Protein AF-0000000080635802 (afdb_homodimer)

InterPro domains:
  IPR029063 S-adenosyl-L-methionine-dependent methyltransferase superfamily [G3DSA:3.40.50.150] (71-258)
  IPR029063 S-adenosyl-L-methionine-dependent methyltransferase superfamily [SSF53335] (75-253)
  IPR041698 Methyltransferase domain 25 [PF13649] (112-204)

Secondary structure (DSSP, 8-state):
-----HHHHHHHHHHHHHHHHHHHHHHHHHHHHHH-TTS-HHHHHHHHHHHHHHHHHHHHHHHHHHHHTSSS--S---GGGGGGTTTSTT---HHHHHHHHHHHTPPTT-EEEEES-TTSHHIIIIITTT-SEEEEEES-HHHHHHHHHHS--TTEEEEE--TTT---SS-EEEEEEES-GGGS-HHHHHHHHHHHHHHEEEEEEEEEEEEBPBTTB-S-TT-S--BSSHHHHHHHHHTT-SEEEEEEEEETTEEEEEEEEESS--S-----TTEEEEE-/-----HHHHHHHHHHHHHHHHHHHHHHHHHHHHHH-TTS-HHHHHHHHHHHHHHHHHHHHHHHHHHHHTSSS--S---GGGGGGS-HHHH---HHHHHHHHHHHTPPTT-EEEEES-TTSHHIIIIITTT-SEEEEEES-HHHHHHHHHHS--TTEEEEE--TTT---SS-EEEEEEES-GGGS-HHHHHHHHHHHHHHEEEEEEEEEEEEBPBTTB-S-TT-S--BSSHHHHHHHHHTT-SEEEEEEEEETTEEEEEEEEESS--S-----TTEEEEE-

Structure (mmCIF, N/CA/C/O backbone):
data_AF-0000000080635802-model_v1
#
loop_
_entity.id
_entity.type
_entity.pdbx_description
1 polymer 'Methyltransferase domain-containing protein'
#
loop_
_atom_site.group_PDB
_atom_site.id
_atom_site.type_symbol
_atom_site.label_atom_id
_atom_site.label_alt_id
_atom_site.label_comp_id
_atom_site.label_asym_id
_atom_site.label_entity_id
_atom_site.label_seq_id
_atom_site.pdbx_PDB_ins_code
_atom_site.Cartn_x
_atom_site.Cartn_y
_atom_site.Cartn_z
_atom_site.occupancy
_atom_site.B_iso_or_equiv
_atom_site.auth_seq_id
_atom_site.auth_comp_id
_atom_site.auth_asym_id
_atom_site.auth_atom_id
_atom_site.pdbx_PDB_model_num
ATOM 1 N N . MET A 1 1 ? 17.562 -29.234 -3.889 1 51.31 1 MET A N 1
ATOM 2 C CA . MET A 1 1 ? 17.203 -27.828 -3.793 1 51.31 1 MET A CA 1
ATOM 3 C C . MET A 1 1 ? 17.141 -27.188 -5.176 1 51.31 1 MET A C 1
ATOM 5 O O . MET A 1 1 ? 18.016 -27.422 -6.012 1 51.31 1 MET A O 1
ATOM 9 N N . LYS A 1 2 ? 15.883 -26.594 -5.527 1 64.12 2 LYS A N 1
ATOM 10 C CA . LYS A 1 2 ? 15.711 -25.953 -6.824 1 64.12 2 LYS A CA 1
ATOM 11 C C . LYS A 1 2 ? 16.781 -24.906 -7.062 1 64.12 2 LYS A C 1
ATOM 13 O O . LYS A 1 2 ? 17.078 -24.094 -6.176 1 64.12 2 LYS A O 1
ATOM 18 N N . ARG A 1 3 ? 17.578 -25.266 -8.211 1 76.88 3 ARG A N 1
ATOM 19 C CA . ARG A 1 3 ? 18.656 -24.328 -8.477 1 76.88 3 ARG A CA 1
ATOM 20 C C . ARG A 1 3 ? 18.5 -23.703 -9.859 1 76.88 3 ARG A C 1
ATOM 22 O O . ARG A 1 3 ? 18 -24.359 -10.781 1 76.88 3 ARG A O 1
ATOM 29 N N . ILE A 1 4 ? 18.844 -22.516 -9.93 1 84.12 4 ILE A N 1
ATOM 30 C CA . ILE A 1 4 ? 18.875 -21.797 -11.188 1 84.12 4 ILE A CA 1
ATOM 31 C C . ILE A 1 4 ? 19.969 -22.375 -12.094 1 84.12 4 ILE A C 1
ATOM 33 O O . ILE A 1 4 ? 20.969 -22.891 -11.609 1 84.12 4 ILE A O 1
ATOM 37 N N . SER A 1 5 ? 19.703 -22.359 -13.438 1 86 5 SER A N 1
ATOM 38 C CA . SER A 1 5 ? 20.719 -22.844 -14.375 1 86 5 SER A CA 1
ATOM 39 C C . SER A 1 5 ? 21.969 -21.984 -14.336 1 86 5 SER A C 1
ATOM 41 O O . SER A 1 5 ? 21.906 -20.812 -13.961 1 86 5 SER A O 1
ATOM 43 N N . GLU A 1 6 ? 23.094 -22.531 -14.742 1 87.69 6 GLU A N 1
ATOM 44 C CA . GLU A 1 6 ? 24.375 -21.828 -14.734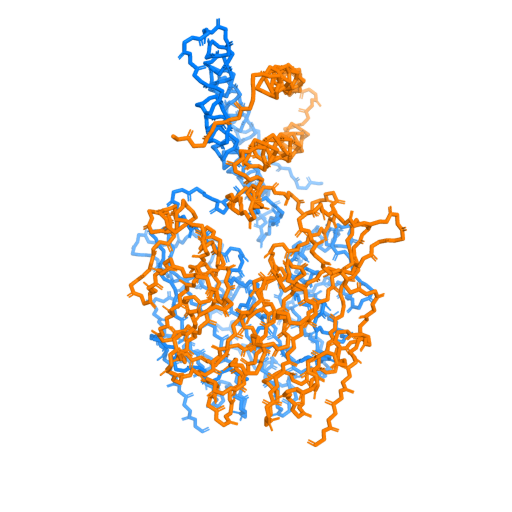 1 87.69 6 GLU A CA 1
ATOM 45 C C . GLU A 1 6 ? 24.344 -20.625 -15.672 1 87.69 6 GLU A C 1
ATOM 47 O O . GLU A 1 6 ? 24.891 -19.562 -15.352 1 87.69 6 GLU A O 1
ATOM 52 N N . ASP A 1 7 ? 23.719 -20.812 -16.781 1 89.94 7 ASP A N 1
ATOM 53 C CA . ASP A 1 7 ? 23.641 -19.734 -17.75 1 89.94 7 ASP A CA 1
ATOM 54 C C . ASP A 1 7 ? 22.828 -18.562 -17.203 1 89.94 7 ASP A C 1
ATOM 56 O O . ASP A 1 7 ? 23.234 -17.406 -17.328 1 89.94 7 ASP A O 1
ATOM 60 N N . LYS A 1 8 ? 21.75 -18.859 -16.609 1 89.69 8 LYS A N 1
ATOM 61 C CA . LYS A 1 8 ? 20.922 -17.812 -16.031 1 89.69 8 LYS A CA 1
ATOM 62 C C . LYS A 1 8 ? 21.625 -17.125 -14.859 1 89.69 8 LYS A C 1
ATOM 64 O O . LYS A 1 8 ? 21.5 -15.922 -14.664 1 89.69 8 LYS A O 1
ATOM 69 N N . ALA A 1 9 ? 22.328 -17.922 -14.156 1 91.31 9 ALA A N 1
ATOM 70 C CA . ALA A 1 9 ? 23.094 -17.375 -13.039 1 91.31 9 ALA A CA 1
ATOM 71 C C . ALA A 1 9 ? 24.156 -16.406 -13.531 1 91.31 9 ALA A C 1
ATOM 73 O O . ALA A 1 9 ? 24.344 -15.328 -12.945 1 91.31 9 ALA A O 1
ATOM 74 N N . ALA A 1 10 ? 24.828 -16.781 -14.57 1 92.62 10 ALA A N 1
ATOM 75 C CA . ALA A 1 10 ? 25.875 -15.922 -15.141 1 92.62 10 ALA A CA 1
ATOM 76 C C . ALA A 1 10 ? 25.266 -14.617 -15.672 1 92.62 10 ALA A C 1
ATOM 78 O O . ALA A 1 10 ? 25.859 -13.547 -15.508 1 92.62 10 ALA A O 1
ATOM 79 N N . ASP A 1 11 ? 24.125 -14.727 -16.25 1 93.25 11 ASP A N 1
ATOM 80 C CA . ASP A 1 11 ? 23.422 -13.547 -16.766 1 93.25 11 ASP A CA 1
ATOM 81 C C . ASP A 1 11 ? 23.062 -12.602 -15.625 1 93.25 11 ASP A C 1
ATOM 83 O O . ASP A 1 11 ? 23.25 -11.383 -15.734 1 93.25 11 ASP A O 1
ATOM 87 N N . LEU A 1 12 ? 22.531 -13.188 -14.602 1 93.88 12 LEU A N 1
ATOM 88 C CA . LEU A 1 12 ? 22.156 -12.383 -13.445 1 93.88 12 LEU A CA 1
ATOM 89 C C . LEU A 1 12 ? 23.375 -11.703 -12.828 1 93.88 12 LEU A C 1
ATOM 91 O O . LEU A 1 12 ? 23.312 -10.531 -12.438 1 93.88 12 LEU A O 1
ATOM 95 N N . ALA A 1 13 ? 24.438 -12.398 -12.766 1 95.38 13 ALA A N 1
ATOM 96 C CA . ALA A 1 13 ? 25.672 -11.836 -12.219 1 95.38 13 ALA A CA 1
ATOM 97 C C . ALA A 1 13 ? 26.125 -10.633 -13.039 1 95.38 13 ALA A C 1
ATOM 99 O O . ALA A 1 13 ? 26.516 -9.602 -12.477 1 95.38 13 ALA A O 1
ATOM 100 N N . ARG A 1 14 ? 26.094 -10.773 -14.297 1 95.31 14 ARG A N 1
ATOM 101 C CA . ARG A 1 14 ? 26.469 -9.68 -15.188 1 95.31 14 ARG A CA 1
ATOM 102 C C . ARG A 1 14 ? 25.562 -8.469 -14.969 1 95.31 14 ARG A C 1
ATOM 104 O O . ARG A 1 14 ? 26.031 -7.336 -14.891 1 95.31 14 ARG A O 1
ATOM 111 N N . ASP A 1 15 ? 24.312 -8.68 -14.859 1 95.19 15 ASP A N 1
ATOM 112 C CA . ASP A 1 15 ? 23.344 -7.605 -14.68 1 95.19 15 ASP A CA 1
ATOM 113 C C . ASP A 1 15 ? 23.547 -6.898 -13.336 1 95.19 15 ASP A C 1
ATOM 115 O O . ASP A 1 15 ? 23.438 -5.676 -13.25 1 95.19 15 ASP A O 1
ATOM 119 N N . ILE A 1 16 ? 23.797 -7.723 -12.336 1 96.81 16 ILE A N 1
ATOM 120 C CA . ILE A 1 16 ? 24.031 -7.145 -11.023 1 96.81 16 ILE A CA 1
ATOM 121 C C . ILE A 1 16 ? 25.266 -6.246 -11.07 1 96.81 16 ILE A C 1
ATOM 123 O O . ILE A 1 16 ? 25.25 -5.137 -10.531 1 96.81 16 ILE A O 1
ATOM 127 N N . ARG A 1 17 ? 26.328 -6.656 -11.742 1 96.62 17 ARG A N 1
ATOM 128 C CA . ARG A 1 17 ? 27.531 -5.848 -11.875 1 96.62 17 ARG A CA 1
ATOM 129 C C . ARG A 1 17 ? 27.234 -4.535 -12.594 1 96.62 17 ARG A C 1
ATOM 131 O O . ARG A 1 17 ? 27.703 -3.473 -12.18 1 96.62 17 ARG A O 1
ATOM 138 N N . THR A 1 18 ? 26.5 -4.641 -13.617 1 96.56 18 THR A N 1
ATOM 139 C CA . THR A 1 18 ? 26.109 -3.447 -14.367 1 96.56 18 THR A CA 1
ATOM 140 C C . THR A 1 18 ? 25.297 -2.498 -13.484 1 96.56 18 THR A C 1
ATOM 142 O O . THR A 1 18 ? 25.547 -1.291 -13.477 1 96.56 18 THR A O 1
ATOM 145 N N . LEU A 1 19 ? 24.328 -3.045 -12.789 1 95.81 19 LEU A N 1
ATOM 146 C CA . LEU A 1 19 ? 23.484 -2.271 -11.883 1 95.81 19 LEU A CA 1
ATOM 147 C C . LEU A 1 19 ? 24.344 -1.543 -10.844 1 95.81 19 LEU A C 1
ATOM 149 O O . LEU A 1 19 ? 24.156 -0.343 -10.625 1 95.81 19 LEU A O 1
ATOM 153 N N . LEU A 1 20 ? 25.266 -2.258 -10.273 1 96.94 20 LEU A N 1
ATOM 154 C CA . LEU A 1 20 ? 26.109 -1.674 -9.234 1 96.94 20 LEU A CA 1
ATOM 155 C C . LEU A 1 20 ? 27 -0.581 -9.812 1 96.94 20 LEU A C 1
ATOM 157 O O . LEU A 1 20 ? 27.234 0.442 -9.164 1 96.94 20 LEU A O 1
ATOM 161 N N . LYS A 1 21 ? 27.484 -0.77 -11.008 1 96.19 21 LYS A N 1
ATOM 162 C CA . LYS A 1 21 ? 28.328 0.229 -11.664 1 96.19 21 LYS A CA 1
ATOM 163 C C . LYS A 1 21 ? 27.562 1.522 -11.906 1 96.19 21 LYS A C 1
ATOM 165 O O . LYS A 1 21 ? 28.031 2.609 -11.586 1 96.19 21 LYS A O 1
ATOM 170 N N . VAL A 1 22 ? 26.359 1.416 -12.453 1 95.5 22 VAL A N 1
ATOM 171 C CA . VAL A 1 22 ? 25.516 2.57 -12.742 1 95.5 22 VAL A CA 1
ATOM 172 C C . VAL A 1 22 ? 25.172 3.287 -11.438 1 95.5 22 VAL A C 1
ATOM 174 O O . VAL A 1 22 ? 25.172 4.52 -11.375 1 95.5 22 VAL A O 1
ATOM 177 N N . HIS A 1 23 ? 24.859 2.479 -10.453 1 95.69 23 HIS A N 1
ATOM 178 C CA . HIS A 1 23 ? 24.516 3.039 -9.156 1 95.69 23 HIS A CA 1
ATOM 179 C C . HIS A 1 23 ? 25.688 3.773 -8.531 1 95.69 23 HIS A C 1
ATOM 181 O O . HIS A 1 23 ? 25.516 4.848 -7.945 1 95.69 23 HIS A O 1
ATOM 187 N N . ALA A 1 24 ? 26.859 3.25 -8.688 1 95.81 24 ALA A N 1
ATOM 188 C CA . ALA A 1 24 ? 28.078 3.896 -8.195 1 95.81 24 ALA A CA 1
ATOM 189 C C . ALA A 1 24 ? 28.297 5.242 -8.875 1 95.81 24 ALA A C 1
ATOM 191 O O . ALA A 1 24 ? 28.703 6.215 -8.234 1 95.81 24 ALA A O 1
ATOM 192 N N . GLU A 1 25 ? 28.078 5.273 -10.125 1 95.81 25 GLU A N 1
ATOM 193 C CA . GLU A 1 25 ? 28.219 6.523 -10.867 1 95.81 25 GLU A CA 1
ATOM 194 C C . GLU A 1 25 ? 27.234 7.578 -10.352 1 95.81 25 GLU A C 1
ATOM 196 O O . GLU A 1 25 ? 27.594 8.75 -10.203 1 95.81 25 GLU A O 1
ATOM 201 N N . ALA A 1 26 ? 26.016 7.16 -10.141 1 95.31 26 ALA A N 1
ATOM 202 C CA . ALA A 1 26 ? 25 8.07 -9.609 1 95.31 26 ALA A CA 1
ATOM 203 C C . ALA A 1 26 ? 25.406 8.602 -8.234 1 95.31 26 ALA A C 1
ATOM 205 O O . ALA A 1 26 ? 25.219 9.781 -7.938 1 95.31 26 ALA A O 1
ATOM 206 N N . MET A 1 27 ? 25.922 7.711 -7.426 1 96.62 27 MET A N 1
ATOM 207 C CA . MET A 1 27 ? 26.406 8.125 -6.113 1 96.62 27 MET A CA 1
ATOM 208 C C . MET A 1 27 ? 27.5 9.18 -6.242 1 96.62 27 MET A C 1
ATOM 210 O O . MET A 1 27 ? 27.531 10.148 -5.488 1 96.62 27 MET A O 1
ATOM 214 N N . GLY A 1 28 ? 28.375 8.969 -7.18 1 95.81 28 GLY A N 1
ATOM 215 C CA . GLY A 1 28 ? 29.438 9.938 -7.43 1 95.81 28 GLY A CA 1
ATOM 216 C C . GLY A 1 28 ? 28.906 11.312 -7.785 1 95.81 28 GLY A C 1
ATOM 217 O O . GLY A 1 28 ? 29.453 12.328 -7.336 1 95.81 28 GLY A O 1
ATOM 218 N N . ARG A 1 29 ? 27.906 11.352 -8.547 1 95.75 29 ARG A N 1
ATOM 219 C CA . ARG A 1 29 ? 27.312 12.633 -8.922 1 95.75 29 ARG A CA 1
ATOM 220 C C . ARG A 1 29 ? 26.75 13.352 -7.703 1 95.75 29 ARG A C 1
ATOM 222 O O . ARG A 1 29 ? 26.859 14.578 -7.594 1 95.75 29 ARG A O 1
ATOM 229 N N . ILE A 1 30 ? 26.125 12.648 -6.828 1 96.69 30 ILE A N 1
ATOM 230 C CA . ILE A 1 30 ? 25.562 13.25 -5.625 1 96.69 30 ILE A CA 1
ATOM 231 C C . ILE A 1 30 ? 26.688 13.797 -4.75 1 96.69 30 ILE A C 1
ATOM 233 O O . ILE A 1 30 ? 26.578 14.898 -4.195 1 96.69 30 ILE A O 1
ATOM 237 N N . GLU A 1 31 ? 27.766 13.062 -4.672 1 96.19 31 GLU A N 1
ATOM 238 C CA . GLU A 1 31 ? 28.922 13.539 -3.916 1 96.19 31 GLU A CA 1
ATOM 239 C C . GLU A 1 31 ? 29.469 14.836 -4.516 1 96.19 31 GLU A C 1
ATOM 241 O O . GLU A 1 31 ? 29.828 15.758 -3.781 1 96.19 31 GLU A O 1
ATOM 246 N N . GLU A 1 32 ? 29.516 14.859 -5.785 1 96.19 32 GLU A N 1
ATOM 247 C CA . GLU A 1 32 ? 29.969 16.078 -6.461 1 96.19 32 GLU A CA 1
ATOM 248 C C . GLU A 1 32 ? 29.047 17.25 -6.148 1 96.19 32 GLU A C 1
ATOM 250 O O . GLU A 1 32 ? 29.516 18.375 -5.969 1 96.19 32 GLU A O 1
ATOM 255 N N . MET A 1 33 ? 27.781 17 -6.148 1 95.81 33 MET A N 1
ATOM 256 C CA . MET A 1 33 ? 26.812 18.047 -5.801 1 95.81 33 MET A CA 1
ATOM 257 C C . MET A 1 33 ? 27.078 18.578 -4.398 1 95.81 33 MET A C 1
ATOM 259 O O . MET A 1 33 ? 27.016 19.781 -4.172 1 95.81 33 MET A O 1
ATOM 263 N N . LEU A 1 34 ? 27.375 17.672 -3.537 1 95.62 34 LEU A N 1
ATOM 264 C CA . LEU A 1 34 ? 27.578 18.047 -2.143 1 95.62 34 LEU A CA 1
ATOM 265 C C . LEU A 1 34 ? 28.875 18.828 -1.984 1 95.62 34 LEU A C 1
ATOM 267 O O . LEU A 1 34 ? 29.016 19.625 -1.046 1 95.62 34 LEU A O 1
ATOM 271 N N . ASP A 1 35 ? 29.828 18.672 -2.857 1 94.5 35 ASP A N 1
ATOM 272 C CA . ASP A 1 35 ? 31.125 19.328 -2.799 1 94.5 35 ASP A CA 1
ATOM 273 C C . ASP A 1 35 ? 31.047 20.75 -3.359 1 94.5 35 ASP A C 1
ATOM 275 O O . ASP A 1 35 ? 31.969 21.547 -3.164 1 94.5 35 ASP A O 1
ATOM 279 N N . LYS A 1 36 ? 29.969 21.047 -4.078 1 93.75 36 LYS A N 1
ATOM 280 C CA . LYS A 1 36 ? 29.797 22.359 -4.684 1 93.75 36 LYS A CA 1
ATOM 281 C C . LYS A 1 36 ? 28.922 23.266 -3.814 1 93.75 36 LYS A C 1
ATOM 283 O O . LYS A 1 36 ? 27.703 23.094 -3.766 1 93.75 36 LYS A O 1
ATOM 288 N N . PRO A 1 37 ? 29.453 24.234 -3.266 1 87.75 37 PRO A N 1
ATOM 289 C CA . PRO A 1 37 ? 28.672 25.094 -2.377 1 87.75 37 PRO A CA 1
ATOM 290 C C . PRO A 1 37 ? 27.516 25.797 -3.092 1 87.75 37 PRO A C 1
ATOM 292 O O . PRO A 1 37 ? 26.531 26.172 -2.453 1 87.75 37 PRO A O 1
ATOM 295 N N . SER A 1 38 ? 27.625 25.906 -4.375 1 90.12 38 SER A N 1
ATOM 296 C CA . SER A 1 38 ? 26.609 26.594 -5.141 1 90.12 38 SER A CA 1
ATOM 297 C C . SER A 1 38 ? 25.375 25.719 -5.34 1 90.12 38 SER A C 1
ATOM 299 O O . SER A 1 38 ? 24.312 26.219 -5.742 1 90.12 38 SER A O 1
ATOM 301 N N . VAL A 1 39 ? 25.516 24.5 -5.047 1 90.56 39 VAL A N 1
ATOM 302 C CA . VAL A 1 39 ? 24.375 23.594 -5.23 1 90.56 39 VAL A CA 1
ATOM 303 C C . VAL A 1 39 ? 23.609 23.453 -3.918 1 90.56 39 VAL A C 1
ATOM 305 O O . VAL A 1 39 ? 24.156 22.984 -2.916 1 90.56 39 VAL A O 1
ATOM 308 N N . PRO A 1 40 ? 22.469 23.891 -3.939 1 90.88 40 PRO A N 1
ATOM 309 C CA . PRO A 1 40 ? 21.656 23.734 -2.73 1 90.88 40 PRO A CA 1
ATOM 310 C C . PRO A 1 40 ? 21.484 22.281 -2.316 1 90.88 40 PRO A C 1
ATOM 312 O O . PRO A 1 40 ? 21.391 21.391 -3.172 1 90.88 40 PRO A O 1
ATOM 315 N N . ILE A 1 41 ? 21.359 22.047 -1.054 1 92.88 41 ILE A N 1
ATOM 316 C CA . ILE A 1 41 ? 21.219 20.703 -0.506 1 92.88 41 ILE A CA 1
ATOM 317 C C . ILE A 1 41 ? 19.938 20.062 -1.023 1 92.88 41 ILE A C 1
ATOM 319 O O . ILE A 1 41 ? 19.844 18.844 -1.182 1 92.88 41 ILE A O 1
ATOM 323 N N . ALA A 1 42 ? 18.984 20.891 -1.353 1 88.31 42 ALA A N 1
ATOM 324 C CA . ALA A 1 42 ? 17.703 20.422 -1.889 1 88.31 42 ALA A CA 1
ATOM 325 C C . ALA A 1 42 ? 17.906 19.594 -3.15 1 88.31 42 ALA A C 1
ATOM 327 O O . ALA A 1 42 ? 17.219 18.594 -3.365 1 88.31 42 ALA A O 1
ATOM 328 N N . GLU A 1 43 ? 18.828 19.906 -3.904 1 91.38 43 GLU A N 1
ATOM 329 C CA . GLU A 1 43 ? 19.078 19.203 -5.16 1 91.38 43 GLU A CA 1
ATOM 330 C C . GLU A 1 43 ? 19.719 17.844 -4.918 1 91.38 43 GLU A C 1
ATOM 332 O O . GLU A 1 43 ? 19.359 16.859 -5.566 1 91.38 43 GLU A O 1
ATOM 337 N N . ALA A 1 44 ? 20.625 17.844 -3.963 1 94.12 44 ALA A N 1
ATOM 338 C CA . ALA A 1 44 ? 21.266 16.578 -3.611 1 94.12 44 ALA A CA 1
ATOM 339 C C . ALA A 1 44 ? 20.234 15.609 -3.027 1 94.12 44 ALA A C 1
ATOM 341 O O . ALA A 1 44 ? 20.25 14.422 -3.363 1 94.12 44 ALA A O 1
ATOM 342 N N . VAL A 1 45 ? 19.375 16.156 -2.242 1 91.44 45 VAL A N 1
ATOM 343 C CA . VAL A 1 45 ? 18.328 15.328 -1.616 1 91.44 45 VAL A CA 1
ATOM 344 C C . VAL A 1 45 ? 17.375 14.797 -2.684 1 91.44 45 VAL A C 1
ATOM 346 O O . VAL A 1 45 ? 17 13.625 -2.654 1 91.44 45 VAL A O 1
ATOM 349 N N . ALA A 1 46 ? 17.047 15.617 -3.568 1 86.38 46 ALA A N 1
ATOM 350 C CA . ALA A 1 46 ? 16.156 15.203 -4.652 1 86.38 46 ALA A CA 1
ATOM 351 C C . ALA A 1 46 ? 16.812 14.117 -5.504 1 86.38 46 ALA A C 1
ATOM 353 O O . ALA A 1 46 ? 16.156 13.141 -5.883 1 86.38 46 ALA A O 1
ATOM 354 N N . GLU A 1 47 ? 18.031 14.273 -5.766 1 91 47 GLU A N 1
ATOM 355 C CA . GLU A 1 47 ? 18.766 13.289 -6.555 1 91 47 GLU A CA 1
ATOM 356 C C . GLU A 1 47 ? 18.891 11.961 -5.805 1 91 47 GLU A C 1
ATOM 358 O O . GLU A 1 47 ? 18.781 10.891 -6.398 1 91 47 GLU A O 1
ATOM 363 N N . LEU A 1 48 ? 19.172 12.094 -4.57 1 92.19 48 LEU A N 1
ATOM 364 C CA . LEU A 1 48 ? 19.266 10.898 -3.738 1 92.19 48 LEU A CA 1
ATOM 365 C C . LEU A 1 48 ? 17.953 10.117 -3.75 1 92.19 48 LEU A C 1
ATOM 367 O O . LEU A 1 48 ? 17.953 8.898 -3.898 1 92.19 48 LEU A O 1
ATOM 371 N N . ALA A 1 49 ? 16.906 10.812 -3.604 1 84.25 49 ALA A N 1
ATOM 372 C CA . ALA A 1 49 ? 15.586 10.18 -3.629 1 84.25 49 ALA A CA 1
ATOM 373 C C . ALA A 1 49 ? 15.328 9.5 -4.973 1 84.25 49 ALA A C 1
ATOM 375 O O . ALA A 1 49 ? 14.836 8.375 -5.023 1 84.25 49 ALA A O 1
ATOM 376 N N . ALA A 1 50 ? 15.672 10.164 -6.004 1 82.75 50 ALA A N 1
ATOM 377 C CA . ALA A 1 50 ? 15.484 9.609 -7.34 1 82.75 50 ALA A CA 1
ATOM 378 C C . ALA A 1 50 ? 16.344 8.367 -7.543 1 82.75 50 ALA A C 1
ATOM 380 O O . ALA A 1 50 ? 15.875 7.371 -8.109 1 82.75 50 ALA A O 1
ATOM 381 N N . MET A 1 51 ? 17.531 8.461 -7.082 1 88.62 51 MET A N 1
ATOM 382 C CA . MET A 1 51 ? 18.438 7.328 -7.184 1 88.62 51 MET A CA 1
ATOM 383 C C . MET A 1 51 ? 17.906 6.125 -6.41 1 88.62 51 MET A C 1
ATOM 385 O O . MET A 1 51 ? 17.984 4.996 -6.895 1 88.62 51 MET A O 1
ATOM 389 N N . SER A 1 52 ? 17.484 6.375 -5.25 1 86.75 52 SER A N 1
ATOM 390 C CA . SER A 1 52 ? 16.953 5.301 -4.426 1 86.75 52 SER A CA 1
ATOM 391 C C . SER A 1 52 ? 15.805 4.578 -5.133 1 86.75 52 SER A C 1
ATOM 393 O O . SER A 1 52 ? 15.734 3.35 -5.109 1 86.75 52 SER A O 1
ATOM 395 N N . ARG A 1 53 ? 15.008 5.344 -5.773 1 79.06 53 ARG A N 1
ATOM 396 C CA . ARG A 1 53 ? 13.883 4.766 -6.508 1 79.06 53 ARG A CA 1
ATOM 397 C C . ARG A 1 53 ? 14.375 3.889 -7.652 1 79.06 53 ARG A C 1
ATOM 399 O O . ARG A 1 53 ? 13.898 2.766 -7.832 1 79.06 53 ARG A O 1
ATOM 406 N N . GLY A 1 54 ? 15.258 4.43 -8.383 1 80.75 54 GLY A N 1
ATOM 407 C CA . GLY A 1 54 ? 15.797 3.668 -9.5 1 80.75 54 GLY A CA 1
ATOM 408 C C . GLY A 1 54 ? 16.516 2.402 -9.062 1 80.75 54 GLY A C 1
ATOM 409 O O . GLY A 1 54 ? 16.328 1.343 -9.664 1 80.75 54 GLY A O 1
ATOM 410 N N . PHE A 1 55 ? 17.297 2.551 -8.031 1 88.94 55 PHE A N 1
ATOM 411 C CA . PHE A 1 55 ? 18.031 1.405 -7.52 1 88.94 55 PHE A CA 1
ATOM 412 C C . PHE A 1 55 ? 17.078 0.318 -7.035 1 88.94 55 PHE A C 1
ATOM 414 O O . PHE A 1 55 ? 17.266 -0.86 -7.344 1 88.94 55 PHE A O 1
ATOM 421 N N . ALA A 1 56 ? 16.078 0.691 -6.312 1 82.19 56 ALA A N 1
ATOM 422 C CA . ALA A 1 56 ? 15.094 -0.255 -5.801 1 82.19 56 ALA A CA 1
ATOM 423 C C . ALA A 1 56 ? 14.383 -0.981 -6.938 1 82.19 56 ALA A C 1
ATOM 425 O O . ALA A 1 56 ? 14.188 -2.197 -6.883 1 82.19 56 ALA A O 1
ATOM 426 N N . ALA A 1 57 ? 14 -0.26 -7.926 1 80.12 57 ALA A N 1
ATOM 427 C CA . ALA A 1 57 ? 13.312 -0.851 -9.07 1 80.12 57 ALA A CA 1
ATOM 428 C C . ALA A 1 57 ? 14.203 -1.874 -9.773 1 80.12 57 ALA A C 1
ATOM 430 O O . ALA A 1 57 ? 13.742 -2.953 -10.148 1 80.12 57 ALA A O 1
ATOM 431 N N . ASN A 1 58 ? 15.406 -1.501 -9.922 1 86.44 58 ASN A N 1
ATOM 432 C CA . ASN A 1 58 ? 16.328 -2.406 -10.594 1 86.44 58 ASN A CA 1
ATOM 433 C C . ASN A 1 58 ? 16.609 -3.648 -9.75 1 86.44 58 ASN A C 1
ATOM 435 O O . ASN A 1 58 ? 16.734 -4.75 -10.289 1 86.44 58 ASN A O 1
ATOM 439 N N . CYS A 1 59 ? 16.719 -3.457 -8.492 1 87.69 59 CYS A N 1
ATOM 440 C CA . CYS A 1 59 ? 16.906 -4.598 -7.594 1 87.69 59 CYS A CA 1
ATOM 441 C C . CYS A 1 59 ? 15.688 -5.512 -7.621 1 87.69 59 CYS A C 1
ATOM 443 O O . CYS A 1 59 ? 15.828 -6.734 -7.539 1 87.69 59 CYS A O 1
ATOM 445 N N . HIS A 1 60 ? 14.531 -4.875 -7.66 1 83.94 60 HIS A N 1
ATOM 446 C CA . HIS A 1 60 ? 13.297 -5.648 -7.809 1 83.94 60 HIS A CA 1
ATOM 447 C C . HIS A 1 60 ? 13.367 -6.555 -9.039 1 83.94 60 HIS A C 1
ATOM 449 O O . HIS A 1 60 ? 13.055 -7.742 -8.953 1 83.94 60 HIS A O 1
ATOM 455 N N . ASP A 1 61 ? 13.758 -5.977 -10.102 1 85.19 61 ASP A N 1
ATOM 456 C CA . ASP A 1 61 ? 13.828 -6.727 -11.359 1 85.19 61 ASP A CA 1
ATOM 457 C C . ASP A 1 61 ? 14.766 -7.926 -11.227 1 85.19 61 ASP A C 1
ATOM 459 O O . ASP A 1 61 ? 14.422 -9.031 -11.641 1 85.19 61 ASP A O 1
ATOM 463 N N . VAL A 1 62 ? 15.93 -7.727 -10.664 1 88.75 62 VAL A N 1
ATOM 464 C CA . VAL A 1 62 ? 16.906 -8.789 -10.492 1 88.75 62 VAL A CA 1
ATOM 465 C C . VAL A 1 62 ? 16.328 -9.891 -9.609 1 88.75 62 VAL A C 1
ATOM 467 O O . VAL A 1 62 ? 16.406 -11.078 -9.953 1 88.75 62 VAL A O 1
ATOM 470 N N . LYS A 1 63 ? 15.797 -9.523 -8.516 1 87.5 63 LYS A N 1
ATOM 471 C CA . LYS A 1 63 ? 15.25 -10.492 -7.57 1 87.5 63 LYS A CA 1
ATOM 472 C C . LYS A 1 63 ? 14.094 -11.273 -8.188 1 87.5 63 LYS A C 1
ATOM 474 O O . LYS A 1 63 ? 13.984 -12.484 -8.008 1 87.5 63 LYS A O 1
ATOM 479 N N . PHE A 1 64 ? 13.273 -10.617 -8.859 1 85.19 64 PHE A N 1
ATOM 480 C CA . PHE A 1 64 ? 12.141 -11.258 -9.523 1 85.19 64 PHE A CA 1
ATOM 481 C C . PHE A 1 64 ? 12.625 -12.273 -10.547 1 85.19 64 PHE A C 1
ATOM 483 O O . PHE A 1 64 ? 12.141 -13.414 -10.57 1 85.19 64 PHE A O 1
ATOM 490 N N . ARG A 1 65 ? 13.531 -11.906 -11.328 1 84.94 65 ARG A N 1
ATOM 491 C CA . ARG A 1 65 ? 14.062 -12.805 -12.352 1 84.94 65 ARG A CA 1
ATOM 492 C C . ARG A 1 65 ? 14.719 -14.031 -11.719 1 84.94 65 ARG A C 1
ATOM 494 O O . ARG A 1 65 ? 14.547 -15.148 -12.203 1 84.94 65 ARG A O 1
ATOM 501 N N . TYR A 1 66 ? 15.453 -13.789 -10.711 1 88.25 66 TYR A N 1
ATOM 502 C CA . TYR A 1 66 ? 16.062 -14.914 -10.016 1 88.25 66 TYR A CA 1
ATOM 503 C C . TYR A 1 66 ? 15 -15.891 -9.508 1 88.25 66 TYR A C 1
ATOM 505 O O . TYR A 1 66 ? 15.062 -17.078 -9.797 1 88.25 66 TYR A O 1
ATOM 513 N N . ASP A 1 67 ? 14 -15.336 -8.766 1 83.38 67 ASP A N 1
ATOM 514 C CA . ASP A 1 67 ? 12.977 -16.188 -8.172 1 83.38 67 ASP A CA 1
ATOM 515 C C . ASP A 1 67 ? 12.172 -16.922 -9.25 1 83.38 67 ASP A C 1
ATOM 517 O O . ASP A 1 67 ? 11.781 -18.062 -9.055 1 83.38 67 ASP A O 1
ATOM 521 N N . TRP A 1 68 ? 11.992 -16.266 -10.344 1 79.25 68 TRP A N 1
ATOM 522 C CA . TRP A 1 68 ? 11.172 -16.844 -11.406 1 79.25 68 TRP A CA 1
ATOM 523 C C . TRP A 1 68 ? 11.984 -17.828 -12.25 1 79.25 68 TRP A C 1
ATOM 525 O O . TRP A 1 68 ? 11.43 -18.516 -13.117 1 79.25 68 TRP A O 1
ATOM 535 N N . SER A 1 69 ? 13.242 -17.922 -12.07 1 77 69 SER A N 1
ATOM 536 C CA . SER A 1 69 ? 14.102 -18.766 -12.891 1 77 69 SER A CA 1
ATOM 537 C C . SER A 1 69 ? 14.359 -20.109 -12.211 1 77 69 SER A C 1
ATOM 539 O O . SER A 1 69 ? 15 -20.984 -12.797 1 77 69 SER A O 1
ATOM 541 N N . ILE A 1 70 ? 13.914 -20.281 -11.039 1 73.25 70 ILE A N 1
ATOM 542 C CA . ILE A 1 70 ? 14.172 -21.516 -10.312 1 73.25 70 ILE A CA 1
ATOM 543 C C . ILE A 1 70 ? 13.172 -22.578 -10.75 1 73.25 70 ILE A C 1
ATOM 545 O O . ILE A 1 70 ? 11.953 -22.391 -10.641 1 73.25 70 ILE A O 1
ATOM 549 N N . PRO A 1 71 ? 13.617 -23.594 -11.539 1 66 71 PRO A N 1
ATOM 550 C CA . PRO A 1 71 ? 12.711 -24.688 -11.906 1 66 71 PRO A CA 1
ATOM 551 C C . PRO A 1 71 ? 12.055 -25.344 -10.688 1 66 71 PRO A C 1
ATOM 553 O O . PRO A 1 71 ? 12.648 -25.375 -9.609 1 66 71 PRO A O 1
ATOM 556 N N . PRO A 1 72 ? 11.078 -26.203 -11.047 1 58.56 72 PRO A N 1
ATOM 557 C CA . PRO A 1 72 ? 10.242 -26.078 -12.242 1 58.56 72 PRO A CA 1
ATOM 558 C C . PRO A 1 72 ? 9.531 -24.734 -12.32 1 58.56 72 PRO A C 1
ATOM 560 O O . PRO A 1 72 ? 9.102 -24.203 -11.305 1 58.56 72 PRO A O 1
ATOM 563 N N . ALA A 1 73 ? 9.984 -23.703 -12.75 1 55.91 73 ALA A N 1
ATOM 564 C CA . ALA A 1 73 ? 9.594 -22.297 -12.758 1 55.91 73 ALA A CA 1
ATOM 565 C C . ALA A 1 73 ? 8.492 -22.031 -11.734 1 55.91 73 ALA A C 1
ATOM 567 O O . ALA A 1 73 ? 7.422 -22.641 -11.789 1 55.91 73 ALA A O 1
ATOM 568 N N . PRO A 1 74 ? 8.992 -21.609 -10.648 1 58.06 74 PRO A N 1
ATOM 569 C CA . PRO A 1 74 ? 8.07 -21.359 -9.539 1 58.06 74 PRO A CA 1
ATOM 570 C C . PRO A 1 74 ? 6.953 -20.391 -9.914 1 58.06 74 PRO A C 1
ATOM 572 O O . PRO A 1 74 ? 7.105 -19.594 -10.852 1 58.06 74 PRO A O 1
ATOM 575 N N . GLU A 1 75 ? 5.754 -20.781 -9.562 1 67.31 75 GLU A N 1
ATOM 576 C CA . GLU A 1 75 ? 4.562 -19.953 -9.742 1 67.31 75 GLU A CA 1
ATOM 577 C C . GLU A 1 75 ? 4.387 -18.984 -8.586 1 67.31 75 GLU A C 1
ATOM 579 O O . GLU A 1 75 ? 3.262 -18.641 -8.219 1 67.31 75 GLU A O 1
ATOM 584 N N . TRP A 1 76 ? 5.742 -18.734 -7.824 1 77.19 76 TRP A N 1
ATOM 585 C CA . TRP A 1 76 ? 5.664 -17.734 -6.758 1 77.19 76 TRP A CA 1
ATOM 586 C C . TRP A 1 76 ? 6.977 -16.984 -6.629 1 77.19 76 TRP A C 1
ATOM 588 O O . TRP A 1 76 ? 8.008 -17.406 -7.16 1 77.19 76 TRP A O 1
ATOM 598 N N . PHE A 1 77 ? 6.992 -15.836 -6.07 1 79.38 77 PHE A N 1
ATOM 599 C CA . PHE A 1 77 ? 8.164 -15.039 -5.734 1 79.38 77 PHE A CA 1
ATOM 600 C C . PHE A 1 77 ? 7.938 -14.266 -4.441 1 79.38 77 PHE A C 1
ATOM 602 O O . PHE A 1 77 ? 6.836 -14.273 -3.889 1 79.38 77 PHE A O 1
ATOM 609 N N . ASP A 1 78 ? 9.07 -13.727 -3.93 1 79.19 78 ASP A N 1
ATOM 610 C CA . ASP A 1 78 ? 9.016 -12.891 -2.734 1 79.19 78 ASP A CA 1
ATOM 611 C C . ASP A 1 78 ? 8.359 -11.539 -3.037 1 79.19 78 ASP A C 1
ATOM 613 O O . ASP A 1 78 ? 9 -10.648 -3.59 1 79.19 78 ASP A O 1
ATOM 617 N N . HIS A 1 79 ? 7.176 -11.414 -2.523 1 79.62 79 HIS A N 1
ATOM 618 C CA . HIS A 1 79 ? 6.395 -10.234 -2.867 1 79.62 79 HIS A CA 1
ATOM 619 C C . HIS A 1 79 ? 6.867 -9.016 -2.078 1 79.62 79 HIS A C 1
ATOM 621 O O . HIS A 1 79 ? 6.496 -7.883 -2.396 1 79.62 79 HIS A O 1
ATOM 627 N N . PHE A 1 80 ? 7.723 -9.18 -1.185 1 74.19 80 PHE A N 1
ATOM 628 C CA . PHE A 1 80 ? 8.266 -8.023 -0.472 1 74.19 80 PHE A CA 1
ATOM 629 C C . PHE A 1 80 ? 9.016 -7.102 -1.426 1 74.19 80 PHE A C 1
ATOM 631 O O . PHE A 1 80 ? 9.07 -5.891 -1.207 1 74.19 80 PHE A O 1
ATOM 638 N N . ILE A 1 81 ? 9.469 -7.668 -2.467 1 73.69 81 ILE A N 1
ATOM 639 C CA . ILE A 1 81 ? 10.258 -6.879 -3.414 1 73.69 81 ILE A CA 1
ATOM 640 C C . ILE A 1 81 ? 9.344 -5.891 -4.141 1 73.69 81 ILE A C 1
ATOM 642 O O . ILE A 1 81 ? 9.805 -4.859 -4.633 1 73.69 81 ILE A O 1
ATOM 646 N N . ASP A 1 82 ? 8.086 -6.227 -4.188 1 73.25 82 ASP A N 1
ATOM 647 C CA . ASP A 1 82 ? 7.141 -5.371 -4.898 1 73.25 82 ASP A CA 1
ATOM 648 C C . ASP A 1 82 ? 6.977 -4.027 -4.191 1 73.25 82 ASP A C 1
ATOM 650 O O . ASP A 1 82 ? 6.547 -3.047 -4.801 1 73.25 82 ASP A O 1
ATOM 654 N N . SER A 1 83 ? 7.23 -4.027 -2.988 1 62.72 83 SER A N 1
ATOM 655 C CA . SER A 1 83 ? 7.156 -2.766 -2.258 1 62.72 83 SER A CA 1
ATOM 656 C C . SER A 1 83 ? 8.156 -1.752 -2.797 1 62.72 83 SER A C 1
ATOM 658 O O . SER A 1 83 ? 7.996 -0.546 -2.598 1 62.72 83 SER A O 1
ATOM 660 N N . TYR A 1 84 ? 9.094 -2.328 -3.572 1 61.16 84 TYR A N 1
ATOM 661 C CA . TYR A 1 84 ? 10.141 -1.469 -4.121 1 61.16 84 TYR A CA 1
ATOM 662 C C . TYR A 1 84 ? 9.727 -0.908 -5.477 1 61.16 84 TYR A C 1
ATOM 664 O O . TYR A 1 84 ? 10.336 0.039 -5.977 1 61.16 84 TYR A O 1
ATOM 672 N N . LEU A 1 85 ? 8.805 -1.681 -6.227 1 59.03 85 LEU A N 1
ATOM 673 C CA . LEU A 1 85 ? 8.414 -1.338 -7.59 1 59.03 85 LEU A CA 1
ATOM 674 C C . LEU A 1 85 ? 7.594 -0.051 -7.613 1 59.03 85 LEU A C 1
ATOM 676 O O . LEU A 1 85 ? 7.551 0.643 -8.633 1 59.03 85 LEU A O 1
ATOM 680 N N . LEU A 1 86 ? 6.844 0.199 -6.477 1 52.22 86 LEU A N 1
ATOM 681 C CA . LEU A 1 86 ? 5.703 1.11 -6.527 1 52.22 86 LEU A CA 1
ATOM 682 C C . LEU A 1 86 ? 6.066 2.391 -7.273 1 52.22 86 LEU A C 1
ATOM 684 O O . LEU A 1 86 ? 5.203 3.023 -7.887 1 52.22 86 LEU A O 1
ATOM 688 N N . LEU A 1 87 ? 7.203 3.014 -6.973 1 48.72 87 LEU A N 1
ATOM 689 C CA . LEU A 1 87 ? 7.227 4.426 -7.332 1 48.72 87 LEU A CA 1
ATOM 690 C C . LEU A 1 87 ? 7.703 4.613 -8.766 1 48.72 87 LEU A C 1
ATOM 692 O O . LEU A 1 87 ? 7.953 5.742 -9.203 1 48.72 87 LEU A O 1
ATOM 696 N N . ARG A 1 88 ? 8.078 3.564 -9.406 1 47.06 88 ARG A N 1
ATOM 697 C CA . ARG A 1 88 ? 8.648 4.082 -10.648 1 47.06 88 ARG A CA 1
ATOM 698 C C . ARG A 1 88 ? 7.598 4.836 -11.461 1 47.06 88 ARG A C 1
ATOM 700 O O . ARG A 1 88 ? 6.426 4.883 -11.078 1 47.06 88 ARG A O 1
ATOM 707 N N . ARG A 1 89 ? 7.988 5.121 -12.672 1 45.31 89 ARG A N 1
ATOM 708 C CA . ARG A 1 89 ? 7.324 5.902 -13.711 1 45.31 89 ARG A CA 1
ATOM 709 C C . ARG A 1 89 ? 5.863 5.492 -13.852 1 45.31 89 ARG A C 1
ATOM 711 O O . ARG A 1 89 ? 5 6.332 -14.109 1 45.31 89 ARG A O 1
ATOM 718 N N . ASP A 1 90 ? 5.727 4.227 -13.43 1 46.09 90 ASP A N 1
ATOM 719 C CA . ASP A 1 90 ? 4.438 3.729 -13.906 1 46.09 90 ASP A CA 1
ATOM 720 C C . ASP A 1 90 ? 3.365 3.867 -12.82 1 46.09 90 ASP A C 1
ATOM 722 O O . ASP A 1 90 ? 2.225 3.439 -13.016 1 46.09 90 ASP A O 1
ATOM 726 N N . ARG A 1 91 ? 3.764 4.68 -11.688 1 49.25 91 ARG A N 1
ATOM 727 C CA . ARG A 1 91 ? 2.703 4.941 -10.719 1 49.25 91 ARG A CA 1
ATOM 728 C C . ARG A 1 91 ? 1.906 3.674 -10.422 1 49.25 91 ARG A C 1
ATOM 730 O O . ARG A 1 91 ? 0.674 3.703 -10.398 1 49.25 91 ARG A O 1
ATOM 737 N N . ASN A 1 92 ? 2.775 2.49 -10.578 1 52.34 92 ASN A N 1
ATOM 738 C CA . ASN A 1 92 ? 2.107 1.198 -10.469 1 52.34 92 ASN A CA 1
ATOM 739 C C . ASN A 1 92 ? 1.858 0.824 -9.008 1 52.34 92 ASN A C 1
ATOM 741 O O . ASN A 1 92 ? 2.797 0.501 -8.273 1 52.34 92 ASN A O 1
ATOM 745 N N . THR A 1 93 ? 0.709 1.182 -8.555 1 59.75 93 THR A N 1
ATOM 746 C CA . THR A 1 93 ? 0.252 0.841 -7.215 1 59.75 93 THR A CA 1
ATOM 747 C C . THR A 1 93 ? -0.37 -0.552 -7.191 1 59.75 93 THR A C 1
ATOM 749 O O . THR A 1 93 ? -1.16 -0.87 -6.301 1 59.75 93 THR A O 1
ATOM 752 N N . PHE A 1 94 ? 0.13 -1.413 -8.094 1 63.97 94 PHE A N 1
ATOM 753 C CA . PHE A 1 94 ? -0.526 -2.691 -8.344 1 63.97 94 PHE A CA 1
ATOM 754 C C . PHE A 1 94 ? -0.531 -3.549 -7.082 1 63.97 94 PHE A C 1
ATOM 756 O O . PHE A 1 94 ? -1.556 -4.137 -6.727 1 63.97 94 PHE A O 1
ATOM 763 N N . TRP A 1 95 ? 0.654 -3.584 -6.406 1 67.94 95 TRP A N 1
ATOM 764 C CA . TRP A 1 95 ? 0.708 -4.477 -5.254 1 67.94 95 TRP A CA 1
ATOM 765 C C . TRP A 1 95 ? -0.253 -4.012 -4.16 1 67.94 95 TRP A C 1
ATOM 767 O O . TRP A 1 95 ? -0.87 -4.836 -3.48 1 67.94 95 TRP A O 1
ATOM 777 N N . MET A 1 96 ? -0.46 -2.805 -4.102 1 68.19 96 MET A N 1
ATOM 778 C CA . MET A 1 96 ? -1.405 -2.271 -3.125 1 68.19 96 MET A CA 1
ATOM 779 C C . MET A 1 96 ? -2.842 -2.475 -3.592 1 68.19 96 MET A C 1
ATOM 781 O O . MET A 1 96 ? -3.713 -2.836 -2.795 1 68.19 96 MET A O 1
ATOM 785 N N . GLU A 1 97 ? -3.027 -2.271 -4.871 1 71.25 97 GLU A N 1
ATOM 786 C CA . GLU A 1 97 ? -4.363 -2.436 -5.441 1 71.25 97 GLU A CA 1
ATOM 787 C C . GLU A 1 97 ? -4.895 -3.846 -5.203 1 71.25 97 GLU A C 1
ATOM 789 O O . GLU A 1 97 ? -6.043 -4.02 -4.789 1 71.25 97 GLU A O 1
ATOM 794 N N . ARG A 1 98 ? -4.043 -4.781 -5.391 1 80.12 98 ARG A N 1
ATOM 795 C CA . ARG A 1 98 ? -4.426 -6.176 -5.207 1 80.12 98 ARG A CA 1
ATOM 796 C C . ARG A 1 98 ? -4.855 -6.438 -3.766 1 80.12 98 ARG A C 1
ATOM 798 O O . ARG A 1 98 ? -5.895 -7.055 -3.523 1 80.12 98 ARG A O 1
ATOM 805 N N . GLY A 1 99 ? -4.047 -5.969 -2.918 1 79.12 99 GLY A N 1
ATOM 806 C CA . GLY A 1 99 ? -4.348 -6.152 -1.509 1 79.12 99 GLY A CA 1
ATOM 807 C C . GLY A 1 99 ? -5.629 -5.461 -1.077 1 79.12 99 GLY A C 1
ATOM 808 O O . GLY A 1 99 ? -6.469 -6.062 -0.405 1 79.12 99 GLY A O 1
ATOM 809 N N . VAL A 1 100 ? -5.785 -4.285 -1.53 1 71.31 100 VAL A N 1
ATOM 810 C CA . VAL A 1 100 ? -6.91 -3.463 -1.095 1 71.31 100 VAL A CA 1
ATOM 811 C C . VAL A 1 100 ? -8.211 -4.031 -1.651 1 71.31 100 VAL A C 1
ATOM 813 O O . VAL A 1 100 ? -9.188 -4.199 -0.917 1 71.31 100 VAL A O 1
ATOM 816 N N . TYR A 1 101 ? -8.234 -4.328 -2.916 1 77.94 101 TYR A N 1
ATOM 817 C CA . TYR A 1 101 ? -9.453 -4.848 -3.518 1 77.94 101 TYR A CA 1
ATOM 818 C C . TYR A 1 101 ? -9.789 -6.23 -2.967 1 77.94 101 TYR A C 1
ATOM 820 O O . TYR A 1 101 ? -10.961 -6.609 -2.895 1 77.94 101 TYR A O 1
ATOM 828 N N . GLY A 1 102 ? -8.758 -6.922 -2.535 1 84.12 102 GLY A N 1
ATOM 829 C CA . GLY A 1 102 ? -9 -8.18 -1.842 1 84.12 102 GLY A CA 1
ATOM 830 C C . GLY A 1 102 ? -9.648 -7.992 -0.481 1 84.12 102 GLY A C 1
ATOM 831 O O . GLY A 1 102 ? -10.578 -8.719 -0.127 1 84.12 102 GLY A O 1
ATOM 832 N N . VAL A 1 103 ? -9.164 -7.039 0.229 1 77.5 103 VAL A N 1
ATOM 833 C CA . VAL A 1 103 ? -9.648 -6.758 1.574 1 77.5 103 VAL A CA 1
ATOM 834 C C . VAL A 1 103 ? -11.094 -6.273 1.508 1 77.5 103 VAL A C 1
ATOM 836 O O . VAL A 1 103 ? -11.922 -6.637 2.352 1 77.5 103 VAL A O 1
ATOM 839 N N . LEU A 1 104 ? -11.391 -5.531 0.533 1 72.19 104 LEU A N 1
ATOM 840 C CA . LEU A 1 104 ? -12.727 -4.953 0.393 1 72.19 104 LEU A CA 1
ATOM 841 C C . LEU A 1 104 ? -13.781 -6.047 0.23 1 72.19 104 LEU A C 1
ATOM 843 O O . LEU A 1 104 ? -14.953 -5.836 0.553 1 72.19 104 LEU A O 1
ATOM 847 N N . ALA A 1 105 ? -13.336 -7.156 -0.163 1 79.88 105 ALA A N 1
ATOM 848 C CA . ALA A 1 105 ? -14.273 -8.258 -0.396 1 79.88 105 ALA A CA 1
ATOM 849 C C . ALA A 1 105 ? -14.461 -9.094 0.869 1 79.88 105 ALA A C 1
ATOM 851 O O . ALA A 1 105 ? -15.383 -9.906 0.947 1 79.88 105 ALA A O 1
ATOM 852 N N . LEU A 1 106 ? -13.633 -8.906 1.85 1 80.88 106 LEU A N 1
ATOM 853 C CA . LEU A 1 106 ? -13.625 -9.781 3.018 1 80.88 106 LEU A CA 1
ATOM 854 C C . LEU A 1 106 ? -14.742 -9.406 3.984 1 80.88 106 LEU A C 1
ATOM 856 O O . LEU A 1 106 ? -15.031 -8.219 4.184 1 80.88 106 LEU A O 1
ATOM 860 N N . SER A 1 107 ? -15.297 -10.508 4.445 1 76.38 107 SER A N 1
ATOM 861 C CA . SER A 1 107 ? -16.109 -10.32 5.637 1 76.38 107 SER A CA 1
ATOM 862 C C . SER A 1 107 ? -15.242 -10.156 6.883 1 76.38 107 SER A C 1
ATOM 864 O O . SER A 1 107 ? -14.477 -11.062 7.227 1 76.38 107 SER A O 1
ATOM 866 N N . ARG A 1 108 ? -15.367 -9.148 7.453 1 70.62 108 ARG A N 1
ATOM 867 C CA . ARG A 1 108 ? -14.531 -8.883 8.625 1 70.62 108 ARG A CA 1
ATOM 868 C C . ARG A 1 108 ? -14.742 -9.945 9.695 1 70.62 108 ARG A C 1
ATOM 870 O O . ARG A 1 108 ? -15.875 -10.305 10.016 1 70.62 108 ARG A O 1
ATOM 877 N N . GLY A 1 109 ? -13.625 -10.398 10.195 1 78.25 109 GLY A N 1
ATOM 878 C CA . GLY A 1 109 ? -13.68 -11.422 11.227 1 78.25 109 GLY A CA 1
ATOM 879 C C . GLY A 1 109 ? -14.117 -12.773 10.703 1 78.25 109 GLY A C 1
ATOM 880 O O . GLY A 1 109 ? -14.344 -13.703 11.477 1 78.25 109 GLY A O 1
ATOM 881 N N . GLY A 1 110 ? -14.25 -12.836 9.469 1 86.75 110 GLY A N 1
ATOM 882 C CA . GLY A 1 110 ? -14.719 -14.078 8.867 1 86.75 110 GLY A CA 1
ATOM 883 C C . GLY A 1 110 ? -13.617 -15.102 8.688 1 86.75 110 GLY A C 1
ATOM 884 O O . GLY A 1 110 ? -12.453 -14.828 8.984 1 86.75 110 GLY A O 1
ATOM 885 N N . ARG A 1 111 ? -14.094 -16.266 8.297 1 94.38 111 ARG A N 1
ATOM 886 C CA . ARG A 1 111 ? -13.18 -17.344 7.945 1 94.38 111 ARG A CA 1
ATOM 887 C C . ARG A 1 111 ? -12.828 -17.297 6.461 1 94.38 111 ARG A C 1
ATOM 889 O O . ARG A 1 111 ? -13.711 -17.328 5.605 1 94.38 111 ARG A O 1
ATOM 896 N N . VAL A 1 112 ? -11.547 -17.219 6.18 1 95.81 112 VAL A N 1
ATOM 897 C CA . VAL A 1 112 ? -11.094 -17 4.809 1 95.81 112 VAL A CA 1
ATOM 898 C C . VAL A 1 112 ? -10.312 -18.219 4.32 1 95.81 112 VAL A C 1
ATOM 900 O O . VAL A 1 112 ? -9.492 -18.766 5.055 1 95.81 112 VAL A O 1
ATOM 903 N N . LEU A 1 113 ? -10.625 -18.656 3.15 1 97.88 113 LEU A N 1
ATOM 904 C CA . LEU A 1 113 ? -9.789 -19.578 2.4 1 97.88 113 LEU A CA 1
ATOM 905 C C . LEU A 1 113 ? -9.047 -18.875 1.281 1 97.88 113 LEU A C 1
ATOM 907 O O . LEU A 1 113 ? -9.664 -18.25 0.416 1 97.88 113 LEU A O 1
ATOM 911 N N . GLU A 1 114 ? -7.758 -18.906 1.354 1 98.06 114 GLU A N 1
ATOM 912 C CA . GLU A 1 114 ? -6.961 -18.312 0.286 1 98.06 114 GLU A CA 1
ATOM 913 C C . GLU A 1 114 ? -6.332 -19.375 -0.597 1 98.06 114 GLU A C 1
ATOM 915 O O . GLU A 1 114 ? -5.602 -20.25 -0.106 1 98.06 114 GLU A O 1
ATOM 920 N N . LEU A 1 115 ? -6.668 -19.312 -1.87 1 97.5 115 LEU A N 1
ATOM 921 C CA . LEU A 1 115 ? -6.117 -20.234 -2.857 1 97.5 115 LEU A CA 1
ATOM 922 C C . LEU A 1 115 ? -4.84 -19.672 -3.471 1 97.5 115 LEU A C 1
ATOM 924 O O . LEU A 1 115 ? -4.797 -18.5 -3.869 1 97.5 115 LEU A O 1
ATOM 928 N N . CYS A 1 116 ? -3.785 -20.516 -3.557 1 96.56 116 CYS A N 1
ATOM 929 C CA . CYS A 1 116 ? -2.521 -20.141 -4.18 1 96.56 116 CYS A CA 1
ATOM 930 C C . CYS A 1 116 ? -1.928 -18.906 -3.514 1 96.56 116 CYS A C 1
ATOM 932 O O . CYS A 1 116 ? -1.641 -17.906 -4.184 1 96.56 116 CYS A O 1
ATOM 934 N N . CYS A 1 117 ? -1.602 -19.094 -2.25 1 96.56 117 CYS A N 1
ATOM 935 C CA . CYS A 1 117 ? -1.232 -17.938 -1.438 1 96.56 117 CYS A CA 1
ATOM 936 C C . CYS A 1 117 ? 0.204 -17.5 -1.717 1 96.56 117 CYS A C 1
ATOM 938 O O . CYS A 1 117 ? 0.624 -16.422 -1.312 1 96.56 117 CYS A O 1
ATOM 940 N N . GLY A 1 118 ? 1.006 -18.359 -2.426 1 94.06 118 GLY A N 1
ATOM 941 C CA . GLY A 1 118 ? 2.4 -18.016 -2.676 1 94.06 118 GLY A CA 1
ATOM 942 C C . GLY A 1 118 ? 3.211 -17.859 -1.404 1 94.06 118 GLY A C 1
ATOM 943 O O . GLY A 1 118 ? 3.174 -18.719 -0.522 1 94.06 118 GLY A O 1
ATOM 944 N N . ASP A 1 119 ? 3.943 -16.766 -1.314 1 91.25 119 ASP A N 1
ATOM 945 C CA . ASP A 1 119 ? 4.844 -16.531 -0.189 1 91.25 119 ASP A CA 1
ATOM 946 C C . ASP A 1 119 ? 4.074 -16.062 1.043 1 91.25 119 ASP A C 1
ATOM 948 O O . ASP A 1 119 ? 4.668 -15.805 2.092 1 91.25 119 ASP A O 1
ATOM 952 N N . GLY A 1 120 ? 2.789 -15.891 0.916 1 93.06 120 GLY A N 1
ATOM 953 C CA . GLY A 1 120 ? 1.955 -15.508 2.043 1 93.06 120 GLY A CA 1
ATOM 954 C C . GLY A 1 120 ? 1.992 -14.023 2.334 1 93.06 120 GLY A C 1
ATOM 955 O O . GLY A 1 120 ? 1.449 -13.57 3.344 1 93.06 120 GLY A O 1
ATOM 956 N N . TYR A 1 121 ? 2.594 -13.203 1.479 1 87.81 121 TYR A N 1
ATOM 957 C CA . TYR A 1 121 ? 2.729 -11.773 1.711 1 87.81 121 TYR A CA 1
ATOM 958 C C . TYR A 1 121 ? 1.363 -11.109 1.831 1 87.81 121 TYR A C 1
ATOM 960 O O . TYR A 1 121 ? 1.107 -10.367 2.783 1 87.81 121 TYR A O 1
ATOM 968 N N . TYR A 1 122 ? 0.473 -11.336 0.909 1 88.31 122 TYR A N 1
ATOM 969 C CA . TYR A 1 122 ? -0.849 -10.719 0.931 1 88.31 122 TYR A CA 1
ATOM 970 C C . TYR A 1 122 ? -1.688 -11.273 2.078 1 88.31 122 TYR A C 1
ATOM 972 O O . TYR A 1 122 ? -2.453 -10.531 2.705 1 88.31 122 TYR A O 1
ATOM 980 N N . THR A 1 123 ? -1.48 -12.57 2.355 1 92.19 123 THR A N 1
ATOM 981 C CA . THR A 1 123 ? -2.168 -13.203 3.473 1 92.19 123 THR A CA 1
ATOM 982 C C . THR A 1 123 ? -1.909 -12.445 4.773 1 92.19 123 THR A C 1
ATOM 984 O O . THR A 1 123 ? -2.85 -12.031 5.453 1 92.19 123 THR A O 1
ATOM 987 N N . ARG A 1 124 ? -0.692 -12.273 5.012 1 85.12 124 ARG A N 1
ATOM 988 C CA . ARG A 1 124 ? -0.266 -11.695 6.285 1 85.12 124 ARG A CA 1
ATOM 989 C C . ARG A 1 124 ? -0.59 -10.203 6.348 1 85.12 124 ARG A C 1
ATOM 991 O O . ARG A 1 124 ? -1.091 -9.719 7.359 1 85.12 124 ARG A O 1
ATOM 998 N N . ASN A 1 125 ? -0.298 -9.539 5.258 1 75.75 125 ASN A N 1
ATOM 999 C CA . ASN A 1 125 ? -0.236 -8.086 5.359 1 75.75 125 ASN A CA 1
ATOM 1000 C C . ASN A 1 125 ? -1.569 -7.438 4.988 1 75.75 125 ASN A C 1
ATOM 1002 O O . ASN A 1 125 ? -1.833 -6.293 5.359 1 75.75 125 ASN A O 1
ATOM 1006 N N . PHE A 1 126 ? -2.352 -8.094 4.262 1 78.5 126 PHE A N 1
ATOM 1007 C CA . PHE A 1 126 ? -3.604 -7.477 3.836 1 78.5 126 PHE A CA 1
ATOM 1008 C C . PHE A 1 126 ? -4.797 -8.227 4.414 1 78.5 126 PHE A C 1
ATOM 1010 O O . PHE A 1 126 ? -5.719 -7.617 4.961 1 78.5 126 PHE A O 1
ATOM 1017 N N . TYR A 1 127 ? -4.812 -9.523 4.434 1 85.31 127 TYR A N 1
ATOM 1018 C CA . TYR A 1 127 ? -6.023 -10.266 4.762 1 85.31 127 TYR A CA 1
ATOM 1019 C C . TYR A 1 127 ? -6.094 -10.562 6.258 1 85.31 127 TYR A C 1
ATOM 1021 O O . TYR A 1 127 ? -7.148 -10.398 6.875 1 85.31 127 TYR A O 1
ATOM 1029 N N . ALA A 1 128 ? -5.008 -10.953 6.871 1 83.94 128 ALA A N 1
ATOM 1030 C CA . ALA A 1 128 ? -4.969 -11.43 8.25 1 83.94 128 ALA A CA 1
ATOM 1031 C C . ALA A 1 128 ? -5.516 -10.375 9.211 1 83.94 128 ALA A C 1
ATOM 1033 O O . ALA A 1 128 ? -6.266 -10.703 10.141 1 83.94 128 ALA A O 1
ATOM 1034 N N . PRO A 1 129 ? -5.176 -9.164 8.953 1 69.69 129 PRO A N 1
ATOM 1035 C CA . PRO A 1 129 ? -5.664 -8.156 9.898 1 69.69 129 PRO A CA 1
ATOM 1036 C C . PRO A 1 129 ? -7.188 -8.047 9.914 1 69.69 129 PRO A C 1
ATOM 1038 O O . PRO A 1 129 ? -7.766 -7.508 10.859 1 69.69 129 PRO A O 1
ATOM 1041 N N . PHE A 1 130 ? -7.879 -8.547 8.906 1 72.38 130 PHE A N 1
ATOM 1042 C CA . PHE A 1 130 ? -9.312 -8.32 8.789 1 72.38 130 PHE A CA 1
ATOM 1043 C C . PHE A 1 130 ? -10.078 -9.625 8.914 1 72.38 130 PHE A C 1
ATOM 1045 O O . PHE A 1 130 ? -11.305 -9.625 9.062 1 72.38 130 PHE A O 1
ATOM 1052 N N . ALA A 1 131 ? -9.359 -10.68 8.93 1 83.5 131 ALA A N 1
ATOM 1053 C CA . ALA A 1 131 ? -9.969 -12 8.992 1 83.5 131 ALA A CA 1
ATOM 1054 C C . ALA A 1 131 ? -9.953 -12.547 10.414 1 83.5 131 ALA A C 1
ATOM 1056 O O . ALA A 1 131 ? -9.086 -12.18 11.219 1 83.5 131 ALA A O 1
ATOM 1057 N N . GLY A 1 132 ? -10.945 -13.328 10.742 1 86.12 132 GLY A N 1
ATOM 1058 C CA . GLY A 1 132 ? -10.883 -14.109 11.969 1 86.12 132 GLY A CA 1
ATOM 1059 C C . GLY A 1 132 ? -9.852 -15.227 11.914 1 86.12 132 GLY A C 1
ATOM 1060 O O . GLY A 1 132 ? -9.07 -15.398 12.844 1 86.12 132 GLY A O 1
ATOM 1061 N N . SER A 1 133 ? -9.914 -15.906 10.828 1 94.5 133 SER A N 1
ATOM 1062 C CA . SER A 1 133 ? -8.938 -16.953 10.555 1 94.5 133 SER A CA 1
ATOM 1063 C C . SER A 1 133 ? -8.75 -17.156 9.055 1 94.5 133 SER A C 1
ATOM 1065 O O . SER A 1 133 ? -9.648 -16.859 8.266 1 94.5 133 SER A O 1
ATOM 1067 N N . ILE A 1 134 ? -7.555 -17.625 8.734 1 97.06 134 ILE A N 1
ATOM 1068 C CA . ILE A 1 134 ? -7.238 -17.859 7.324 1 97.06 134 ILE A CA 1
ATOM 1069 C C . ILE A 1 134 ? -6.598 -19.234 7.156 1 97.06 134 ILE A C 1
ATOM 1071 O O . ILE A 1 134 ? -5.695 -19.594 7.91 1 97.06 134 ILE A O 1
ATOM 1075 N N . VAL A 1 135 ? -7.137 -20.016 6.289 1 98.31 135 VAL A N 1
ATOM 1076 C CA . VAL A 1 135 ? -6.43 -21.156 5.715 1 98.31 135 VAL A CA 1
ATOM 1077 C C . VAL A 1 135 ? -5.883 -20.797 4.34 1 98.31 135 VAL A C 1
ATOM 1079 O O . VAL A 1 135 ? -6.645 -20.484 3.42 1 98.31 135 VAL A O 1
ATOM 1082 N N . ALA A 1 136 ? -4.613 -20.781 4.23 1 98.5 136 ALA A N 1
ATOM 1083 C CA . ALA A 1 136 ? -3.961 -20.375 2.988 1 98.5 136 ALA A CA 1
ATOM 1084 C C . ALA A 1 136 ? -3.242 -21.547 2.34 1 98.5 136 ALA A C 1
ATOM 1086 O O . ALA A 1 136 ? -2.406 -22.203 2.973 1 98.5 136 ALA A O 1
ATOM 1087 N N . LEU A 1 137 ? -3.572 -21.797 1.062 1 97.56 137 LEU A N 1
ATOM 1088 C CA . LEU A 1 137 ? -3.064 -22.984 0.371 1 97.56 137 LEU A CA 1
ATOM 1089 C C . LEU A 1 137 ? -2.104 -22.594 -0.746 1 97.56 137 LEU A C 1
ATOM 1091 O O . LEU A 1 137 ? -2.322 -21.594 -1.436 1 97.56 137 LEU A O 1
ATOM 1095 N N . ASP A 1 138 ? -1.104 -23.359 -0.878 1 96.56 138 ASP A N 1
ATOM 1096 C CA . ASP A 1 138 ? -0.269 -23.312 -2.074 1 96.56 138 ASP A CA 1
ATOM 1097 C C . ASP A 1 138 ? 0.294 -24.688 -2.406 1 96.56 138 ASP A C 1
ATOM 1099 O O . ASP A 1 138 ? 0.566 -25.5 -1.508 1 96.56 138 ASP A O 1
ATOM 1103 N N . PHE A 1 139 ? 0.469 -24.922 -3.678 1 93.88 139 PHE A N 1
ATOM 1104 C CA . PHE A 1 139 ? 0.902 -26.25 -4.109 1 93.88 139 PHE A CA 1
ATOM 1105 C C . PHE A 1 139 ? 2.41 -26.406 -3.947 1 93.88 139 PHE A C 1
ATOM 1107 O O . PHE A 1 139 ? 2.93 -27.516 -3.955 1 93.88 139 PHE A O 1
ATOM 1114 N N . ASP A 1 140 ? 3.141 -25.344 -3.881 1 90.69 140 ASP A N 1
ATOM 1115 C CA . ASP A 1 140 ? 4.598 -25.391 -3.777 1 90.69 140 ASP A CA 1
ATOM 1116 C C . ASP A 1 140 ? 5.043 -25.438 -2.318 1 90.69 140 ASP A C 1
ATOM 1118 O O . ASP A 1 140 ? 4.84 -24.484 -1.566 1 90.69 140 ASP A O 1
ATOM 1122 N N . PRO A 1 141 ? 5.727 -26.516 -1.902 1 91.5 141 PRO A N 1
ATOM 1123 C CA . PRO A 1 141 ? 6.164 -26.625 -0.508 1 91.5 141 PRO A CA 1
ATOM 1124 C C . PRO A 1 141 ? 7.168 -25.547 -0.123 1 91.5 141 PRO A C 1
ATOM 1126 O O . PRO A 1 141 ? 7.223 -25.125 1.037 1 91.5 141 PRO A O 1
ATOM 1129 N N . ASP A 1 142 ? 7.91 -25.031 -1.082 1 87.25 142 ASP A N 1
ATOM 1130 C CA . ASP A 1 142 ? 8.875 -23.969 -0.789 1 87.25 142 ASP A CA 1
ATOM 1131 C C . ASP A 1 142 ? 8.164 -22.656 -0.5 1 87.25 142 ASP A C 1
ATOM 1133 O O . ASP A 1 142 ? 8.609 -21.875 0.345 1 87.25 142 ASP A O 1
ATOM 1137 N N . ALA A 1 143 ? 7.098 -22.453 -1.247 1 90.56 143 ALA A N 1
ATOM 1138 C CA . ALA A 1 143 ? 6.293 -21.266 -0.977 1 90.56 143 ALA A CA 1
ATOM 1139 C C . ALA A 1 143 ? 5.723 -21.297 0.438 1 90.56 143 ALA A C 1
ATOM 1141 O O . ALA A 1 143 ? 5.809 -20.312 1.173 1 90.56 143 ALA A O 1
ATOM 1142 N N . ILE A 1 144 ? 5.273 -22.422 0.827 1 95 144 ILE A N 1
ATOM 1143 C CA . ILE A 1 144 ? 4.648 -22.594 2.137 1 95 144 ILE A CA 1
ATOM 1144 C C . ILE A 1 144 ? 5.707 -22.453 3.23 1 95 144 ILE A C 1
ATOM 1146 O O . ILE A 1 144 ? 5.465 -21.812 4.254 1 95 144 ILE A O 1
ATOM 1150 N N . ALA A 1 145 ? 6.848 -23 2.996 1 92.56 145 ALA A N 1
ATOM 1151 C CA . ALA A 1 145 ? 7.938 -22.859 3.959 1 92.56 145 ALA A CA 1
ATOM 1152 C C . ALA A 1 145 ? 8.32 -21.391 4.133 1 92.56 145 ALA A C 1
ATOM 1154 O O . ALA A 1 145 ? 8.508 -20.922 5.258 1 92.56 145 ALA A O 1
ATOM 1155 N N . HIS A 1 146 ? 8.438 -20.75 2.992 1 88.94 146 HIS A N 1
ATOM 1156 C CA . HIS A 1 146 ? 8.734 -19.328 3.021 1 88.94 146 HIS A CA 1
ATOM 1157 C C . HIS A 1 146 ? 7.652 -18.547 3.762 1 88.94 146 HIS A C 1
ATOM 1159 O O . HIS A 1 146 ? 7.953 -17.703 4.602 1 88.94 146 HIS A O 1
ATOM 1165 N N . ALA A 1 147 ? 6.398 -18.812 3.477 1 93.88 147 ALA A N 1
ATOM 1166 C CA . ALA A 1 147 ? 5.262 -18.141 4.098 1 93.88 147 ALA A CA 1
ATOM 1167 C C . ALA A 1 147 ? 5.281 -18.328 5.613 1 93.88 147 ALA A C 1
ATOM 1169 O O . ALA A 1 147 ? 5.109 -17.359 6.363 1 93.88 147 ALA A O 1
ATOM 1170 N N . ARG A 1 148 ? 5.547 -19.516 6.059 1 94.62 148 ARG A N 1
ATOM 1171 C CA . ARG A 1 148 ? 5.578 -19.812 7.488 1 94.62 148 ARG A CA 1
ATOM 1172 C C . ARG A 1 148 ? 6.715 -19.062 8.18 1 94.62 148 ARG A C 1
ATOM 1174 O O . ARG A 1 148 ? 6.566 -18.609 9.312 1 94.62 148 ARG A O 1
ATOM 1181 N N . ARG A 1 149 ? 7.746 -18.938 7.465 1 88.25 149 ARG A N 1
ATOM 1182 C CA . ARG A 1 149 ? 8.93 -18.328 8.062 1 88.25 149 ARG A CA 1
ATOM 1183 C C . ARG A 1 149 ? 8.812 -16.812 8.109 1 88.25 149 ARG A C 1
ATOM 1185 O O . ARG A 1 149 ? 9.18 -16.188 9.102 1 88.25 149 ARG A O 1
ATOM 1192 N N . TYR A 1 150 ? 8.281 -16.266 7.027 1 81.06 150 TYR A N 1
ATOM 1193 C CA . TYR A 1 150 ? 8.445 -14.828 6.887 1 81.06 150 TYR A CA 1
ATOM 1194 C C . TYR A 1 150 ? 7.094 -14.117 6.973 1 81.06 150 TYR A C 1
ATOM 1196 O O . TYR A 1 150 ? 7.039 -12.898 7.164 1 81.06 150 TYR A O 1
ATOM 1204 N N . ASN A 1 151 ? 5.996 -14.875 6.836 1 87.88 151 ASN A N 1
ATOM 1205 C CA . ASN A 1 151 ? 4.695 -14.219 6.758 1 87.88 151 ASN A CA 1
ATOM 1206 C C . ASN A 1 151 ? 3.67 -14.891 7.668 1 87.88 151 ASN A C 1
ATOM 1208 O O . ASN A 1 151 ? 2.482 -14.938 7.34 1 87.88 151 ASN A O 1
ATOM 1212 N N . ALA A 1 152 ? 4.176 -15.375 8.781 1 89 152 ALA A N 1
ATOM 1213 C CA . ALA A 1 152 ? 3.293 -16.031 9.742 1 89 152 ALA A CA 1
ATOM 1214 C C . ALA A 1 152 ? 2.422 -15.016 10.469 1 89 152 ALA A C 1
ATOM 1216 O O . ALA A 1 152 ? 2.799 -13.844 10.602 1 89 152 ALA A O 1
ATOM 1217 N N . ALA A 1 153 ? 1.253 -15.469 10.836 1 84.25 153 ALA A N 1
ATOM 1218 C CA . ALA A 1 153 ? 0.328 -14.758 11.711 1 84.25 153 ALA A CA 1
ATOM 1219 C C . ALA A 1 153 ? -0.482 -15.727 12.562 1 84.25 153 ALA A C 1
ATOM 1221 O O . ALA A 1 153 ? -0.717 -16.875 12.156 1 84.25 153 ALA A O 1
ATOM 1222 N N . PRO A 1 154 ? -0.862 -15.258 13.742 1 85.62 154 PRO A N 1
ATOM 1223 C CA . PRO A 1 154 ? -1.525 -16.188 14.664 1 85.62 154 PRO A CA 1
ATOM 1224 C C . PRO A 1 154 ? -2.809 -16.781 14.086 1 85.62 154 PRO A C 1
ATOM 1226 O O . PRO A 1 154 ? -3.195 -17.891 14.453 1 85.62 154 PRO A O 1
ATOM 1229 N N . ASN A 1 155 ? -3.443 -16.047 13.258 1 91 155 ASN A N 1
ATOM 1230 C CA . ASN A 1 155 ? -4.734 -16.484 12.75 1 91 155 ASN A CA 1
ATOM 1231 C C . ASN A 1 155 ? -4.617 -17.062 11.344 1 91 155 ASN A C 1
ATOM 1233 O O . ASN A 1 155 ? -5.609 -17.125 10.609 1 91 155 ASN A O 1
ATOM 1237 N N . VAL A 1 156 ? -3.381 -17.406 10.953 1 95.44 156 VAL A N 1
ATOM 1238 C CA . VAL A 1 156 ? -3.172 -17.938 9.602 1 95.44 156 VAL A CA 1
ATOM 1239 C C . VAL A 1 156 ? -2.588 -19.344 9.688 1 95.44 156 VAL A C 1
ATOM 1241 O O . VAL A 1 156 ? -1.632 -19.578 10.422 1 95.44 156 VAL A O 1
ATOM 1244 N N . GLU A 1 157 ? -3.184 -20.188 9 1 98.06 157 GLU A N 1
ATOM 1245 C CA . GLU A 1 157 ? -2.629 -21.531 8.773 1 98.06 157 GLU A CA 1
ATOM 1246 C C . GLU A 1 157 ? -2.213 -21.703 7.312 1 98.06 157 GLU A C 1
ATOM 1248 O O . GLU A 1 157 ? -3.057 -21.703 6.414 1 98.06 157 GLU A O 1
ATOM 1253 N N . PHE A 1 158 ? -0.932 -21.891 7.09 1 98.19 158 PHE A N 1
ATOM 1254 C CA . PHE A 1 158 ? -0.424 -22.188 5.754 1 98.19 158 PHE A CA 1
ATOM 1255 C C . PHE A 1 158 ? -0.376 -23.688 5.508 1 98.19 158 PHE A C 1
ATOM 1257 O O . PHE A 1 158 ? 0.214 -24.438 6.293 1 98.19 158 PHE A O 1
ATOM 1264 N N . ARG A 1 159 ? -0.966 -24.125 4.363 1 97.62 159 ARG A N 1
ATOM 1265 C CA . ARG A 1 159 ? -1.025 -25.547 4.035 1 97.62 159 ARG A CA 1
ATOM 1266 C C . ARG A 1 159 ? -0.55 -25.797 2.609 1 97.62 159 ARG A C 1
ATOM 1268 O O . ARG A 1 159 ? -0.9 -25.047 1.69 1 97.62 159 ARG A O 1
ATOM 1275 N N . ASN A 1 160 ? 0.314 -26.797 2.529 1 96.12 160 ASN A N 1
ATOM 1276 C CA . ASN A 1 160 ? 0.671 -27.281 1.198 1 96.12 160 ASN A CA 1
ATOM 1277 C C . ASN A 1 160 ? -0.442 -28.125 0.589 1 96.12 160 ASN A C 1
ATOM 1279 O O . ASN A 1 160 ? -0.807 -29.172 1.138 1 96.12 160 ASN A O 1
ATOM 1283 N N . ALA A 1 161 ? -1.042 -27.656 -0.538 1 96.25 161 ALA A N 1
ATOM 1284 C CA . ALA A 1 161 ? -2.15 -28.375 -1.155 1 96.25 161 ALA A CA 1
ATOM 1285 C C . ALA A 1 161 ? -2.27 -28.031 -2.637 1 96.25 161 ALA A C 1
ATOM 1287 O O . ALA A 1 161 ? -2.051 -26.891 -3.035 1 96.25 161 ALA A O 1
ATOM 1288 N N . ASP A 1 162 ? -2.594 -29.047 -3.398 1 95.94 162 ASP A N 1
ATOM 1289 C CA . ASP A 1 162 ? -3.035 -28.844 -4.777 1 95.94 162 ASP A CA 1
ATOM 1290 C C . ASP A 1 162 ? -4.547 -28.641 -4.844 1 95.94 162 ASP A C 1
ATOM 1292 O O . ASP A 1 162 ? -5.316 -29.594 -4.668 1 95.94 162 ASP A O 1
ATOM 1296 N N . ILE A 1 163 ? -4.953 -27.453 -5.18 1 96.12 163 ILE A N 1
ATOM 1297 C CA . ILE A 1 163 ? -6.355 -27.078 -5.043 1 96.12 163 ILE A CA 1
ATOM 1298 C C . ILE A 1 163 ? -7.184 -27.781 -6.121 1 96.12 163 ILE A C 1
ATOM 1300 O O . ILE A 1 163 ? -8.414 -27.781 -6.066 1 96.12 163 ILE A O 1
ATOM 1304 N N . ARG A 1 164 ? -6.562 -28.375 -7.051 1 94.81 164 ARG A N 1
ATOM 1305 C CA . ARG A 1 164 ? -7.293 -29.172 -8.016 1 94.81 164 ARG A CA 1
ATOM 1306 C C . ARG A 1 164 ? -7.898 -30.406 -7.359 1 94.81 164 ARG A C 1
ATOM 1308 O O . ARG A 1 164 ? -8.859 -30.984 -7.867 1 94.81 164 ARG A O 1
ATOM 1315 N N . LYS A 1 165 ? -7.246 -30.703 -6.246 1 92.81 165 LYS A N 1
ATOM 1316 C CA . LYS A 1 165 ? -7.621 -31.969 -5.625 1 92.81 165 LYS A CA 1
ATOM 1317 C C . LYS A 1 165 ? -7.984 -31.781 -4.156 1 92.81 165 LYS A C 1
ATOM 1319 O O . LYS A 1 165 ? -8.766 -32.562 -3.596 1 92.81 165 LYS A O 1
ATOM 1324 N N . ASP A 1 166 ? -7.387 -30.75 -3.596 1 92.31 166 ASP A N 1
ATOM 1325 C CA . ASP A 1 166 ? -7.387 -30.703 -2.137 1 92.31 166 ASP A CA 1
ATOM 1326 C C . ASP A 1 166 ? -7.816 -29.328 -1.63 1 92.31 166 ASP A C 1
ATOM 1328 O O . ASP A 1 166 ? -7.016 -28.609 -1.038 1 92.31 166 ASP A O 1
ATOM 1332 N N . ILE A 1 167 ? -9.047 -29.016 -1.729 1 94.88 167 ILE A N 1
ATOM 1333 C CA . ILE A 1 167 ? -9.641 -27.875 -1.053 1 94.88 167 ILE A CA 1
ATOM 1334 C C . ILE A 1 167 ? -10.391 -28.344 0.191 1 94.88 167 ILE A C 1
ATOM 1336 O O . ILE A 1 167 ? -11.164 -29.297 0.132 1 94.88 167 ILE A O 1
ATOM 1340 N N . PRO A 1 168 ? -10.148 -27.734 1.276 1 92.88 168 PRO A N 1
ATOM 1341 C CA . PRO A 1 168 ? -10.812 -28.156 2.51 1 92.88 168 PRO A CA 1
ATOM 1342 C C . PRO A 1 168 ? -12.336 -28.172 2.383 1 92.88 168 PRO A C 1
ATOM 1344 O O . PRO A 1 168 ? -12.914 -27.297 1.733 1 92.88 168 PRO A O 1
ATOM 1347 N N . LYS A 1 169 ? -12.867 -29.203 2.996 1 89 169 LYS A N 1
ATOM 1348 C CA . LYS A 1 169 ? -14.32 -29.328 3.027 1 89 169 LYS A CA 1
ATOM 1349 C C . LYS A 1 169 ? -14.906 -28.594 4.238 1 89 169 LYS A C 1
ATOM 1351 O O . LYS A 1 169 ? -15.484 -29.234 5.125 1 89 169 LYS A O 1
ATOM 1356 N N . GLU A 1 170 ? -14.695 -27.422 4.344 1 92.06 170 GLU A N 1
ATOM 1357 C CA . GLU A 1 170 ? -15.188 -26.516 5.387 1 92.06 170 GLU A CA 1
ATOM 1358 C C . GLU A 1 170 ? -15.938 -25.344 4.785 1 92.06 170 GLU A C 1
ATOM 1360 O O . GLU A 1 170 ? -16.031 -25.219 3.561 1 92.06 170 GLU A O 1
ATOM 1365 N N . THR A 1 171 ? -16.641 -24.688 5.695 1 94.56 171 THR A N 1
ATOM 1366 C CA . THR A 1 171 ? -17.359 -23.516 5.234 1 94.56 171 THR A CA 1
ATOM 1367 C C . THR A 1 171 ? -16.562 -22.234 5.523 1 94.56 171 THR A C 1
ATOM 1369 O O . THR A 1 171 ? -15.992 -22.094 6.605 1 94.56 171 THR A O 1
ATOM 1372 N N . PHE A 1 172 ? -16.531 -21.375 4.539 1 96.06 172 PHE A N 1
ATOM 1373 C CA . PHE A 1 172 ? -15.805 -20.125 4.645 1 96.06 172 PHE A CA 1
ATOM 1374 C C . PHE A 1 172 ? -16.703 -18.938 4.309 1 96.06 172 PHE A C 1
ATOM 1376 O O . PHE A 1 172 ? -17.656 -19.078 3.545 1 96.06 172 PHE A O 1
ATOM 1383 N N . ASP A 1 173 ? -16.375 -17.828 4.898 1 92.62 173 ASP A N 1
ATOM 1384 C CA . ASP A 1 173 ? -17.062 -16.578 4.582 1 92.62 173 ASP A CA 1
ATOM 1385 C C . ASP A 1 173 ? -16.516 -15.961 3.297 1 92.62 173 ASP A C 1
ATOM 1387 O O . ASP A 1 173 ? -17.25 -15.281 2.572 1 92.62 173 ASP A O 1
ATOM 1391 N N . ASN A 1 174 ? -15.258 -16.188 3.062 1 93.81 174 ASN A N 1
ATOM 1392 C CA . ASN A 1 174 ? -14.594 -15.664 1.876 1 93.81 174 ASN A CA 1
ATOM 1393 C C . ASN A 1 174 ? -13.594 -16.672 1.301 1 93.81 174 ASN A C 1
ATOM 1395 O O . ASN A 1 174 ? -12.922 -17.375 2.049 1 93.81 174 ASN A O 1
ATOM 1399 N N . VAL A 1 175 ? -13.594 -16.656 0.024 1 96.81 175 VAL A N 1
ATOM 1400 C CA . VAL A 1 175 ? -12.5 -17.328 -0.682 1 96.81 175 VAL A CA 1
ATOM 1401 C C . VAL A 1 175 ? -11.75 -16.312 -1.545 1 96.81 175 VAL A C 1
ATOM 1403 O O . VAL A 1 175 ? -12.375 -15.484 -2.225 1 96.81 175 VAL A O 1
ATOM 1406 N N . VAL A 1 176 ? -10.453 -16.328 -1.447 1 97.06 176 VAL A N 1
ATOM 1407 C CA . VAL A 1 176 ? -9.625 -15.422 -2.225 1 97.06 176 VAL A CA 1
ATOM 1408 C C . VAL A 1 176 ? -8.781 -16.219 -3.225 1 97.06 176 VAL A C 1
ATOM 1410 O O . VAL A 1 176 ? -8.086 -17.156 -2.846 1 97.06 176 VAL A O 1
ATOM 1413 N N . TRP A 1 177 ? -8.898 -15.93 -4.438 1 97 177 TRP A N 1
ATOM 1414 C CA . TRP A 1 177 ? -8.109 -16.5 -5.527 1 97 177 TRP A CA 1
ATOM 1415 C C . TRP A 1 177 ? -7.414 -15.398 -6.324 1 97 177 TRP A C 1
ATOM 1417 O O . TRP A 1 177 ? -7.844 -15.055 -7.43 1 97 177 TRP A O 1
ATOM 1427 N N . ASP A 1 178 ? -6.262 -14.977 -5.773 1 93.69 178 ASP A N 1
ATOM 1428 C CA . ASP A 1 178 ? -5.602 -13.75 -6.207 1 93.69 178 ASP A CA 1
ATOM 1429 C C . ASP A 1 178 ? -4.371 -14.062 -7.059 1 93.69 178 ASP A C 1
ATOM 1431 O O . ASP A 1 178 ? -3.414 -14.672 -6.578 1 93.69 178 ASP A O 1
ATOM 1435 N N . ALA A 1 179 ? -4.395 -13.633 -8.289 1 91.94 179 ALA A N 1
ATOM 1436 C CA . ALA A 1 179 ? -3.273 -13.711 -9.219 1 91.94 179 ALA A CA 1
ATOM 1437 C C . ALA A 1 179 ? -2.869 -15.156 -9.484 1 91.94 179 ALA A C 1
ATOM 1439 O O . ALA A 1 179 ? -1.682 -15.484 -9.477 1 91.94 179 ALA A O 1
ATOM 1440 N N . ALA A 1 180 ? -3.842 -16.016 -9.727 1 94.06 180 ALA A N 1
ATOM 1441 C CA . ALA A 1 180 ? -3.488 -17.422 -9.891 1 94.06 180 ALA A CA 1
ATOM 1442 C C . ALA A 1 180 ? -4.465 -18.125 -10.828 1 94.06 180 ALA A C 1
ATOM 1444 O O . ALA A 1 180 ? -4.137 -19.156 -11.414 1 94.06 180 ALA A O 1
ATOM 1445 N N . ILE A 1 181 ? -5.656 -17.609 -10.961 1 94.56 181 ILE A N 1
ATOM 1446 C CA . ILE A 1 181 ? -6.703 -18.297 -11.719 1 94.56 181 ILE A CA 1
ATOM 1447 C C . ILE A 1 181 ? -6.211 -18.578 -13.141 1 94.56 181 ILE A C 1
ATOM 1449 O O . ILE A 1 181 ? -6.57 -19.594 -13.734 1 94.56 181 ILE A O 1
ATOM 1453 N N . GLU A 1 182 ? -5.328 -17.75 -13.656 1 92.38 182 GLU A N 1
ATOM 1454 C CA . GLU A 1 182 ? -4.824 -17.875 -15.023 1 92.38 182 GLU A CA 1
ATOM 1455 C C . GLU A 1 182 ? -3.863 -19.047 -15.156 1 92.38 182 GLU A C 1
ATOM 1457 O O . GLU A 1 182 ? -3.508 -19.438 -16.266 1 92.38 182 GLU A O 1
ATOM 1462 N N . HIS A 1 183 ? -3.482 -19.656 -14.094 1 91.31 183 HIS A N 1
ATOM 1463 C CA . HIS A 1 183 ? -2.561 -20.797 -14.117 1 91.31 183 HIS A CA 1
ATOM 1464 C C . HIS A 1 183 ? -3.307 -22.109 -14.32 1 91.31 183 HIS A C 1
ATOM 1466 O O . HIS A 1 183 ? -2.689 -23.172 -14.391 1 91.31 183 HIS A O 1
ATOM 1472 N N . PHE A 1 184 ? -4.578 -22.109 -14.492 1 94.06 184 PHE A N 1
ATOM 1473 C CA . PHE A 1 184 ? -5.391 -23.312 -14.594 1 94.06 184 PHE A CA 1
ATOM 1474 C C . PHE A 1 184 ? -6.113 -23.359 -15.938 1 94.06 184 PHE A C 1
ATOM 1476 O O . PHE A 1 184 ? -6.477 -22.328 -16.5 1 94.06 184 PHE A O 1
ATOM 1483 N N . THR A 1 185 ? -6.332 -24.578 -16.391 1 93.94 185 THR A N 1
ATOM 1484 C CA . THR A 1 185 ? -7.121 -24.766 -17.609 1 93.94 185 THR A CA 1
ATOM 1485 C C . THR A 1 185 ? -8.594 -24.484 -17.344 1 93.94 185 THR A C 1
ATOM 1487 O O . THR A 1 185 ? -9.039 -24.484 -16.188 1 93.94 185 THR A O 1
ATOM 1490 N N . PRO A 1 186 ? -9.328 -24.266 -18.391 1 94.31 186 PRO A N 1
ATOM 1491 C CA . PRO A 1 186 ? -10.766 -24.031 -18.203 1 94.31 186 PRO A CA 1
ATOM 1492 C C . PRO A 1 186 ? -11.453 -25.156 -17.453 1 94.31 186 PRO A C 1
ATOM 1494 O O . PRO A 1 186 ? -12.297 -24.906 -16.578 1 94.31 186 PRO A O 1
ATOM 1497 N N . ASP A 1 187 ? -11.07 -26.359 -17.75 1 95.81 187 ASP A N 1
ATOM 1498 C CA . ASP A 1 187 ? -11.656 -27.516 -17.062 1 95.81 187 ASP A CA 1
ATOM 1499 C C . ASP A 1 187 ? -11.297 -27.516 -15.586 1 95.81 187 ASP A C 1
ATOM 1501 O O . ASP A 1 187 ? -12.148 -27.766 -14.734 1 95.81 187 ASP A O 1
ATOM 1505 N N . GLU A 1 188 ? -10.055 -27.281 -15.352 1 95.69 188 GLU A N 1
ATOM 1506 C CA . GLU A 1 188 ? -9.609 -27.219 -13.961 1 95.69 188 GLU A CA 1
ATOM 1507 C C . GLU A 1 188 ? -10.312 -26.094 -13.211 1 95.69 188 GLU A C 1
ATOM 1509 O O . GLU A 1 188 ? -10.742 -26.266 -12.07 1 95.69 188 GLU A O 1
ATOM 1514 N N . MET A 1 189 ? -10.445 -24.953 -13.867 1 96.25 189 MET A N 1
ATOM 1515 C CA . MET A 1 189 ? -11.125 -23.812 -13.273 1 96.25 189 MET A CA 1
ATOM 1516 C C . MET A 1 189 ? -12.562 -24.156 -12.906 1 96.25 189 MET A C 1
ATOM 1518 O O . MET A 1 189 ? -13.031 -23.828 -11.812 1 96.25 189 MET A O 1
ATOM 1522 N N . ASP A 1 190 ? -13.164 -24.812 -13.805 1 96.69 190 ASP A N 1
ATOM 1523 C CA . ASP A 1 190 ? -14.555 -25.203 -13.594 1 96.69 190 ASP A CA 1
ATOM 1524 C C . ASP A 1 190 ? -14.695 -26.062 -12.344 1 96.69 190 ASP A C 1
ATOM 1526 O O . ASP A 1 190 ? -15.555 -25.812 -11.5 1 96.69 190 ASP A O 1
ATOM 1530 N N . GLY A 1 191 ? -13.82 -27.062 -12.281 1 96.56 191 GLY A N 1
ATOM 1531 C CA . GLY A 1 191 ? -13.844 -27.938 -11.117 1 96.56 191 GLY A CA 1
ATOM 1532 C C . GLY A 1 191 ? -13.562 -27.203 -9.812 1 96.56 191 GLY A C 1
ATOM 1533 O O . GLY A 1 191 ? -14.234 -27.438 -8.805 1 96.56 191 GLY A O 1
ATOM 1534 N N . ILE A 1 192 ? -12.609 -26.328 -9.844 1 97.44 192 ILE A N 1
ATOM 1535 C CA . ILE A 1 192 ? -12.219 -25.594 -8.656 1 97.44 192 ILE A CA 1
ATOM 1536 C C . ILE A 1 192 ? -13.352 -24.656 -8.234 1 97.44 192 ILE A C 1
ATOM 1538 O O . ILE A 1 192 ? -13.703 -24.578 -7.055 1 97.44 192 ILE A O 1
ATOM 1542 N N . LEU A 1 193 ? -13.938 -23.969 -9.211 1 97.19 193 LEU A N 1
ATOM 1543 C CA . LEU A 1 193 ? -15.023 -23.031 -8.93 1 97.19 193 LEU A CA 1
ATOM 1544 C C . LEU A 1 193 ? -16.234 -23.75 -8.344 1 97.19 193 LEU A C 1
ATOM 1546 O O . LEU A 1 193 ? -16.906 -23.234 -7.453 1 97.19 193 LEU A O 1
ATOM 1550 N N . LYS A 1 194 ? -16.469 -24.922 -8.828 1 95.44 194 LYS A N 1
ATOM 1551 C CA . LYS A 1 194 ? -17.547 -25.734 -8.273 1 95.44 194 LYS A CA 1
ATOM 1552 C C . LYS A 1 194 ? -17.312 -26.031 -6.797 1 95.44 194 LYS A C 1
ATOM 1554 O O . LYS A 1 194 ? -18.219 -25.875 -5.973 1 95.44 194 LYS A O 1
ATOM 1559 N N . THR A 1 195 ? -16.141 -26.453 -6.566 1 96.25 195 THR A N 1
ATOM 1560 C CA . THR A 1 195 ? -15.789 -26.75 -5.184 1 96.25 195 THR A CA 1
ATOM 1561 C C . THR A 1 195 ? -15.852 -25.5 -4.316 1 96.25 195 THR A C 1
ATOM 1563 O O . THR A 1 195 ? -16.391 -25.531 -3.203 1 96.25 195 THR A O 1
ATOM 1566 N N . VAL A 1 196 ? -15.297 -24.359 -4.84 1 96.25 196 VAL A N 1
ATOM 1567 C CA . VAL A 1 196 ? -15.273 -23.094 -4.117 1 96.25 196 VAL A CA 1
ATOM 1568 C C . VAL A 1 196 ? -16.703 -22.672 -3.787 1 96.25 196 VAL A C 1
ATOM 1570 O O . VAL A 1 196 ? -16.984 -22.25 -2.66 1 96.25 196 VAL A O 1
ATOM 1573 N N . SER A 1 197 ? -17.562 -22.781 -4.703 1 93.75 197 SER A N 1
ATOM 1574 C CA . SER A 1 197 ? -18.953 -22.406 -4.488 1 93.75 197 SER A CA 1
ATOM 1575 C C . SER A 1 197 ? -19.594 -23.234 -3.375 1 93.75 197 SER A C 1
ATOM 1577 O O . SER A 1 197 ? -20.375 -22.719 -2.58 1 93.75 197 SER A O 1
ATOM 1579 N N . SER A 1 198 ? -19.172 -24.438 -3.262 1 92.31 198 SER A N 1
ATOM 1580 C CA . SER A 1 198 ? -19.734 -25.344 -2.266 1 92.31 198 SER A CA 1
ATOM 1581 C C . SER A 1 198 ? -19.172 -25.047 -0.876 1 92.31 198 SER A C 1
ATOM 1583 O O . SER A 1 198 ? -19.781 -25.406 0.132 1 92.31 198 SER A O 1
ATOM 1585 N N . CYS A 1 199 ? -18.031 -24.391 -0.872 1 92.38 199 CYS A N 1
ATOM 1586 C CA . CYS A 1 199 ? -17.359 -24.125 0.401 1 92.38 199 CYS A CA 1
ATOM 1587 C C . CYS A 1 199 ? -17.828 -22.797 0.986 1 92.38 199 CYS A C 1
ATOM 1589 O O . CYS A 1 199 ? -17.547 -22.484 2.146 1 92.38 199 CYS A O 1
ATOM 1591 N N . LEU A 1 200 ? -18.406 -22 0.234 1 93.38 200 LEU A N 1
ATOM 1592 C CA . LEU A 1 200 ? -18.844 -20.688 0.701 1 93.38 200 LEU A CA 1
ATOM 1593 C C . LEU A 1 200 ? -20.172 -20.781 1.426 1 93.38 200 LEU A C 1
ATOM 1595 O O . LEU A 1 200 ? -21.078 -21.516 0.989 1 93.38 200 LEU A O 1
ATOM 1599 N N . ASP A 1 201 ? -20.188 -20.047 2.51 1 83.06 201 ASP A N 1
ATOM 1600 C CA . ASP A 1 201 ? -21.469 -19.938 3.191 1 83.06 201 ASP A CA 1
ATOM 1601 C C . ASP A 1 201 ? -22.484 -19.188 2.334 1 83.06 201 ASP A C 1
ATOM 1603 O O . ASP A 1 201 ? -22.141 -18.656 1.28 1 83.06 201 ASP A O 1
ATOM 1607 N N . GLY A 1 202 ? -23.734 -19.312 2.613 1 76.25 202 GLY A N 1
ATOM 1608 C CA . GLY A 1 202 ? -24.781 -18.688 1.828 1 76.25 202 GLY A CA 1
ATOM 1609 C C . GLY A 1 202 ? -24.562 -17.219 1.568 1 76.25 202 GLY A C 1
ATOM 1610 O O . GLY A 1 202 ? -25.078 -16.656 0.6 1 76.25 202 GLY A O 1
ATOM 1611 N N . LYS A 1 203 ? -23.719 -16.562 2.322 1 79.56 203 LYS A N 1
ATOM 1612 C CA . LYS A 1 203 ? -23.469 -15.141 2.15 1 79.56 203 LYS A CA 1
ATOM 1613 C C . LYS A 1 203 ? -22.016 -14.891 1.748 1 79.56 203 LYS A C 1
ATOM 1615 O O . LYS A 1 203 ? -21.562 -13.742 1.726 1 79.56 203 LYS A O 1
ATOM 1620 N N . GLY A 1 204 ? -21.344 -15.984 1.426 1 88.44 204 GLY A N 1
ATOM 1621 C CA . GLY A 1 204 ? -19.922 -15.859 1.188 1 88.44 204 GLY A CA 1
ATOM 1622 C C . GLY A 1 204 ? -19.594 -15.328 -0.194 1 88.44 204 GLY A C 1
ATOM 1623 O O . GLY A 1 204 ? -20.469 -15.258 -1.062 1 88.44 204 GLY A O 1
ATOM 1624 N N . CYS A 1 205 ? -18.328 -14.898 -0.373 1 91.5 205 CYS A N 1
ATOM 1625 C CA . CYS A 1 205 ? -17.891 -14.258 -1.605 1 91.5 205 CYS A CA 1
ATOM 1626 C C . CYS A 1 205 ? -16.531 -14.797 -2.041 1 91.5 205 CYS A C 1
ATOM 1628 O O . CYS A 1 205 ? -15.641 -15.008 -1.209 1 91.5 205 CYS A O 1
ATOM 1630 N N . LEU A 1 206 ? -16.5 -15.102 -3.342 1 95.5 206 LEU A N 1
ATOM 1631 C CA . LEU A 1 206 ? -15.203 -15.32 -3.984 1 95.5 206 LEU A CA 1
ATOM 1632 C C . LEU A 1 206 ? -14.656 -14.016 -4.547 1 95.5 206 LEU A C 1
ATOM 1634 O O . LEU A 1 206 ? -15.367 -13.273 -5.23 1 95.5 206 LEU A O 1
ATOM 1638 N N . SER A 1 207 ? -13.406 -13.695 -4.176 1 93.88 207 SER A N 1
ATOM 1639 C CA . SER A 1 207 ? -12.742 -12.523 -4.734 1 93.88 207 SER A CA 1
ATOM 1640 C C . SER A 1 207 ? -11.375 -12.875 -5.305 1 93.88 207 SER A C 1
ATOM 1642 O O . SER A 1 207 ? -10.789 -13.898 -4.941 1 93.88 207 SER A O 1
ATOM 1644 N N . GLY A 1 208 ? -10.938 -12.016 -6.227 1 94.5 208 GLY A N 1
ATOM 1645 C CA . GLY A 1 208 ? -9.609 -12.258 -6.762 1 94.5 208 GLY A CA 1
ATOM 1646 C C . GLY A 1 208 ? -9.211 -11.266 -7.84 1 94.5 208 GLY A C 1
ATOM 1647 O O . GLY A 1 208 ? -9.883 -10.258 -8.039 1 94.5 208 GLY A O 1
ATOM 1648 N N . TYR A 1 209 ? -8.055 -11.602 -8.352 1 93 209 TYR A N 1
ATOM 1649 C CA . TYR A 1 209 ? -7.395 -10.789 -9.367 1 93 209 TYR A CA 1
ATOM 1650 C C . TYR A 1 209 ? -6.77 -11.672 -10.445 1 93 209 TYR A C 1
ATOM 1652 O O . TYR A 1 209 ? -6.293 -12.773 -10.156 1 93 209 TYR A O 1
ATOM 1660 N N . THR A 1 210 ? -6.895 -11.227 -11.711 1 91.81 210 THR A N 1
ATOM 1661 C CA . THR A 1 210 ? -6.133 -11.797 -12.82 1 91.81 210 THR A CA 1
ATOM 1662 C C . THR A 1 210 ? -5.766 -10.727 -13.836 1 91.81 210 THR A C 1
ATOM 1664 O O . THR A 1 210 ? -6.074 -9.547 -13.648 1 91.81 210 THR A O 1
ATOM 1667 N N . ILE A 1 211 ? -4.969 -11.102 -14.805 1 86.62 211 ILE A N 1
ATOM 1668 C CA . ILE A 1 211 ? -4.5 -10.172 -15.828 1 86.62 211 ILE A CA 1
ATOM 1669 C C . ILE A 1 211 ? -5.145 -10.516 -17.172 1 86.62 211 ILE A C 1
ATOM 1671 O O . ILE A 1 211 ? -5.484 -11.672 -17.422 1 86.62 211 ILE A O 1
ATOM 1675 N N . VAL A 1 212 ? -5.379 -9.484 -17.875 1 82.81 212 VAL A N 1
ATOM 1676 C CA . VAL A 1 212 ? -5.883 -9.68 -19.219 1 82.81 212 VAL A CA 1
ATOM 1677 C C . VAL A 1 212 ? -4.73 -10.031 -20.156 1 82.81 212 VAL A C 1
ATOM 1679 O O . VAL A 1 212 ? -3.648 -9.445 -20.062 1 82.81 212 VAL A O 1
ATOM 1682 N N . ALA A 1 213 ? -5.035 -10.93 -21.031 1 77.06 213 ALA A N 1
ATOM 1683 C CA . ALA A 1 213 ? -4.043 -11.305 -22.031 1 77.06 213 ALA A CA 1
ATOM 1684 C C . ALA A 1 213 ? -3.693 -10.117 -22.922 1 77.06 213 ALA A C 1
ATOM 1686 O O . ALA A 1 213 ? -4.551 -9.273 -23.203 1 77.06 213 ALA A O 1
ATOM 1687 N N . MET A 1 214 ? -2.49 -10.062 -23.203 1 71.62 214 MET A N 1
ATOM 1688 C CA . MET A 1 214 ? -2.016 -9.039 -24.125 1 71.62 214 MET A CA 1
ATOM 1689 C C . MET A 1 214 ? -2.029 -9.562 -25.562 1 71.62 214 MET A C 1
ATOM 1691 O O . MET A 1 214 ? -1.987 -10.773 -25.781 1 71.62 214 MET A O 1
ATOM 1695 N N . ASP A 1 215 ? -2.244 -8.609 -26.391 1 66.56 215 ASP A N 1
ATOM 1696 C CA . ASP A 1 215 ? -2.217 -8.953 -27.797 1 66.56 215 ASP A CA 1
ATOM 1697 C C . ASP A 1 215 ? -0.92 -9.672 -28.172 1 66.56 215 ASP A C 1
ATOM 1699 O O . ASP A 1 215 ? -0.909 -10.539 -29.047 1 66.56 215 ASP A O 1
ATOM 1703 N N . SER A 1 216 ? 0.05 -9.367 -27.516 1 65.25 216 SER A N 1
ATOM 1704 C CA . SER A 1 216 ? 1.373 -9.875 -27.875 1 65.25 216 SER A CA 1
ATOM 1705 C C . SER A 1 216 ? 1.567 -11.297 -27.375 1 65.25 216 SER A C 1
ATOM 1707 O O . SER A 1 216 ? 2.576 -11.938 -27.672 1 65.25 216 SER A O 1
ATOM 1709 N N . GLY A 1 217 ? 0.559 -11.805 -26.75 1 68.19 217 GLY A N 1
ATOM 1710 C CA . GLY A 1 217 ? 0.706 -13.148 -26.203 1 68.19 217 GLY A CA 1
ATOM 1711 C C . GLY A 1 217 ? 0.562 -13.203 -24.703 1 68.19 217 GLY A C 1
ATOM 1712 O O . GLY A 1 217 ? 0.188 -12.211 -24.062 1 68.19 217 GLY A O 1
ATOM 1713 N N . LYS A 1 218 ? 0.878 -14.516 -24.266 1 70.06 218 LYS A N 1
ATOM 1714 C CA . LYS A 1 218 ? 0.759 -14.75 -22.828 1 70.06 218 LYS A CA 1
ATOM 1715 C C . LYS A 1 218 ? 1.804 -13.961 -22.047 1 70.06 218 LYS A C 1
ATOM 1717 O O . LYS A 1 218 ? 2.936 -13.797 -22.5 1 70.06 218 LYS A O 1
ATOM 1722 N N . HIS A 1 219 ? 1.427 -13.508 -20.969 1 70.25 219 HIS A N 1
ATOM 1723 C CA . HIS A 1 219 ? 2.369 -12.828 -20.078 1 70.25 219 HIS A CA 1
ATOM 1724 C C . HIS A 1 219 ? 3.449 -13.781 -19.594 1 70.25 219 HIS A C 1
ATOM 1726 O O . HIS A 1 219 ? 4.617 -13.406 -19.484 1 70.25 219 HIS A O 1
ATOM 1732 N N . LEU A 1 220 ? 3.049 -14.93 -19.234 1 70.81 220 LEU A N 1
ATOM 1733 C CA . LEU A 1 220 ? 3.949 -15.961 -18.734 1 70.81 220 LEU A CA 1
ATOM 1734 C C . LEU A 1 220 ? 3.613 -17.312 -19.344 1 70.81 220 LEU A C 1
ATOM 1736 O O . LEU A 1 220 ? 2.439 -17.641 -19.562 1 70.81 220 LEU A O 1
ATOM 1740 N N . ASP A 1 221 ? 4.629 -18.125 -19.547 1 71.94 221 ASP A N 1
ATOM 1741 C CA . ASP A 1 221 ? 4.457 -19.453 -20.109 1 71.94 221 ASP A CA 1
ATOM 1742 C C . ASP A 1 221 ? 3.615 -20.344 -19.203 1 71.94 221 ASP A C 1
ATOM 1744 O O . ASP A 1 221 ? 2.904 -21.234 -19.672 1 71.94 221 ASP A O 1
ATOM 1748 N N . GLN A 1 222 ? 3.6 -20.016 -17.969 1 74.88 222 GLN A N 1
ATOM 1749 C CA . GLN A 1 222 ? 2.932 -20.844 -16.969 1 74.88 222 GLN A CA 1
ATOM 1750 C C . GLN A 1 222 ? 1.434 -20.547 -16.938 1 74.88 222 GLN A C 1
ATOM 1752 O O . GLN A 1 222 ? 0.668 -21.297 -16.312 1 74.88 222 GLN A O 1
ATOM 1757 N N . HIS A 1 223 ? 1.072 -19.469 -17.578 1 78.81 223 HIS A N 1
ATOM 1758 C CA . HIS A 1 223 ? -0.359 -19.203 -17.656 1 78.81 223 HIS A CA 1
ATOM 1759 C C . HIS A 1 223 ? -1.043 -20.188 -18.609 1 78.81 223 HIS A C 1
ATOM 1761 O O . HIS A 1 223 ? -0.732 -20.219 -19.812 1 78.81 223 HIS A O 1
ATOM 1767 N N . GLU A 1 224 ? -1.895 -20.969 -18.062 1 81.69 224 GLU A N 1
ATOM 1768 C CA . GLU A 1 224 ? -2.635 -21.906 -18.891 1 81.69 224 GLU A CA 1
ATOM 1769 C C . GLU A 1 224 ? -3.764 -21.219 -19.641 1 81.69 224 GLU A C 1
ATOM 1771 O O . GLU A 1 224 ? -4.141 -21.641 -20.734 1 81.69 224 GLU A O 1
ATOM 1776 N N . HIS A 1 225 ? -4.355 -20.219 -19.016 1 86.38 225 HIS A N 1
ATOM 1777 C CA . HIS A 1 225 ? -5.457 -19.469 -19.625 1 86.38 225 HIS A CA 1
ATOM 1778 C C . HIS A 1 225 ? -5.461 -18.031 -19.156 1 86.38 225 HIS A C 1
ATOM 1780 O O . HIS A 1 225 ? -5.707 -17.75 -17.984 1 86.38 225 HIS A O 1
ATOM 1786 N N . GLU A 1 226 ? -5.195 -17.156 -20.094 1 87.31 226 GLU A N 1
ATOM 1787 C CA . GLU A 1 226 ? -5.379 -15.734 -19.812 1 87.31 226 GLU A CA 1
ATOM 1788 C C . GLU A 1 226 ? -6.676 -15.219 -20.422 1 87.31 226 GLU A C 1
ATOM 1790 O O . GLU A 1 226 ? -6.965 -15.469 -21.594 1 87.31 226 GLU A O 1
ATOM 1795 N N . PHE A 1 227 ? -7.398 -14.586 -19.609 1 89.88 227 PHE A N 1
ATOM 1796 C CA . PHE A 1 227 ? -8.672 -14.047 -20.078 1 89.88 227 PHE A CA 1
ATOM 1797 C C . PHE A 1 227 ? -8.445 -12.906 -21.078 1 89.88 227 PHE A C 1
ATOM 1799 O O . PHE A 1 227 ? -7.508 -12.117 -20.922 1 89.88 227 PHE A O 1
ATOM 1806 N N . THR A 1 228 ? -9.305 -12.836 -22.031 1 86.31 228 THR A N 1
ATOM 1807 C CA . THR A 1 228 ? -9.117 -11.836 -23.078 1 86.31 228 THR A CA 1
ATOM 1808 C C . THR A 1 228 ? -10.016 -10.625 -22.828 1 86.31 228 THR A C 1
ATOM 1810 O O . THR A 1 228 ? -9.867 -9.602 -23.5 1 86.31 228 THR A O 1
ATOM 1813 N N . SER A 1 229 ? -10.984 -10.789 -21.922 1 86.12 229 SER A N 1
ATOM 1814 C CA . SER A 1 229 ? -11.914 -9.703 -21.641 1 86.12 229 SER A CA 1
ATOM 1815 C C . SER A 1 229 ? -12.562 -9.875 -20.266 1 86.12 229 SER A C 1
ATOM 1817 O O . SER A 1 229 ? -12.531 -10.969 -19.688 1 86.12 229 SER A O 1
ATOM 1819 N N . MET A 1 230 ? -13.117 -8.742 -19.859 1 87.69 230 MET A N 1
ATOM 1820 C CA . MET A 1 230 ? -13.922 -8.82 -18.641 1 87.69 230 MET A CA 1
ATOM 1821 C C . MET A 1 230 ? -15.086 -9.781 -18.812 1 87.69 230 MET A C 1
ATOM 1823 O O . MET A 1 230 ? -15.398 -10.555 -17.891 1 87.69 230 MET A O 1
ATOM 1827 N N . GLY A 1 231 ? -15.656 -9.742 -19.969 1 89.12 231 GLY A N 1
ATOM 1828 C CA . GLY A 1 231 ? -16.797 -10.586 -20.25 1 89.12 231 GLY A CA 1
ATOM 1829 C C . GLY A 1 231 ? -16.5 -12.07 -20.125 1 89.12 231 GLY A C 1
ATOM 1830 O O . GLY A 1 231 ? -17.297 -12.836 -19.594 1 89.12 231 GLY A O 1
ATOM 1831 N N . GLU A 1 232 ? -15.383 -12.445 -20.594 1 91.94 232 GLU A N 1
ATOM 1832 C CA . GLU A 1 232 ? -14.984 -13.844 -20.516 1 91.94 232 GLU A CA 1
ATOM 1833 C C . GLU A 1 232 ? -14.859 -14.305 -19.062 1 91.94 232 GLU A C 1
ATOM 1835 O O . GLU A 1 232 ? -15.281 -15.406 -18.719 1 91.94 232 GLU A O 1
ATOM 1840 N N . LEU A 1 233 ? -14.25 -13.453 -18.281 1 94.06 233 LEU A N 1
ATOM 1841 C CA . LEU A 1 233 ? -14.102 -13.789 -16.875 1 94.06 233 LEU A CA 1
ATOM 1842 C C . LEU A 1 233 ? -15.453 -13.859 -16.172 1 94.06 233 LEU A C 1
ATOM 1844 O O . LEU A 1 233 ? -15.703 -14.766 -15.383 1 94.06 233 LEU A O 1
ATOM 1848 N N . VAL A 1 234 ? -16.344 -12.953 -16.453 1 92.5 234 VAL A N 1
ATOM 1849 C CA . VAL A 1 234 ? -17.688 -12.953 -15.898 1 92.5 234 VAL A CA 1
ATOM 1850 C C . VAL A 1 234 ? -18.391 -14.266 -16.25 1 92.5 234 VAL A C 1
ATOM 1852 O O . VAL A 1 234 ? -18.984 -14.906 -15.375 1 92.5 234 VAL A O 1
ATOM 1855 N N . ASP A 1 235 ? -18.281 -14.641 -17.484 1 92.81 235 ASP A N 1
ATOM 1856 C CA . ASP A 1 235 ? -18.953 -15.852 -17.938 1 92.81 235 ASP A CA 1
ATOM 1857 C C . ASP A 1 235 ? -18.406 -17.078 -17.203 1 92.81 235 ASP A C 1
ATOM 1859 O O . ASP A 1 235 ? -19.172 -17.969 -16.828 1 92.81 235 ASP A O 1
ATOM 1863 N N . CYS A 1 236 ? -17.156 -17.047 -17.062 1 94.62 236 CYS A N 1
ATOM 1864 C CA . CYS A 1 236 ? -16.516 -18.156 -16.344 1 94.62 236 CYS A CA 1
ATOM 1865 C C . CYS A 1 236 ? -17.031 -18.266 -14.922 1 94.62 236 CYS A C 1
ATOM 1867 O O . CYS A 1 236 ? -17.438 -19.344 -14.492 1 94.62 236 CYS A O 1
ATOM 1869 N N . LEU A 1 237 ? -17.109 -17.188 -14.203 1 95.69 237 LEU A N 1
ATOM 1870 C CA . LEU A 1 237 ? -17.516 -17.172 -12.797 1 95.69 237 LEU A CA 1
ATOM 1871 C C . LEU A 1 237 ? -19.016 -17.406 -12.664 1 95.69 237 LEU A C 1
ATOM 1873 O O . LEU A 1 237 ? -19.469 -18.062 -11.719 1 95.69 237 LEU A O 1
ATOM 1877 N N . PHE A 1 238 ? -19.734 -16.953 -13.602 1 94 238 PHE A N 1
ATOM 1878 C CA . PHE A 1 238 ? -21.188 -16.984 -13.562 1 94 238 PHE A CA 1
ATOM 1879 C C . PHE A 1 238 ? -21.703 -18.422 -13.703 1 94 238 PHE A C 1
ATOM 1881 O O . PHE A 1 238 ? -22.859 -18.703 -13.406 1 94 238 PHE A O 1
ATOM 1888 N N . THR A 1 239 ? -20.922 -19.281 -14.156 1 94.69 239 THR A N 1
ATOM 1889 C CA . THR A 1 239 ? -21.266 -20.703 -14.242 1 94.69 239 THR A CA 1
ATOM 1890 C C . THR A 1 239 ? -21.594 -21.266 -12.859 1 94.69 239 THR A C 1
ATOM 1892 O O . THR A 1 239 ? -22.453 -22.141 -12.734 1 94.69 239 THR A O 1
ATOM 1895 N N . HIS A 1 240 ? -21 -20.672 -11.828 1 95.12 240 HIS A N 1
ATOM 1896 C CA . HIS A 1 240 ? -21.141 -21.297 -10.516 1 95.12 240 HIS A CA 1
ATOM 1897 C C . HIS A 1 240 ? -21.641 -20.297 -9.477 1 95.12 240 HIS A C 1
ATOM 1899 O O . HIS A 1 240 ? -21.906 -20.656 -8.328 1 95.12 240 HIS A O 1
ATOM 1905 N N . PHE A 1 241 ? -21.75 -19.078 -9.891 1 94.06 241 PHE A N 1
ATOM 1906 C CA . PHE A 1 241 ? -22.203 -18.047 -8.977 1 94.06 241 PHE A CA 1
ATOM 1907 C C . PHE A 1 241 ? -23.359 -17.25 -9.578 1 94.06 241 PHE A C 1
ATOM 1909 O O . PHE A 1 241 ? -23.422 -17.047 -10.797 1 94.06 241 PHE A O 1
ATOM 1916 N N . ARG A 1 242 ? -24.188 -16.703 -8.766 1 91.38 242 ARG A N 1
ATOM 1917 C CA . ARG A 1 242 ? -25.375 -16 -9.227 1 91.38 242 ARG A CA 1
ATOM 1918 C C . ARG A 1 242 ? -25.078 -14.523 -9.453 1 91.38 242 ARG A C 1
ATOM 1920 O O . ARG A 1 242 ? -25.734 -13.867 -10.266 1 91.38 242 ARG A O 1
ATOM 1927 N N . ASN A 1 243 ? -24.219 -14.023 -8.711 1 88.25 243 ASN A N 1
ATOM 1928 C CA . ASN A 1 243 ? -23.828 -12.625 -8.805 1 88.25 243 ASN A CA 1
ATOM 1929 C C . ASN A 1 243 ? -22.312 -12.484 -9.031 1 88.25 243 ASN A C 1
ATOM 1931 O O . ASN A 1 243 ? -21.516 -12.992 -8.242 1 88.25 243 ASN A O 1
ATOM 1935 N N . VAL A 1 244 ? -22 -11.828 -10.156 1 90.5 244 VAL A N 1
ATOM 1936 C CA . VAL A 1 244 ? -20.594 -11.672 -10.508 1 90.5 244 VAL A CA 1
ATOM 1937 C C . VAL A 1 244 ? -20.312 -10.219 -10.891 1 90.5 244 VAL A C 1
ATOM 1939 O O . VAL A 1 244 ? -21.094 -9.602 -11.617 1 90.5 244 VAL A O 1
ATOM 1942 N N . LYS A 1 245 ? -19.297 -9.703 -10.336 1 86.06 245 LYS A N 1
ATOM 1943 C CA . LYS A 1 245 ? -18.797 -8.383 -10.688 1 86.06 245 LYS A CA 1
ATOM 1944 C C . LYS A 1 245 ? -17.312 -8.438 -11.07 1 86.06 245 LYS A C 1
ATOM 1946 O O . LYS A 1 245 ? -16.5 -9.023 -10.344 1 86.06 245 LYS A O 1
ATOM 1951 N N . VAL A 1 246 ? -17.031 -7.902 -12.25 1 87.12 246 VAL A N 1
ATOM 1952 C CA . VAL A 1 246 ? -15.656 -7.781 -12.703 1 87.12 246 VAL A CA 1
ATOM 1953 C C . VAL A 1 246 ? -15.344 -6.32 -13.031 1 87.12 246 VAL A C 1
ATOM 1955 O O . VAL A 1 246 ? -16.156 -5.629 -13.648 1 87.12 246 VAL A O 1
ATOM 1958 N N . PHE A 1 247 ? -14.219 -5.84 -12.516 1 77.94 247 PHE A N 1
ATOM 1959 C CA . PHE A 1 247 ? -13.781 -4.484 -12.844 1 77.94 247 PHE A CA 1
ATOM 1960 C C . PHE A 1 247 ? -12.305 -4.461 -13.188 1 77.94 247 PHE A C 1
ATOM 1962 O O . PHE A 1 247 ? -11.57 -5.41 -12.898 1 77.94 247 PHE A O 1
ATOM 1969 N N . GLU A 1 248 ? -11.953 -3.395 -13.945 1 74.44 248 GLU A N 1
ATOM 1970 C CA . GLU A 1 248 ? -10.609 -3.391 -14.508 1 74.44 248 GLU A CA 1
ATOM 1971 C C . GLU A 1 248 ? -9.836 -2.148 -14.078 1 74.44 248 GLU A C 1
ATOM 1973 O O . GLU A 1 248 ? -10.43 -1.128 -13.727 1 74.44 248 GLU A O 1
ATOM 1978 N N . THR A 1 249 ? -8.594 -2.258 -13.891 1 70.94 249 THR A N 1
ATOM 1979 C CA . THR A 1 249 ? -7.641 -1.152 -13.836 1 70.94 249 THR A CA 1
ATOM 1980 C C . THR A 1 249 ? -6.598 -1.288 -14.945 1 70.94 249 THR A C 1
ATOM 1982 O O . THR A 1 249 ? -6.074 -2.379 -15.18 1 70.94 249 THR A O 1
ATOM 1985 N N . VAL A 1 250 ? -6.371 -0.224 -15.633 1 69.12 250 VAL A N 1
ATOM 1986 C CA . VAL A 1 250 ? -5.457 -0.254 -16.766 1 69.12 250 VAL A CA 1
ATOM 1987 C C . VAL A 1 250 ? -4.234 0.61 -16.484 1 69.12 250 VAL A C 1
ATOM 1989 O O . VAL A 1 250 ? -4.367 1.8 -16.172 1 69.12 250 VAL A O 1
ATOM 1992 N N . HIS A 1 251 ? -3.123 0 -16.453 1 65.38 251 HIS A N 1
ATOM 1993 C CA . HIS A 1 251 ? -1.822 0.654 -16.344 1 65.38 251 HIS A CA 1
ATOM 1994 C C . HIS A 1 251 ? -1.025 0.501 -17.641 1 65.38 251 HIS A C 1
ATOM 1996 O O . HIS A 1 251 ? -1.327 -0.368 -18.453 1 65.38 251 HIS A O 1
ATOM 2002 N N . PRO A 1 252 ? -0.075 1.345 -17.875 1 62.47 252 PRO A N 1
ATOM 2003 C CA . PRO A 1 252 ? 0.665 1.277 -19.125 1 62.47 252 PRO A CA 1
ATOM 2004 C C . PRO A 1 252 ? 1.219 -0.117 -19.422 1 62.47 252 PRO A C 1
ATOM 2006 O O . PRO A 1 252 ? 1.214 -0.562 -20.562 1 62.47 252 PRO A O 1
ATOM 2009 N N . ALA A 1 253 ? 1.574 -0.844 -18.406 1 64.69 253 ALA A N 1
ATOM 2010 C CA . ALA A 1 253 ? 2.232 -2.125 -18.656 1 64.69 253 ALA A CA 1
ATOM 2011 C C . ALA A 1 253 ? 1.344 -3.287 -18.219 1 64.69 253 ALA A C 1
ATOM 2013 O O . ALA A 1 253 ? 1.747 -4.449 -18.297 1 64.69 253 ALA A O 1
ATOM 2014 N N . ARG A 1 254 ? 0.108 -2.967 -17.812 1 73.88 254 ARG A N 1
ATOM 2015 C CA . ARG A 1 254 ? -0.688 -4.055 -17.25 1 73.88 254 ARG A CA 1
ATOM 2016 C C . ARG A 1 254 ? -2.174 -3.717 -17.281 1 73.88 254 ARG A C 1
ATOM 2018 O O . ARG A 1 254 ? -2.561 -2.576 -17.016 1 73.88 254 ARG A O 1
ATOM 2025 N N . HIS A 1 255 ? -2.877 -4.652 -17.688 1 79.06 255 HIS A N 1
ATOM 2026 C CA . HIS A 1 255 ? -4.336 -4.613 -17.641 1 79.06 255 HIS A CA 1
ATOM 2027 C C . HIS A 1 255 ? -4.883 -5.617 -16.641 1 79.06 255 HIS A C 1
ATO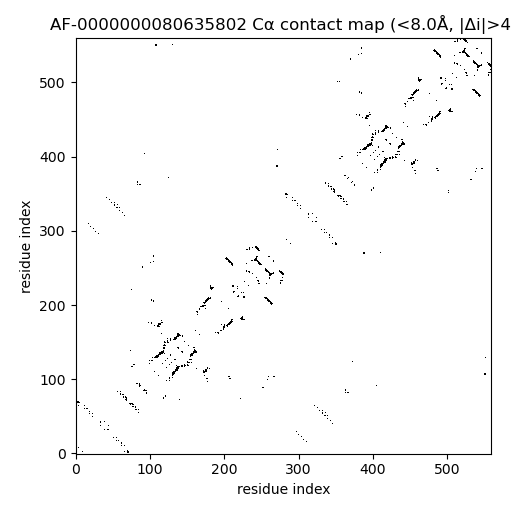M 2029 O O . HIS A 1 255 ? -4.816 -6.828 -16.859 1 79.06 255 HIS A O 1
ATOM 2035 N N . ASN A 1 256 ? -5.391 -5.062 -15.531 1 81.44 256 ASN A N 1
ATOM 2036 C CA . ASN A 1 256 ? -5.824 -5.895 -14.414 1 81.44 256 ASN A CA 1
ATOM 2037 C C . ASN A 1 256 ? -7.332 -6.125 -14.438 1 81.44 256 ASN A C 1
ATOM 2039 O O . ASN A 1 256 ? -8.094 -5.23 -14.812 1 81.44 256 ASN A O 1
ATOM 2043 N N . LEU A 1 257 ? -7.711 -7.316 -14.039 1 86.94 257 LEU A N 1
ATOM 2044 C CA . LEU A 1 257 ? -9.109 -7.629 -13.766 1 86.94 257 LEU A CA 1
ATOM 2045 C C . LEU A 1 257 ? -9.289 -8.07 -12.312 1 86.94 257 LEU A C 1
ATOM 2047 O O . LEU A 1 257 ? -8.586 -8.961 -11.836 1 86.94 257 LEU A O 1
ATOM 2051 N N . TYR A 1 258 ? -10.117 -7.371 -11.656 1 86.88 258 TYR A N 1
ATOM 2052 C CA . TYR A 1 258 ? -10.555 -7.777 -10.32 1 86.88 258 TYR A CA 1
ATOM 2053 C C . TYR A 1 258 ? -11.969 -8.336 -10.352 1 86.88 258 TYR A C 1
ATOM 2055 O O . TYR A 1 258 ? -12.781 -7.934 -11.188 1 86.88 258 TYR A O 1
ATOM 2063 N N . PHE A 1 259 ? -12.273 -9.344 -9.406 1 90.56 259 PHE A N 1
ATOM 2064 C CA . PHE A 1 259 ? -13.609 -9.938 -9.484 1 90.56 259 PHE A CA 1
ATOM 2065 C C . PHE A 1 259 ? -14.125 -10.281 -8.094 1 90.56 259 PHE A C 1
ATOM 2067 O O . PHE A 1 259 ? -13.344 -10.602 -7.191 1 90.56 259 PHE A O 1
ATOM 2074 N N . TYR A 1 260 ? -15.43 -10.164 -7.969 1 89.38 260 TYR A N 1
ATOM 2075 C CA . TYR A 1 260 ? -16.234 -10.641 -6.852 1 89.38 260 TYR A CA 1
ATOM 2076 C C . TYR A 1 260 ? -17.375 -11.523 -7.336 1 89.38 260 TYR A C 1
ATOM 2078 O O . TYR A 1 260 ? -18.047 -11.195 -8.32 1 89.38 260 TYR A O 1
ATOM 2086 N N . ALA A 1 261 ? -17.562 -12.68 -6.727 1 92.5 261 ALA A N 1
ATOM 2087 C CA . ALA A 1 261 ? -18.625 -13.609 -7.094 1 92.5 261 ALA A CA 1
ATOM 2088 C C . ALA A 1 261 ? -19.297 -14.188 -5.855 1 92.5 261 ALA A C 1
ATOM 2090 O O . ALA A 1 261 ? -18.625 -14.594 -4.906 1 92.5 261 ALA A O 1
ATOM 2091 N N . SER A 1 262 ? -20.578 -14.164 -5.879 1 91.19 262 SER A N 1
ATOM 2092 C CA . SER A 1 262 ? -21.375 -14.633 -4.742 1 91.19 262 SER A CA 1
ATOM 2093 C C . SER A 1 262 ? -22.75 -15.109 -5.188 1 91.19 262 SER A C 1
ATOM 2095 O O . SER A 1 262 ? -23.234 -14.727 -6.254 1 91.19 262 SER A O 1
ATOM 2097 N N . ASP A 1 263 ? -23.297 -16.016 -4.379 1 88.81 263 ASP A N 1
ATOM 2098 C CA . ASP A 1 263 ? -24.656 -16.438 -4.656 1 88.81 263 ASP A CA 1
ATOM 2099 C C . ASP A 1 263 ? -25.672 -15.461 -4.055 1 88.81 263 ASP A C 1
ATOM 2101 O O . ASP A 1 263 ? -26.859 -15.539 -4.348 1 88.81 263 ASP A O 1
ATOM 2105 N N . THR A 1 264 ? -25.219 -14.555 -3.299 1 81.62 264 THR A N 1
ATOM 2106 C CA . THR A 1 264 ? -26.125 -13.602 -2.676 1 81.62 264 THR A CA 1
ATOM 2107 C C . THR A 1 264 ? -25.688 -12.164 -2.975 1 81.62 264 THR A C 1
ATOM 2109 O O . THR A 1 264 ? -25.641 -11.758 -4.137 1 81.62 264 THR A O 1
ATOM 2112 N N . VAL A 1 265 ? -25.266 -11.398 -1.873 1 72.38 265 VAL A N 1
ATOM 2113 C CA . VAL A 1 265 ? -24.922 -9.984 -2.045 1 72.38 265 VAL A CA 1
ATOM 2114 C C . VAL A 1 265 ? -23.406 -9.828 -2.139 1 72.38 265 VAL A C 1
ATOM 2116 O O . VAL A 1 265 ? -22.672 -10.523 -1.449 1 72.38 265 VAL A O 1
ATOM 2119 N N . LEU A 1 266 ? -23.094 -9.055 -3.154 1 72.69 266 LEU A N 1
ATOM 2120 C CA . LEU A 1 266 ? -21.688 -8.703 -3.242 1 72.69 266 LEU A CA 1
ATOM 2121 C C . LEU A 1 266 ? -21.344 -7.605 -2.244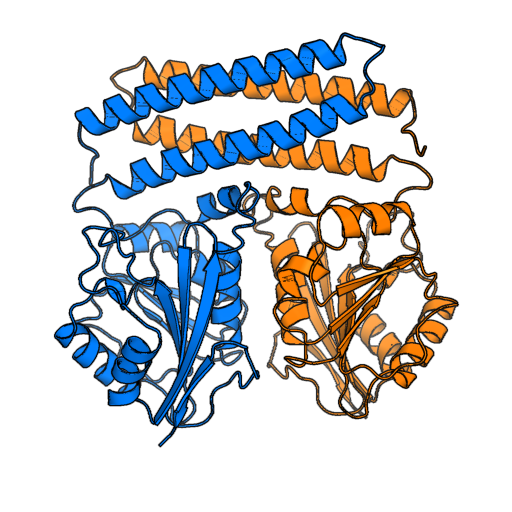 1 72.69 266 LEU A C 1
ATOM 2123 O O . LEU A 1 266 ? -22.141 -6.699 -2.01 1 72.69 266 LEU A O 1
ATOM 2127 N N . PRO A 1 267 ? -20.25 -7.859 -1.574 1 61.06 267 PRO A N 1
ATOM 2128 C CA . PRO A 1 267 ? -19.906 -6.941 -0.489 1 61.06 267 PRO A CA 1
ATOM 2129 C C . PRO A 1 267 ? -19.703 -5.504 -0.972 1 61.06 267 PRO A C 1
ATOM 2131 O O . PRO A 1 267 ? -19.875 -4.562 -0.192 1 61.06 267 PRO A O 1
ATOM 2134 N N . PHE A 1 268 ? -19.156 -5.406 -2.135 1 54.41 268 PHE A N 1
ATOM 2135 C CA . PHE A 1 268 ? -18.906 -4.039 -2.59 1 54.41 268 PHE A CA 1
ATOM 2136 C C . PHE A 1 268 ? -19.688 -3.748 -3.861 1 54.41 268 PHE A C 1
ATOM 2138 O O . PHE A 1 268 ? -19.672 -4.539 -4.809 1 54.41 268 PHE A O 1
ATOM 2145 N N . ASP A 1 269 ? -20.734 -3.059 -3.713 1 50.09 269 ASP A N 1
ATOM 2146 C CA . ASP A 1 269 ? -21.562 -2.646 -4.844 1 50.09 269 ASP A CA 1
ATOM 2147 C C . ASP A 1 269 ? -21.188 -1.237 -5.305 1 50.09 269 ASP A C 1
ATOM 2149 O O . ASP A 1 269 ? -21.953 -0.293 -5.098 1 50.09 269 ASP A O 1
ATOM 2153 N N . GLY A 1 270 ? -19.969 -0.974 -5.367 1 45.97 270 GLY A N 1
ATOM 2154 C CA . GLY A 1 270 ? -19.641 0.385 -5.781 1 45.97 270 GLY A CA 1
ATOM 2155 C C . GLY A 1 270 ? -19.828 0.616 -7.27 1 45.97 270 GLY A C 1
ATOM 2156 O O . GLY A 1 270 ? -19.766 -0.324 -8.062 1 45.97 270 GLY A O 1
ATOM 2157 N N . HIS A 1 271 ? -20.594 1.516 -7.656 1 42.88 271 HIS A N 1
ATOM 2158 C CA . HIS A 1 271 ? -20.641 1.951 -9.047 1 42.88 271 HIS A CA 1
ATOM 2159 C C . HIS A 1 271 ? -19.25 2.232 -9.594 1 42.88 271 HIS A C 1
ATOM 2161 O O . HIS A 1 271 ? -18.719 3.33 -9.414 1 42.88 271 HIS A O 1
ATOM 2167 N N . TRP A 1 272 ? -18.469 1.178 -9.758 1 46.59 272 TRP A N 1
ATOM 2168 C CA . TRP A 1 272 ? -17.156 1.36 -10.359 1 46.59 272 TRP A CA 1
ATOM 2169 C C . TRP A 1 272 ? -17.266 1.484 -11.875 1 46.59 272 TRP A C 1
ATOM 2171 O O . TRP A 1 272 ? -18.156 0.886 -12.492 1 46.59 272 TRP A O 1
ATOM 2181 N N . PRO A 1 273 ? -16.562 2.5 -12.344 1 45.81 273 PRO A N 1
ATOM 2182 C CA . PRO A 1 273 ? -16.516 2.447 -13.805 1 45.81 273 PRO A CA 1
ATOM 2183 C C . PRO A 1 273 ? -15.914 1.144 -14.328 1 45.81 273 PRO A C 1
ATOM 2185 O O . PRO A 1 273 ? -15.125 0.5 -13.625 1 45.81 273 PRO A O 1
ATOM 2188 N N . HIS A 1 274 ? -16.406 0.623 -15.375 1 50.53 274 HIS A N 1
ATOM 2189 C CA . HIS A 1 274 ? -15.898 -0.54 -16.094 1 50.53 274 HIS A CA 1
ATOM 2190 C C . HIS A 1 274 ? -16.188 -1.829 -15.336 1 50.53 274 HIS A C 1
ATOM 2192 O O . HIS A 1 274 ? -15.289 -2.66 -15.156 1 50.53 274 HIS A O 1
ATOM 2198 N N . VAL A 1 275 ? -17.281 -1.76 -14.672 1 56.06 275 VAL A N 1
ATOM 2199 C CA . VAL A 1 275 ? -17.75 -2.957 -13.984 1 56.06 275 VAL A CA 1
ATOM 2200 C C . VAL A 1 275 ? -18.719 -3.717 -14.891 1 56.06 275 VAL A C 1
ATOM 2202 O O . VAL A 1 275 ? -19.609 -3.115 -15.516 1 56.06 275 VAL A O 1
ATOM 2205 N N . VAL A 1 276 ? -18.344 -4.93 -15.203 1 58.56 276 VAL A N 1
ATOM 2206 C CA . VAL A 1 276 ? -19.297 -5.863 -15.789 1 58.56 276 VAL A CA 1
ATOM 2207 C C . VAL A 1 276 ? -19.938 -6.715 -14.695 1 58.56 276 VAL A C 1
ATOM 2209 O O . VAL A 1 276 ? -19.234 -7.254 -13.836 1 58.56 276 VAL A O 1
ATOM 2212 N N . GLU A 1 277 ? -21.234 -6.496 -14.656 1 66.25 277 GLU A N 1
ATOM 2213 C CA . GLU A 1 277 ? -21.953 -7.25 -13.633 1 66.25 277 GLU A CA 1
ATOM 2214 C C . GLU A 1 277 ? -22.969 -8.195 -14.258 1 66.25 277 GLU A C 1
ATOM 2216 O O . GLU A 1 277 ? -23.578 -7.867 -15.273 1 66.25 277 GLU A O 1
ATOM 2221 N N . LYS A 1 278 ? -23 -9.383 -13.898 1 67.5 278 LYS A N 1
ATOM 2222 C CA . LYS A 1 278 ? -24.047 -10.352 -14.227 1 67.5 278 LYS A CA 1
ATOM 2223 C C . LYS A 1 278 ? -24.734 -10.867 -12.961 1 67.5 278 LYS A C 1
ATOM 2225 O O . LYS A 1 278 ? -24.078 -11.117 -11.953 1 67.5 278 LYS A O 1
ATOM 2230 N N . ARG A 1 279 ? -26.156 -10.773 -13 1 64.44 279 ARG A N 1
ATOM 2231 C CA . ARG A 1 279 ? -26.953 -11.242 -11.867 1 64.44 279 ARG A CA 1
ATOM 2232 C C . ARG A 1 279 ? -28.047 -12.195 -12.328 1 64.44 279 ARG A C 1
ATOM 2234 O O . ARG A 1 279 ? -28.609 -12.039 -13.422 1 64.44 279 ARG A O 1
ATOM 2241 N N . ARG A 1 280 ? -28.234 -13.344 -11.688 1 62.22 280 ARG A N 1
ATOM 2242 C CA . ARG A 1 280 ? -29.391 -14.203 -11.883 1 62.22 280 ARG A CA 1
ATOM 2243 C C . ARG A 1 280 ? -30.016 -14.594 -10.539 1 62.22 280 ARG A C 1
ATOM 2245 O O . ARG A 1 280 ? -29.312 -14.672 -9.531 1 62.22 280 ARG A O 1
ATOM 2252 N N . MET B 1 1 ? 11.445 31.719 -0.851 1 51.47 1 MET B N 1
ATOM 2253 C CA . MET B 1 1 ? 11.359 30.266 -0.89 1 51.47 1 MET B CA 1
ATOM 2254 C C . MET B 1 1 ? 11.867 29.656 0.412 1 51.47 1 MET B C 1
ATOM 2256 O O . MET B 1 1 ? 12.906 30.078 0.937 1 51.47 1 MET B O 1
ATOM 2260 N N . LYS B 1 2 ? 10.938 28.844 1.119 1 64.56 2 LYS B N 1
ATOM 2261 C CA . LYS B 1 2 ? 11.312 28.203 2.373 1 64.56 2 LYS B CA 1
ATOM 2262 C C . LYS B 1 2 ? 12.602 27.391 2.211 1 64.56 2 LYS B C 1
ATOM 2264 O O . LYS B 1 2 ? 12.758 26.656 1.238 1 64.56 2 LYS B O 1
ATOM 2269 N N . ARG B 1 3 ? 13.609 27.953 3.053 1 76.88 3 ARG B N 1
ATOM 2270 C CA . ARG B 1 3 ? 14.883 27.25 2.922 1 76.88 3 ARG B CA 1
ATOM 2271 C C . ARG B 1 3 ? 15.32 26.656 4.258 1 76.88 3 ARG B C 1
ATOM 2273 O O . ARG B 1 3 ? 15.016 27.219 5.316 1 76.88 3 ARG B O 1
ATOM 2280 N N . ILE B 1 4 ? 15.922 25.578 4.172 1 84.19 4 ILE B N 1
ATOM 2281 C CA . ILE B 1 4 ? 16.516 24.906 5.324 1 84.19 4 ILE B CA 1
ATOM 2282 C C . ILE B 1 4 ? 17.688 25.719 5.859 1 84.19 4 ILE B C 1
ATOM 2284 O O . ILE B 1 4 ? 18.344 26.422 5.098 1 84.19 4 ILE B O 1
ATOM 2288 N N . SER B 1 5 ? 17.875 25.703 7.199 1 86.06 5 SER B N 1
ATOM 2289 C CA . SER B 1 5 ? 19 26.422 7.781 1 86.06 5 SER B CA 1
ATOM 2290 C C . SER B 1 5 ? 20.328 25.844 7.309 1 86.06 5 SER B C 1
ATOM 2292 O O . SER B 1 5 ? 20.406 24.672 6.934 1 86.06 5 SER B O 1
ATOM 2294 N N . GLU B 1 6 ? 21.375 26.625 7.359 1 87.69 6 GLU B N 1
ATOM 2295 C CA . GLU B 1 6 ? 22.688 26.219 6.914 1 87.69 6 GLU B CA 1
ATOM 2296 C C . GLU B 1 6 ? 23.234 25.062 7.766 1 87.69 6 GLU B C 1
ATOM 2298 O O . GLU B 1 6 ? 23.859 24.141 7.246 1 87.69 6 GLU B O 1
ATOM 2303 N N . ASP B 1 7 ? 22.984 25.156 9.016 1 89.94 7 ASP B N 1
ATOM 2304 C CA . ASP B 1 7 ? 23.438 24.109 9.922 1 89.94 7 ASP B CA 1
ATOM 2305 C C . ASP B 1 7 ? 22.766 22.766 9.609 1 89.94 7 ASP B C 1
ATOM 2307 O O . ASP B 1 7 ? 23.438 21.734 9.555 1 89.94 7 ASP B O 1
ATOM 2311 N N . LYS B 1 8 ? 21.516 22.812 9.406 1 89.81 8 LYS B N 1
ATOM 2312 C CA . LYS B 1 8 ? 20.781 21.594 9.078 1 89.81 8 LYS B CA 1
ATOM 2313 C C . LYS B 1 8 ? 21.203 21.047 7.723 1 89.81 8 LYS B C 1
ATOM 2315 O O . LYS B 1 8 ? 21.266 19.828 7.527 1 89.81 8 LYS B O 1
ATOM 2320 N N . ALA B 1 9 ? 21.438 21.953 6.863 1 91.31 9 ALA B N 1
ATOM 2321 C CA . ALA B 1 9 ? 21.906 21.547 5.539 1 91.31 9 ALA B CA 1
ATOM 2322 C C . ALA B 1 9 ? 23.25 20.828 5.625 1 91.31 9 ALA B C 1
ATOM 2324 O O . ALA B 1 9 ? 23.469 19.812 4.977 1 91.31 9 ALA B O 1
ATOM 2325 N N . ALA B 1 10 ? 24.125 21.375 6.41 1 92.44 10 ALA B N 1
ATOM 2326 C CA . ALA B 1 10 ? 25.453 20.781 6.59 1 92.44 10 ALA B CA 1
ATOM 2327 C C . ALA B 1 10 ? 25.344 19.406 7.234 1 92.44 10 ALA B C 1
ATOM 2329 O O . ALA B 1 10 ? 26.062 18.469 6.852 1 92.44 10 ALA B O 1
ATOM 2330 N N . ASP B 1 11 ? 24.453 19.266 8.148 1 93.31 11 ASP B N 1
ATOM 2331 C CA . ASP B 1 11 ? 24.219 17.984 8.805 1 93.31 11 ASP B CA 1
ATOM 2332 C C . ASP B 1 11 ? 23.719 16.938 7.812 1 93.31 11 ASP B C 1
ATOM 2334 O O . ASP B 1 11 ? 24.188 15.805 7.805 1 93.31 11 ASP B O 1
ATOM 2338 N N . LEU B 1 12 ? 22.781 17.391 7.031 1 93.94 12 LEU B N 1
ATOM 2339 C CA . LEU B 1 12 ? 22.234 16.469 6.035 1 93.94 12 LEU B CA 1
ATOM 2340 C C . LEU B 1 12 ? 23.312 16.047 5.031 1 93.94 12 LEU B C 1
ATOM 2342 O O . LEU B 1 12 ? 23.375 14.883 4.641 1 93.94 12 LEU B O 1
ATOM 2346 N N . ALA B 1 13 ? 24.109 16.969 4.668 1 95.25 13 ALA B N 1
ATOM 2347 C CA . ALA B 1 13 ? 25.188 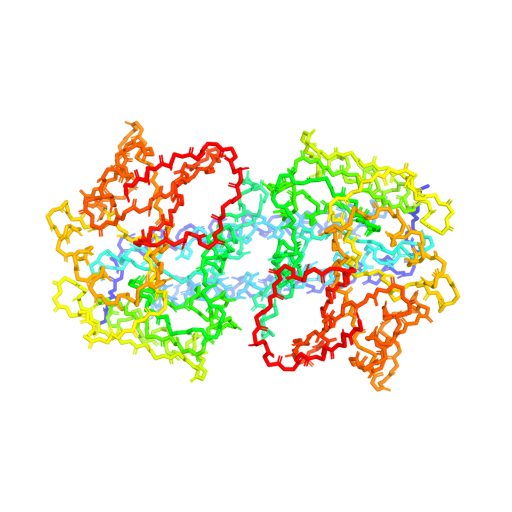16.656 3.736 1 95.25 13 ALA B CA 1
ATOM 2348 C C . ALA B 1 13 ? 26.141 15.602 4.32 1 95.25 13 ALA B C 1
ATOM 2350 O O . ALA B 1 13 ? 26.531 14.664 3.627 1 95.25 13 ALA B O 1
ATOM 2351 N N . ARG B 1 14 ? 26.484 15.773 5.516 1 95.31 14 ARG B N 1
ATOM 2352 C CA . ARG B 1 14 ? 27.344 14.805 6.199 1 95.31 14 ARG B CA 1
ATOM 2353 C C . ARG B 1 14 ? 26.688 13.43 6.238 1 95.31 14 ARG B C 1
ATOM 2355 O O . ARG B 1 14 ? 27.344 12.414 5.973 1 95.31 14 ARG B O 1
ATOM 2362 N N . ASP B 1 15 ? 25.453 13.359 6.547 1 95.12 15 ASP B N 1
ATOM 2363 C CA . ASP B 1 15 ? 24.734 12.102 6.645 1 95.12 15 ASP B CA 1
ATOM 2364 C C . ASP B 1 15 ? 24.641 11.406 5.285 1 95.12 15 ASP B C 1
ATOM 2366 O O . ASP B 1 15 ? 24.766 10.188 5.195 1 95.12 15 ASP B O 1
ATOM 2370 N N . ILE B 1 16 ? 24.375 12.234 4.285 1 96.75 16 ILE B N 1
ATOM 2371 C CA . ILE B 1 16 ? 24.297 11.68 2.941 1 96.75 16 ILE B CA 1
ATOM 2372 C C . ILE B 1 16 ? 25.641 11.062 2.559 1 96.75 16 ILE B C 1
ATOM 2374 O O . ILE B 1 16 ? 25.688 9.961 2.016 1 96.75 16 ILE B O 1
ATOM 2378 N N . ARG B 1 17 ? 26.734 11.711 2.891 1 96.56 17 ARG B N 1
ATOM 2379 C CA . ARG B 1 17 ? 28.062 11.18 2.598 1 96.56 17 ARG B CA 1
ATOM 2380 C C . ARG B 1 17 ? 28.297 9.859 3.326 1 96.56 17 ARG B C 1
ATOM 2382 O O . ARG B 1 17 ? 28.828 8.906 2.746 1 96.56 17 ARG B O 1
ATOM 2389 N N . THR B 1 18 ? 27.922 9.836 4.523 1 96.56 18 THR B N 1
ATOM 2390 C CA . THR B 1 18 ? 28.062 8.617 5.309 1 96.56 18 THR B CA 1
ATOM 2391 C C . THR B 1 18 ? 27.234 7.488 4.703 1 96.56 18 THR B C 1
ATOM 2393 O O . THR B 1 18 ? 27.703 6.363 4.566 1 96.56 18 THR B O 1
ATOM 2396 N N . LEU B 1 19 ? 25.984 7.785 4.383 1 95.62 19 LEU B N 1
ATOM 2397 C CA . LEU B 1 19 ? 25.078 6.824 3.76 1 95.62 19 LEU B CA 1
ATOM 2398 C C . LEU B 1 19 ? 25.688 6.258 2.482 1 95.62 19 LEU B C 1
ATOM 2400 O O . LEU B 1 19 ? 25.703 5.039 2.281 1 95.62 19 LEU B O 1
ATOM 2404 N N . LEU B 1 20 ? 26.219 7.145 1.673 1 96.94 20 LEU B N 1
ATOM 2405 C CA . LEU B 1 20 ? 26.781 6.715 0.4 1 96.94 20 LEU B CA 1
ATOM 2406 C C . LEU B 1 20 ? 28.031 5.855 0.62 1 96.94 20 LEU B C 1
ATOM 2408 O O . LEU B 1 20 ? 28.25 4.883 -0.107 1 96.94 20 LEU B O 1
ATOM 2412 N N . LYS B 1 21 ? 28.812 6.188 1.606 1 96.19 21 LYS B N 1
ATOM 2413 C CA . LYS B 1 21 ? 30.016 5.41 1.923 1 96.19 21 LYS B CA 1
ATOM 2414 C C . LYS B 1 21 ? 29.641 3.992 2.355 1 96.19 21 LYS B C 1
ATOM 2416 O O . LYS B 1 21 ? 30.219 3.018 1.857 1 96.19 21 LYS B O 1
ATOM 2421 N N . VAL B 1 22 ? 28.703 3.861 3.262 1 95.5 22 VAL B N 1
ATOM 2422 C CA . VAL B 1 22 ? 28.25 2.564 3.756 1 95.5 22 VAL B CA 1
ATOM 2423 C C . VAL B 1 22 ? 27.672 1.747 2.607 1 95.5 22 VAL B C 1
ATOM 2425 O O . VAL B 1 22 ? 27.922 0.543 2.504 1 95.5 22 VAL B O 1
ATOM 2428 N N . HIS B 1 23 ? 26.891 2.432 1.805 1 95.62 23 HIS B N 1
ATOM 2429 C CA . HIS B 1 23 ? 26.266 1.766 0.667 1 95.62 23 HIS B CA 1
ATOM 2430 C C . HIS B 1 23 ? 27.328 1.274 -0.325 1 95.62 23 HIS B C 1
ATOM 2432 O O . HIS B 1 23 ? 27.203 0.172 -0.866 1 95.62 23 HIS B O 1
ATOM 2438 N N . ALA B 1 24 ? 28.344 2.049 -0.525 1 95.88 24 ALA B N 1
ATOM 2439 C CA . ALA B 1 24 ? 29.438 1.655 -1.405 1 95.88 24 ALA B CA 1
ATOM 2440 C C . ALA B 1 24 ? 30.141 0.41 -0.877 1 95.88 24 ALA B C 1
ATOM 2442 O O . ALA B 1 24 ? 30.516 -0.479 -1.649 1 95.88 24 ALA B O 1
ATOM 2443 N N . GLU B 1 25 ? 30.344 0.374 0.363 1 95.88 25 GLU B N 1
ATOM 2444 C CA . GLU B 1 25 ? 30.969 -0.794 0.978 1 95.88 25 GLU B CA 1
ATOM 2445 C C . GLU B 1 25 ? 30.125 -2.045 0.772 1 95.88 25 GLU B C 1
ATOM 2447 O O . GLU B 1 25 ? 30.656 -3.119 0.474 1 95.88 25 GLU B O 1
ATOM 2452 N N . ALA B 1 26 ? 28.859 -1.905 0.976 1 95.38 26 ALA B N 1
ATOM 2453 C CA . ALA B 1 26 ? 27.938 -3.027 0.766 1 95.38 26 ALA B CA 1
ATOM 2454 C C . ALA B 1 26 ? 27.984 -3.506 -0.682 1 95.38 26 ALA B C 1
ATOM 2456 O O . ALA B 1 26 ? 27.969 -4.711 -0.944 1 95.38 26 ALA B O 1
ATOM 2457 N N . MET B 1 27 ? 28.016 -2.549 -1.581 1 96.62 27 MET B N 1
ATOM 2458 C CA . MET B 1 27 ? 28.125 -2.896 -2.994 1 96.62 27 MET B CA 1
ATOM 2459 C C . MET B 1 27 ? 29.391 -3.695 -3.256 1 96.62 27 MET B C 1
ATOM 2461 O O . MET B 1 27 ? 29.375 -4.668 -4.012 1 96.62 27 MET B O 1
ATOM 2465 N N . GLY B 1 28 ? 30.453 -3.277 -2.635 1 95.88 28 GLY B N 1
ATOM 2466 C CA . GLY B 1 28 ? 31.719 -3.992 -2.768 1 95.88 28 GLY B CA 1
ATOM 2467 C C . GLY B 1 28 ? 31.641 -5.438 -2.312 1 95.88 28 GLY B C 1
ATOM 2468 O O . GLY B 1 28 ? 32.219 -6.324 -2.945 1 95.88 28 GLY B O 1
ATOM 2469 N N . ARG B 1 29 ? 30.969 -5.664 -1.281 1 95.81 29 ARG B N 1
ATOM 2470 C CA . ARG B 1 29 ? 30.797 -7.023 -0.778 1 95.81 29 ARG B CA 1
ATOM 2471 C C . ARG B 1 29 ? 30.047 -7.891 -1.783 1 95.81 29 ARG B C 1
ATOM 2473 O O . ARG B 1 29 ? 30.375 -9.062 -1.966 1 95.81 29 ARG B O 1
ATOM 2480 N N . ILE B 1 30 ? 29.047 -7.367 -2.381 1 96.75 30 ILE B N 1
ATOM 2481 C CA . ILE B 1 30 ? 28.281 -8.109 -3.367 1 96.75 30 ILE B CA 1
ATOM 2482 C C . ILE B 1 30 ? 29.156 -8.445 -4.57 1 96.75 30 ILE B C 1
ATOM 2484 O O . ILE B 1 30 ? 29.109 -9.555 -5.098 1 96.75 30 ILE B O 1
ATOM 2488 N N . GLU B 1 31 ? 29.953 -7.48 -4.969 1 96.31 31 GLU B N 1
ATOM 2489 C CA . GLU B 1 31 ? 30.891 -7.734 -6.066 1 96.31 31 GLU B CA 1
ATOM 2490 C C . GLU B 1 31 ? 31.859 -8.859 -5.719 1 96.31 31 GLU B C 1
ATOM 2492 O O . GLU B 1 31 ? 32.156 -9.711 -6.562 1 96.31 31 GLU B O 1
ATOM 2497 N N . GLU B 1 32 ? 32.312 -8.836 -4.527 1 96.31 32 GLU B N 1
ATOM 2498 C CA . GLU B 1 32 ? 33.219 -9.906 -4.07 1 96.31 32 GLU B CA 1
ATOM 2499 C C . GLU B 1 32 ? 32.5 -11.258 -4.117 1 96.31 32 GLU B C 1
ATOM 2501 O O . GLU B 1 32 ? 33.125 -12.266 -4.477 1 96.31 32 GLU B O 1
ATOM 2506 N N . MET B 1 33 ? 31.281 -11.289 -3.699 1 95.94 33 MET B N 1
ATOM 2507 C CA . MET B 1 33 ? 30.5 -12.523 -3.758 1 95.94 33 MET B CA 1
ATOM 2508 C C . MET B 1 33 ? 30.406 -13.039 -5.188 1 95.94 33 MET B C 1
ATOM 2510 O O . MET B 1 33 ? 30.547 -14.242 -5.43 1 95.94 33 MET B O 1
ATOM 2514 N N . LEU B 1 34 ? 30.203 -12.109 -6.07 1 95.69 34 LEU B N 1
ATOM 2515 C CA . LEU B 1 34 ? 30.047 -12.484 -7.473 1 95.69 34 LEU B CA 1
ATOM 2516 C C . LEU B 1 34 ? 31.359 -12.992 -8.062 1 95.69 34 LEU B C 1
ATOM 2518 O O . LEU B 1 34 ? 31.344 -13.758 -9.023 1 95.69 34 LEU B O 1
ATOM 2522 N N . ASP B 1 35 ? 32.469 -12.594 -7.531 1 94.56 35 ASP B N 1
ATOM 2523 C CA . ASP B 1 35 ? 33.781 -12.969 -8.023 1 94.56 35 ASP B CA 1
ATOM 2524 C C . ASP B 1 35 ? 34.188 -14.352 -7.523 1 94.56 35 ASP B C 1
ATOM 2526 O O . ASP B 1 35 ? 35.156 -14.945 -8.031 1 94.56 35 ASP B O 1
ATOM 2530 N N . LYS B 1 36 ? 33.469 -14.836 -6.504 1 94.06 36 LYS B N 1
ATOM 2531 C CA . LYS B 1 36 ? 33.812 -16.141 -5.926 1 94.06 36 LYS B CA 1
ATOM 2532 C C . LYS B 1 36 ? 32.906 -17.234 -6.496 1 94.06 36 LYS B C 1
ATOM 2534 O O . LYS B 1 36 ? 31.719 -17.328 -6.145 1 94.06 36 LYS B O 1
ATOM 2539 N N . PRO B 1 37 ? 33.406 -18.078 -7.23 1 88.19 37 PRO B N 1
ATOM 2540 C CA . PRO B 1 37 ? 32.594 -19.125 -7.855 1 88.19 37 PRO B CA 1
ATOM 2541 C C . PRO B 1 37 ? 31.906 -20.016 -6.832 1 88.19 37 PRO B C 1
ATOM 2543 O O . PRO B 1 37 ? 30.875 -20.625 -7.129 1 88.19 37 PRO B O 1
ATOM 2546 N N . SER B 1 38 ? 32.469 -20.062 -5.648 1 90.69 38 SER B N 1
ATOM 2547 C CA . SER B 1 38 ? 31.906 -20.938 -4.613 1 90.69 38 SER B CA 1
ATOM 2548 C C . SER B 1 38 ? 30.656 -20.328 -3.998 1 90.69 38 SER B C 1
ATOM 2550 O O . SER B 1 38 ? 29.906 -21.016 -3.293 1 90.69 38 SER B O 1
ATOM 2552 N N . VAL B 1 39 ? 30.422 -19.125 -4.27 1 91.12 39 VAL B N 1
ATOM 2553 C CA . VAL B 1 39 ? 29.25 -18.469 -3.703 1 91.12 39 VAL B CA 1
ATOM 2554 C C . VAL B 1 39 ? 28.094 -18.547 -4.691 1 91.12 39 VAL B C 1
ATOM 2556 O O . VAL B 1 39 ? 28.172 -18.016 -5.801 1 91.12 39 VAL B O 1
ATOM 2559 N N . PRO B 1 40 ? 27.125 -19.219 -4.312 1 91.25 40 PRO B N 1
ATOM 2560 C CA . PRO B 1 40 ? 25.953 -19.281 -5.191 1 91.25 40 PRO B CA 1
ATOM 2561 C C . PRO B 1 40 ? 25.359 -17.906 -5.484 1 91.25 40 PRO B C 1
ATOM 2563 O O . PRO B 1 40 ? 25.359 -17.031 -4.613 1 91.25 40 PRO B O 1
ATOM 2566 N N . ILE B 1 41 ? 24.797 -17.75 -6.648 1 93.12 41 ILE B N 1
ATOM 2567 C CA . ILE B 1 41 ? 24.203 -16.484 -7.078 1 93.12 41 ILE B CA 1
ATOM 2568 C C . ILE B 1 41 ? 23.047 -16.125 -6.152 1 93.12 41 ILE B C 1
ATOM 2570 O O . ILE B 1 41 ? 22.766 -14.938 -5.938 1 93.12 41 ILE B O 1
ATOM 2574 N N . ALA B 1 42 ? 22.438 -17.109 -5.547 1 88.5 42 ALA B N 1
ATOM 2575 C CA . ALA B 1 42 ? 21.328 -16.906 -4.617 1 88.5 42 ALA B CA 1
ATOM 2576 C C . ALA B 1 42 ? 21.75 -16 -3.459 1 88.5 42 ALA B C 1
ATOM 2578 O O . ALA B 1 42 ? 20.969 -15.164 -3.004 1 88.5 42 ALA B O 1
ATOM 2579 N N . GLU B 1 43 ? 22.922 -16.078 -3.064 1 91.5 43 GLU B N 1
ATOM 2580 C CA . GLU B 1 43 ? 23.406 -15.305 -1.933 1 91.5 43 GLU B CA 1
ATOM 2581 C C . GLU B 1 43 ? 23.625 -13.844 -2.322 1 91.5 43 GLU B C 1
ATOM 2583 O O . GLU B 1 43 ? 23.297 -12.938 -1.56 1 91.5 43 GLU B O 1
ATOM 2588 N N . ALA B 1 44 ? 24.172 -13.695 -3.512 1 94.31 44 ALA B N 1
ATOM 2589 C CA . ALA B 1 44 ? 24.375 -12.336 -4.004 1 94.31 44 ALA B CA 1
ATOM 2590 C C . ALA B 1 44 ? 23.031 -11.617 -4.199 1 94.31 44 ALA B C 1
ATOM 2592 O O . ALA B 1 44 ? 22.891 -10.445 -3.844 1 94.31 44 ALA B O 1
ATOM 2593 N N . VAL B 1 45 ? 22.078 -12.375 -4.688 1 91.88 45 VAL B N 1
ATOM 2594 C CA . VAL B 1 45 ? 20.75 -11.812 -4.922 1 91.88 45 VAL B CA 1
ATOM 2595 C C . VAL B 1 45 ? 20.094 -11.453 -3.59 1 91.88 45 VAL B C 1
ATOM 2597 O O . VAL B 1 45 ? 19.484 -10.391 -3.459 1 91.88 45 VAL B O 1
ATOM 2600 N N . ALA B 1 46 ? 20.25 -12.281 -2.672 1 86.81 46 ALA B N 1
ATOM 2601 C CA . ALA B 1 46 ? 19.688 -12.023 -1.351 1 86.81 46 ALA B CA 1
ATOM 2602 C C . ALA B 1 46 ? 20.328 -10.797 -0.712 1 86.81 46 ALA B C 1
ATOM 2604 O O . ALA B 1 46 ? 19.641 -9.961 -0.116 1 86.81 46 ALA B O 1
ATOM 2605 N N . GLU B 1 47 ? 21.562 -10.68 -0.866 1 91.31 47 GLU B N 1
ATOM 2606 C CA . GLU B 1 47 ? 22.281 -9.539 -0.316 1 91.31 47 GLU B CA 1
ATOM 2607 C C . GLU B 1 47 ? 21.891 -8.242 -1.028 1 91.31 47 GLU B C 1
ATOM 2609 O O . GLU B 1 47 ? 21.75 -7.199 -0.392 1 91.31 47 GLU B O 1
ATOM 2614 N N . LEU B 1 48 ? 21.781 -8.359 -2.285 1 92.56 48 LEU B N 1
ATOM 2615 C CA . LEU B 1 48 ? 21.344 -7.207 -3.066 1 92.56 48 LEU B CA 1
ATOM 2616 C C . LEU B 1 48 ? 19.969 -6.727 -2.611 1 92.56 48 LEU B C 1
ATOM 2618 O O . LEU B 1 48 ? 19.766 -5.523 -2.432 1 92.56 48 LEU B O 1
ATOM 2622 N N . ALA B 1 49 ? 19.094 -7.625 -2.432 1 84.88 49 ALA B N 1
ATOM 2623 C CA . ALA B 1 49 ? 17.766 -7.281 -1.967 1 84.88 49 ALA B CA 1
ATOM 2624 C C . ALA B 1 49 ? 17.812 -6.625 -0.59 1 84.88 49 ALA B C 1
ATOM 2626 O O . ALA B 1 49 ? 17.141 -5.621 -0.352 1 84.88 49 ALA B O 1
ATOM 2627 N N . ALA B 1 50 ? 18.594 -7.168 0.247 1 83.44 50 ALA B N 1
ATOM 2628 C CA . ALA B 1 50 ? 18.734 -6.617 1.593 1 83.44 50 ALA B CA 1
ATOM 2629 C C . ALA B 1 50 ? 19.328 -5.211 1.555 1 83.44 50 ALA B C 1
ATOM 2631 O O . ALA B 1 50 ? 18.859 -4.312 2.266 1 83.44 50 ALA B O 1
ATOM 2632 N N . MET B 1 51 ? 20.297 -5.07 0.747 1 88.94 51 MET B N 1
ATOM 2633 C CA . MET B 1 51 ? 20.938 -3.771 0.587 1 88.94 51 MET B CA 1
ATOM 2634 C C . MET B 1 51 ? 19.953 -2.734 0.062 1 88.94 51 MET B C 1
ATOM 2636 O O . MET B 1 51 ? 19.922 -1.596 0.533 1 88.94 51 MET B O 1
ATOM 2640 N N . SER B 1 52 ? 19.234 -3.113 -0.919 1 87.19 52 SER B N 1
ATOM 2641 C CA . SER B 1 52 ? 18.25 -2.207 -1.498 1 87.19 52 SER B CA 1
ATOM 2642 C C . SER B 1 52 ? 17.266 -1.717 -0.442 1 87.19 52 SER B C 1
ATOM 2644 O O . SER B 1 52 ? 16.922 -0.532 -0.404 1 87.19 52 SER B O 1
ATOM 2646 N 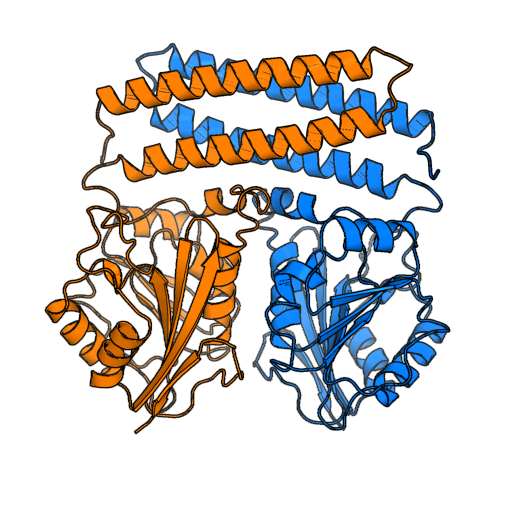N . ARG B 1 53 ? 16.906 -2.611 0.397 1 79.5 53 ARG B N 1
ATOM 2647 C CA . ARG B 1 53 ? 15.969 -2.254 1.466 1 79.5 53 ARG B CA 1
ATOM 2648 C C . ARG B 1 53 ? 16.609 -1.253 2.428 1 79.5 53 ARG B C 1
ATOM 2650 O O . ARG B 1 53 ? 15.984 -0.249 2.781 1 79.5 53 ARG B O 1
ATOM 2657 N N . GLY B 1 54 ? 17.75 -1.561 2.832 1 80.94 54 GLY B N 1
ATOM 2658 C CA . GLY B 1 54 ? 18.453 -0.662 3.74 1 80.94 54 GLY B CA 1
ATOM 2659 C C . GLY B 1 54 ? 18.703 0.708 3.141 1 80.94 54 GLY B C 1
ATOM 2660 O O . GLY B 1 54 ? 18.516 1.728 3.807 1 80.94 54 GLY B O 1
ATOM 2661 N N . PHE B 1 55 ? 19.141 0.694 1.914 1 89.06 55 PHE B N 1
ATOM 2662 C CA . PHE B 1 55 ? 19.422 1.951 1.23 1 89.06 55 PHE B CA 1
ATOM 2663 C C . PHE B 1 55 ? 18.156 2.795 1.109 1 89.06 55 PHE B C 1
ATOM 2665 O O . PHE B 1 55 ? 18.172 3.998 1.382 1 89.06 55 PHE B O 1
ATOM 2672 N N . ALA B 1 56 ? 17.078 2.18 0.728 1 82.44 56 ALA B N 1
ATOM 2673 C CA . ALA B 1 56 ? 15.797 2.875 0.587 1 82.44 56 ALA B CA 1
ATOM 2674 C C . ALA B 1 56 ? 15.344 3.475 1.918 1 82.44 56 ALA B C 1
ATOM 2676 O O . ALA B 1 56 ? 14.883 4.613 1.967 1 82.44 56 ALA B O 1
ATOM 2677 N N . ALA B 1 57 ? 15.469 2.732 2.959 1 80.38 57 ALA B N 1
ATOM 2678 C CA . ALA B 1 57 ? 15.078 3.203 4.285 1 80.38 57 ALA B CA 1
ATOM 2679 C C . ALA B 1 57 ? 15.914 4.414 4.703 1 80.38 57 ALA B C 1
ATOM 2681 O O . ALA B 1 57 ? 15.375 5.379 5.254 1 80.38 57 ALA B O 1
ATOM 2682 N N . ASN B 1 58 ? 17.141 4.312 4.445 1 86.25 58 ASN B N 1
ATOM 2683 C CA . ASN B 1 58 ? 18.031 5.41 4.816 1 86.25 58 ASN B CA 1
ATOM 2684 C C . ASN B 1 58 ? 17.75 6.656 3.979 1 86.25 58 ASN B C 1
ATOM 2686 O O . ASN B 1 58 ? 17.812 7.777 4.484 1 86.25 58 ASN B O 1
ATOM 2690 N N . CYS B 1 59 ? 17.484 6.457 2.738 1 87.69 59 CYS B N 1
ATOM 2691 C CA . CYS B 1 59 ? 17.141 7.578 1.878 1 87.69 59 CYS B CA 1
ATOM 2692 C C . CYS B 1 59 ? 15.828 8.219 2.328 1 87.69 59 CYS B C 1
ATOM 2694 O O . CYS B 1 59 ? 15.672 9.438 2.252 1 87.69 59 CYS B O 1
ATOM 2696 N N . HIS B 1 60 ? 14.898 7.352 2.719 1 84 60 HIS B N 1
ATOM 2697 C CA . HIS B 1 60 ? 13.656 7.852 3.289 1 84 60 HIS B CA 1
ATOM 2698 C C . HIS B 1 60 ? 13.922 8.789 4.465 1 84 60 HIS B C 1
ATOM 2700 O O . HIS B 1 60 ? 13.359 9.883 4.531 1 84 60 HIS B O 1
ATOM 2706 N N . ASP B 1 61 ? 14.75 8.344 5.316 1 84.75 61 ASP B N 1
ATOM 2707 C CA . ASP B 1 61 ? 15.07 9.133 6.504 1 84.75 61 ASP B CA 1
ATOM 2708 C C . ASP B 1 61 ? 15.641 10.492 6.125 1 84.75 61 ASP B C 1
ATOM 2710 O O . ASP B 1 61 ? 15.227 11.523 6.668 1 84.75 61 ASP B O 1
ATOM 2714 N N . VAL B 1 62 ? 16.562 10.531 5.211 1 88.31 62 VAL B N 1
ATOM 2715 C CA . VAL B 1 62 ? 17.203 11.766 4.773 1 88.31 62 VAL B CA 1
ATOM 2716 C C . VAL B 1 62 ? 16.156 12.695 4.168 1 88.31 62 VAL B C 1
ATOM 2718 O O . VAL B 1 62 ? 16.078 13.875 4.516 1 88.31 62 VAL B O 1
ATOM 2721 N N . LYS B 1 63 ? 15.383 12.18 3.295 1 87.12 63 LYS B N 1
ATOM 2722 C CA . LYS B 1 63 ? 14.375 12.984 2.615 1 87.12 63 LYS B CA 1
ATOM 2723 C C . LYS B 1 63 ? 13.344 13.523 3.604 1 87.12 63 LYS B C 1
ATOM 2725 O O . LYS B 1 63 ? 12.922 14.68 3.508 1 87.12 63 LYS B O 1
ATOM 2730 N N . PHE B 1 64 ? 12.938 12.742 4.488 1 85.06 64 PHE B N 1
ATOM 2731 C CA . PHE B 1 64 ? 11.969 13.156 5.504 1 85.06 64 PHE B CA 1
ATOM 2732 C C . PHE B 1 64 ? 12.531 14.281 6.359 1 85.06 64 PHE B C 1
ATOM 2734 O O . PHE B 1 64 ? 11.859 15.289 6.582 1 85.06 64 PHE B O 1
ATOM 2741 N N . ARG B 1 65 ? 13.695 14.148 6.781 1 85.19 65 ARG B N 1
ATOM 2742 C CA . ARG B 1 65 ? 14.328 15.172 7.613 1 85.19 65 ARG B CA 1
ATOM 2743 C C . ARG B 1 65 ? 14.477 16.484 6.852 1 85.19 65 ARG B C 1
ATOM 2745 O O . ARG B 1 65 ? 14.25 17.562 7.41 1 85.19 65 ARG B O 1
ATOM 2752 N N . TYR B 1 66 ? 14.875 16.359 5.652 1 88.25 66 TYR B N 1
ATOM 2753 C CA . TYR B 1 66 ? 14.977 17.562 4.84 1 88.25 66 TYR B CA 1
ATOM 2754 C C . TYR B 1 66 ? 13.633 18.281 4.746 1 88.25 66 TYR B C 1
ATOM 2756 O O . TYR B 1 66 ? 13.539 19.469 5.039 1 88.25 66 TYR B O 1
ATOM 2764 N N . ASP B 1 67 ? 12.594 17.516 4.352 1 83.62 67 ASP B N 1
ATOM 2765 C CA . ASP B 1 67 ? 11.273 18.109 4.156 1 83.62 67 ASP B CA 1
ATOM 2766 C C . ASP B 1 67 ? 10.734 18.688 5.461 1 83.62 67 ASP B C 1
ATOM 2768 O O . ASP B 1 67 ? 10.07 19.734 5.453 1 83.62 67 ASP B O 1
ATOM 2772 N N . TRP B 1 68 ? 11.047 18.047 6.527 1 79.56 68 TRP B N 1
ATOM 2773 C CA . TRP B 1 68 ? 10.523 18.453 7.82 1 79.56 68 TRP B CA 1
ATOM 2774 C C . TRP B 1 68 ? 11.336 19.609 8.391 1 79.56 68 TRP B C 1
ATOM 2776 O O . TRP B 1 68 ? 10.961 20.203 9.414 1 79.56 68 TRP B O 1
ATOM 2786 N N . SER B 1 69 ? 12.422 19.969 7.809 1 77.44 69 SER B N 1
ATOM 2787 C CA . SER B 1 69 ? 13.297 21 8.336 1 77.44 69 SER B CA 1
ATOM 2788 C C . SER B 1 69 ? 13.031 22.344 7.656 1 77.44 69 SER B C 1
ATOM 2790 O O . SER B 1 69 ? 13.625 23.359 8.031 1 77.44 69 SER B O 1
ATOM 2792 N N . ILE B 1 70 ? 12.203 22.359 6.695 1 73.75 70 ILE B N 1
ATOM 2793 C CA . ILE B 1 70 ? 11.93 23.594 5.969 1 73.75 70 ILE B CA 1
ATOM 2794 C C . ILE B 1 70 ? 10.922 24.438 6.75 1 73.75 70 ILE B C 1
ATOM 2796 O O . ILE B 1 70 ? 9.812 23.984 7.035 1 73.75 70 ILE B O 1
ATOM 2800 N N . PRO B 1 71 ? 11.344 25.562 7.355 1 66.19 71 PRO B N 1
ATOM 2801 C CA . PRO B 1 71 ? 10.398 26.438 8.039 1 66.19 71 PRO B CA 1
ATOM 2802 C C . PRO B 1 71 ? 9.266 26.906 7.125 1 66.19 71 PRO B C 1
ATOM 2804 O O . PRO B 1 71 ? 9.461 27.031 5.914 1 66.19 71 PRO B O 1
ATOM 2807 N N . PRO B 1 72 ? 8.242 27.5 7.812 1 59.34 72 PRO B N 1
ATOM 2808 C CA . PRO B 1 72 ? 7.871 27.188 9.188 1 59.34 72 PRO B CA 1
ATOM 2809 C C . PRO B 1 72 ? 7.539 25.719 9.391 1 59.34 72 PRO B C 1
ATOM 2811 O O . PRO B 1 72 ? 7.09 25.047 8.453 1 59.34 72 PRO B O 1
ATOM 2814 N N . ALA B 1 73 ? 8.219 24.906 10.047 1 56.62 73 ALA B N 1
ATOM 2815 C CA . ALA B 1 73 ? 8.164 23.453 10.211 1 56.62 73 ALA B CA 1
ATOM 2816 C C . ALA B 1 73 ? 6.949 22.875 9.5 1 56.62 73 ALA B C 1
ATOM 2818 O O . ALA B 1 73 ? 5.816 23.281 9.758 1 56.62 73 ALA B O 1
ATOM 2819 N N . PRO B 1 74 ? 7.309 22.297 8.359 1 58.66 74 PRO B N 1
ATOM 2820 C CA . PRO B 1 74 ? 6.254 21.828 7.461 1 58.66 74 PRO B CA 1
ATOM 2821 C C . PRO B 1 74 ? 5.332 20.797 8.117 1 58.66 74 PRO B C 1
ATOM 2823 O O . PRO B 1 74 ? 5.73 20.141 9.07 1 58.66 74 PRO B O 1
ATOM 2826 N N . GLU B 1 75 ? 4.051 21.109 8.102 1 69.81 75 GLU B N 1
ATOM 2827 C CA . GLU B 1 75 ? 3.041 20.156 8.539 1 69.81 75 GLU B CA 1
ATOM 2828 C C . GLU B 1 75 ? 2.719 19.141 7.438 1 69.81 75 GLU B C 1
ATOM 2830 O O . GLU B 1 75 ? 1.606 18.625 7.379 1 69.81 75 GLU B O 1
ATOM 2835 N N . TRP B 1 76 ? 3.818 19.109 6.332 1 78.56 76 TRP B N 1
ATOM 2836 C CA . TRP B 1 76 ? 3.627 18.094 5.301 1 78.56 76 TRP B CA 1
ATOM 2837 C C . TRP B 1 76 ? 4.969 17.641 4.742 1 78.56 76 TRP B C 1
ATOM 2839 O O . TRP B 1 76 ? 5.996 18.281 4.957 1 78.56 76 TRP B O 1
ATOM 2849 N N . PHE B 1 77 ? 5.055 16.5 4.137 1 80.69 77 PHE B N 1
ATOM 2850 C CA . PHE B 1 77 ? 6.203 15.961 3.416 1 80.69 77 PHE B CA 1
ATOM 2851 C C . PHE B 1 77 ? 5.754 15.117 2.23 1 80.69 77 PHE B C 1
ATOM 2853 O O . PHE B 1 77 ? 4.555 14.891 2.045 1 80.69 77 PHE B O 1
ATOM 2860 N N . ASP B 1 78 ? 6.754 14.82 1.371 1 81.38 78 ASP B N 1
ATOM 2861 C CA . ASP B 1 78 ? 6.492 13.953 0.223 1 81.38 78 ASP B CA 1
ATOM 2862 C C . ASP B 1 78 ? 6.258 12.508 0.662 1 81.38 78 ASP B C 1
ATOM 2864 O O . ASP B 1 78 ? 7.211 11.773 0.928 1 81.38 78 ASP B O 1
ATOM 2868 N N . HIS B 1 79 ? 5.016 12.109 0.584 1 81.12 79 HIS B N 1
ATOM 2869 C CA . HIS B 1 79 ? 4.645 10.805 1.113 1 81.12 79 HIS B CA 1
ATOM 2870 C C . HIS B 1 79 ? 5.086 9.688 0.175 1 81.12 79 HIS B C 1
ATOM 2872 O O . HIS B 1 79 ? 5.078 8.508 0.555 1 81.12 79 HIS B O 1
ATOM 2878 N N . PHE B 1 80 ? 5.543 10.023 -0.934 1 75.44 80 PHE B N 1
ATOM 2879 C CA . PHE B 1 80 ? 6.047 8.992 -1.826 1 75.44 80 PHE B CA 1
ATOM 2880 C C . PHE B 1 80 ? 7.227 8.258 -1.191 1 75.44 80 PHE B C 1
ATOM 2882 O O . PHE B 1 80 ? 7.434 7.07 -1.447 1 75.44 80 PHE B O 1
ATOM 2889 N N . ILE B 1 81 ? 7.867 8.945 -0.355 1 74.19 81 ILE B N 1
ATOM 2890 C CA . ILE B 1 81 ? 9.062 8.367 0.252 1 74.19 81 ILE B CA 1
ATOM 2891 C C . ILE B 1 81 ? 8.664 7.238 1.197 1 74.19 81 ILE B C 1
ATOM 2893 O O . ILE B 1 81 ? 9.477 6.352 1.489 1 74.19 81 ILE B O 1
ATOM 2897 N N . ASP B 1 82 ? 7.453 7.293 1.639 1 74.44 82 ASP B N 1
ATOM 2898 C CA . ASP B 1 82 ? 6.984 6.273 2.572 1 74.44 82 ASP B CA 1
ATOM 2899 C C . ASP B 1 82 ? 6.91 4.906 1.896 1 74.44 82 ASP B C 1
ATOM 2901 O O . ASP B 1 82 ? 6.91 3.873 2.568 1 74.44 82 ASP B O 1
ATOM 2905 N N . SER B 1 83 ? 6.809 4.945 0.687 1 63.03 83 SER B N 1
ATOM 2906 C CA . SER B 1 83 ? 6.762 3.686 -0.046 1 63.03 83 SER B CA 1
ATOM 2907 C C . SER B 1 83 ? 8.078 2.92 0.086 1 63.03 83 SER B C 1
ATOM 2909 O O . SER B 1 83 ? 8.117 1.71 -0.147 1 63.03 83 SER B O 1
ATOM 2911 N N . TYR B 1 84 ? 9.047 3.77 0.471 1 60.03 84 TYR B N 1
ATOM 2912 C CA . TYR B 1 84 ? 10.359 3.152 0.631 1 60.03 84 TYR B CA 1
ATOM 2913 C C . TYR B 1 84 ? 10.516 2.574 2.031 1 60.03 84 TYR B C 1
ATOM 2915 O O . TYR B 1 84 ? 11.461 1.816 2.291 1 60.03 84 TYR B O 1
ATOM 2923 N N . LEU B 1 85 ? 9.68 3.277 2.916 1 55.03 85 LEU B N 1
ATOM 2924 C CA . LEU B 1 85 ? 9.82 2.828 4.297 1 55.03 85 LEU B CA 1
ATOM 2925 C C . LEU B 1 85 ? 9.422 1.362 4.434 1 55.03 85 LEU B C 1
ATOM 2927 O O . LEU B 1 85 ? 8.32 0.976 4.035 1 55.03 85 LEU B O 1
ATOM 2931 N N . LEU B 1 86 ? 10.406 0.6 3.975 1 51.53 86 LEU B N 1
ATOM 2932 C CA . LEU B 1 86 ? 10.258 -0.852 3.977 1 51.53 86 LEU B CA 1
ATOM 2933 C C . LEU B 1 86 ? 9.453 -1.315 5.184 1 51.53 86 LEU B C 1
ATOM 2935 O O . LEU B 1 86 ? 9.523 -0.714 6.258 1 51.53 86 LEU B O 1
ATOM 2939 N N . LEU B 1 87 ? 8.438 -2.189 4.809 1 49.62 87 LEU B N 1
ATOM 2940 C CA . LEU B 1 87 ? 7.699 -3.09 5.691 1 49.62 87 LEU B CA 1
ATOM 2941 C C . LEU B 1 87 ? 8.625 -3.719 6.727 1 49.62 87 LEU B C 1
ATOM 2943 O O . LEU B 1 87 ? 8.18 -4.125 7.801 1 49.62 87 LEU B O 1
ATOM 2947 N N . ARG B 1 88 ? 9.898 -3.895 6.387 1 47.12 88 ARG B N 1
ATOM 2948 C CA . ARG B 1 88 ? 10.648 -4.816 7.23 1 47.12 88 ARG B CA 1
ATOM 2949 C C . ARG B 1 88 ? 10.758 -4.289 8.656 1 47.12 88 ARG B C 1
ATOM 2951 O O . ARG B 1 88 ? 10.602 -5.051 9.617 1 47.12 88 ARG B O 1
ATOM 2958 N N . ARG B 1 89 ? 11.484 -3.137 8.703 1 43.81 89 ARG B N 1
ATOM 2959 C CA . ARG B 1 89 ? 11.844 -2.92 10.102 1 43.81 89 ARG B CA 1
ATOM 2960 C C . ARG B 1 89 ? 10.602 -2.949 10.992 1 43.81 89 ARG B C 1
ATOM 2962 O O . ARG B 1 89 ? 10.602 -3.584 12.047 1 43.81 89 ARG B O 1
ATOM 2969 N N . ASP B 1 90 ? 9.68 -2.18 10.555 1 46 90 ASP B N 1
ATOM 2970 C CA . ASP B 1 90 ? 8.594 -2.02 11.516 1 46 90 ASP B CA 1
ATOM 2971 C C . ASP B 1 90 ? 7.359 -2.805 11.078 1 46 90 ASP B C 1
ATOM 2973 O O . ASP B 1 90 ? 6.332 -2.787 11.766 1 46 90 ASP B O 1
ATOM 2977 N N . ARG B 1 91 ? 7.727 -3.799 10.016 1 48.12 91 ARG B N 1
ATOM 2978 C CA . ARG B 1 91 ? 6.562 -4.574 9.602 1 48.12 91 ARG B CA 1
ATOM 2979 C C . ARG B 1 91 ? 5.316 -3.693 9.531 1 48.12 91 ARG B C 1
ATOM 2981 O O . ARG B 1 91 ? 4.23 -4.117 9.922 1 48.12 91 ARG B O 1
ATOM 2988 N N . ASN B 1 92 ? 5.77 -2.336 9.484 1 49.31 92 ASN B N 1
ATOM 2989 C CA . ASN B 1 92 ? 4.676 -1.381 9.602 1 49.31 92 ASN B CA 1
ATOM 2990 C C . ASN B 1 92 ? 4.141 -0.968 8.234 1 49.31 92 ASN B C 1
ATOM 2992 O O . ASN B 1 92 ? 4.875 -0.414 7.414 1 49.31 92 ASN B O 1
ATOM 2996 N N . THR B 1 93 ? 3.119 -1.58 7.863 1 58.28 93 THR B N 1
ATOM 2997 C CA . THR B 1 93 ? 2.348 -1.253 6.668 1 58.28 93 THR B CA 1
ATOM 2998 C C . THR B 1 93 ? 1.527 0.016 6.883 1 58.28 93 THR B C 1
ATOM 3000 O O . THR B 1 93 ? 0.448 0.168 6.309 1 58.28 93 THR B O 1
ATOM 3003 N N . PHE B 1 94 ? 2.111 0.959 7.641 1 63.69 94 PHE B N 1
ATOM 3004 C CA . PHE B 1 94 ? 1.345 2.102 8.125 1 63.69 94 PHE B CA 1
ATOM 3005 C C . PHE B 1 94 ? 0.796 2.92 6.961 1 63.69 94 PHE B C 1
ATOM 3007 O O . PHE B 1 94 ? -0.381 3.283 6.953 1 63.69 94 PHE B O 1
ATOM 3014 N N . TRP B 1 95 ? 1.739 3.182 5.957 1 67.88 95 TRP B N 1
ATOM 3015 C CA . TRP B 1 95 ? 1.263 4.047 4.883 1 67.88 95 TRP B CA 1
ATOM 3016 C C . TRP B 1 95 ? 0.147 3.371 4.094 1 67.88 95 TRP B C 1
ATOM 3018 O O . TRP B 1 95 ? -0.792 4.031 3.643 1 67.88 95 TRP B O 1
ATOM 3028 N N . MET B 1 96 ? 0.174 2.143 4.09 1 68.19 96 MET B N 1
ATOM 3029 C CA . MET B 1 96 ? -0.887 1.404 3.414 1 68.19 96 MET B CA 1
ATOM 3030 C C . MET B 1 96 ? -2.131 1.311 4.293 1 68.19 96 MET B C 1
ATOM 3032 O O . MET B 1 96 ? -3.252 1.461 3.805 1 68.19 96 MET B O 1
ATOM 3036 N N . GLU B 1 97 ? -1.876 1.115 5.574 1 71.19 97 GLU B N 1
ATOM 3037 C CA . GLU B 1 97 ? -2.984 1.01 6.516 1 71.19 97 GLU B CA 1
ATOM 3038 C C . GLU B 1 97 ? -3.842 2.273 6.504 1 71.19 97 GLU B C 1
ATOM 3040 O O . GLU B 1 97 ? -5.07 2.195 6.457 1 71.19 97 GLU B O 1
ATOM 3045 N N . ARG B 1 98 ? -3.178 3.357 6.469 1 80.19 98 ARG B N 1
ATOM 3046 C CA . ARG B 1 98 ? -3.877 4.641 6.461 1 80.19 98 ARG B CA 1
ATOM 3047 C C . ARG B 1 98 ? -4.766 4.773 5.227 1 80.19 98 ARG B C 1
ATOM 3049 O O . ARG B 1 98 ? -5.93 5.156 5.332 1 80.19 98 ARG B O 1
ATOM 3056 N N . GLY B 1 99 ? -4.168 4.457 4.164 1 79.19 99 GLY B N 1
ATOM 3057 C CA . GLY B 1 99 ? -4.914 4.539 2.918 1 79.19 99 GLY B CA 1
ATOM 3058 C C . GLY B 1 99 ? -6.09 3.582 2.863 1 79.19 99 GLY B C 1
ATOM 3059 O O . GLY B 1 99 ? -7.203 3.977 2.504 1 79.19 99 GLY B O 1
ATOM 3060 N N . VAL B 1 100 ? -5.867 2.412 3.293 1 71.5 100 VAL B N 1
ATOM 3061 C CA . VAL B 1 100 ? -6.875 1.362 3.182 1 71.5 100 VAL B CA 1
ATOM 3062 C C . VAL B 1 100 ? -8.031 1.657 4.129 1 71.5 100 VAL B C 1
ATOM 3064 O O . VAL B 1 100 ? -9.203 1.598 3.73 1 71.5 100 VAL B O 1
ATOM 3067 N N . TYR B 1 101 ? -7.727 1.975 5.363 1 78.06 101 TYR B N 1
ATOM 3068 C CA . TYR B 1 101 ? -8.789 2.246 6.324 1 78.06 101 TYR B CA 1
ATOM 3069 C C . TYR B 1 101 ? -9.555 3.514 5.953 1 78.06 101 TYR B C 1
ATOM 3071 O O . TYR B 1 101 ? -10.742 3.639 6.254 1 78.06 101 TYR B O 1
ATOM 3079 N N . GLY B 1 102 ? -8.867 4.391 5.266 1 84.19 102 GLY B N 1
ATOM 3080 C CA . GLY B 1 102 ? -9.562 5.551 4.727 1 84.19 102 GLY B CA 1
ATOM 3081 C C . GLY B 1 102 ? -10.539 5.203 3.619 1 84.19 102 GLY B C 1
ATOM 3082 O O . GLY B 1 102 ? -11.664 5.711 3.592 1 84.19 102 GLY B O 1
ATOM 3083 N N . VAL B 1 103 ? -10.102 4.355 2.762 1 77.75 103 VAL B N 1
ATOM 3084 C CA . VAL B 1 103 ? -10.906 3.945 1.615 1 77.75 103 VAL B CA 1
ATOM 3085 C C . VAL B 1 103 ? -12.133 3.17 2.096 1 77.75 103 VAL B C 1
ATOM 3087 O O . VAL B 1 103 ? -13.227 3.33 1.552 1 77.75 103 VAL B O 1
ATOM 3090 N N . LEU B 1 104 ? -11.953 2.412 3.086 1 72.12 104 LEU B N 1
ATOM 3091 C CA . LEU B 1 104 ? -13.031 1.572 3.6 1 72.12 104 LEU B CA 1
ATOM 3092 C C . LEU B 1 104 ? -14.188 2.424 4.109 1 72.12 104 LEU B C 1
ATOM 3094 O O . LEU B 1 104 ? -15.336 1.97 4.137 1 72.12 104 LEU B O 1
ATOM 3098 N N . ALA B 1 105 ? -13.906 3.615 4.398 1 79.94 105 ALA B N 1
ATOM 3099 C CA . ALA B 1 105 ? -14.93 4.5 4.941 1 79.94 105 ALA B CA 1
ATOM 3100 C C . ALA B 1 105 ? -15.656 5.242 3.826 1 79.94 105 ALA B C 1
ATOM 3102 O O . ALA B 1 105 ? -16.703 5.852 4.059 1 79.94 105 ALA B O 1
ATOM 3103 N N . LEU B 1 106 ? -15.148 5.215 2.631 1 81.06 106 LEU B N 1
ATOM 3104 C CA . LEU B 1 106 ? -15.672 6.043 1.551 1 81.06 106 LEU B CA 1
ATOM 3105 C C . LEU B 1 106 ? -16.922 5.418 0.95 1 81.06 106 LEU B C 1
ATOM 3107 O O . LEU B 1 106 ? -17 4.195 0.796 1 81.06 106 LEU B O 1
ATOM 3111 N N . SER B 1 107 ? -17.797 6.371 0.721 1 76.62 107 SER B N 1
ATOM 3112 C CA . SER B 1 107 ? -18.891 5.984 -0.177 1 76.62 107 SER B CA 1
ATOM 3113 C C . SER B 1 107 ? -18.422 5.969 -1.629 1 76.62 107 SER B C 1
ATOM 3115 O O . SER B 1 107 ? -17.984 6.992 -2.158 1 76.62 107 SER B O 1
ATOM 3117 N N . ARG B 1 108 ? -18.516 4.941 -2.17 1 71.06 108 ARG B N 1
ATOM 3118 C CA . ARG B 1 108 ? -18.047 4.812 -3.545 1 71.06 108 ARG B CA 1
ATOM 3119 C C . ARG B 1 108 ? -18.781 5.781 -4.469 1 71.06 108 ARG B C 1
ATOM 3121 O O . ARG B 1 108 ? -20.016 5.883 -4.418 1 71.06 108 ARG B O 1
ATOM 3128 N N . GLY B 1 109 ? -17.984 6.441 -5.262 1 78.69 109 GLY B N 1
ATOM 3129 C CA . GLY B 1 109 ? -18.547 7.402 -6.188 1 78.69 109 GLY B CA 1
ATOM 3130 C C . GLY B 1 109 ? -19.078 8.656 -5.508 1 78.69 109 GLY B C 1
ATOM 3131 O O . GLY B 1 109 ? -19.719 9.492 -6.141 1 78.69 109 GLY B O 1
ATOM 3132 N N . GLY B 1 110 ? -18.844 8.719 -4.297 1 87.25 110 GLY B N 1
ATOM 3133 C CA . GLY B 1 110 ? -19.344 9.852 -3.537 1 87.25 110 GLY B CA 1
ATOM 3134 C C . GLY B 1 110 ? -18.484 11.086 -3.664 1 87.25 110 GLY B C 1
ATOM 3135 O O . GLY B 1 110 ? -17.422 11.055 -4.305 1 87.25 110 GLY B O 1
ATOM 3136 N N . ARG B 1 111 ? -19.047 12.148 -3.104 1 94.62 111 ARG B N 1
ATOM 3137 C CA . ARG B 1 111 ? -18.312 13.398 -3.004 1 94.62 111 ARG B CA 1
ATOM 3138 C C . ARG B 1 111 ? -17.516 13.469 -1.701 1 94.62 111 ARG B C 1
ATOM 3140 O O . ARG B 1 111 ? -18.094 13.336 -0.617 1 94.62 111 ARG B O 1
ATOM 3147 N N . VAL B 1 112 ? -16.234 13.664 -1.819 1 96 112 VAL B N 1
ATOM 3148 C CA . VAL B 1 112 ? -15.344 13.578 -0.661 1 96 112 VAL B CA 1
ATOM 3149 C C . VAL B 1 112 ? -14.719 14.945 -0.388 1 96 112 VAL B C 1
ATOM 3151 O O . VAL B 1 112 ? -14.297 15.633 -1.316 1 96 112 VAL B O 1
ATOM 3154 N N . LEU B 1 113 ? -14.742 15.336 0.841 1 97.88 113 LEU B N 1
ATOM 3155 C CA . LEU B 1 113 ? -13.93 16.438 1.338 1 97.88 113 LEU B CA 1
ATOM 3156 C C . LEU B 1 113 ? -12.75 15.93 2.152 1 97.88 113 LEU B C 1
ATOM 3158 O O . LEU B 1 113 ? -12.938 15.227 3.146 1 97.88 113 LEU B O 1
ATOM 3162 N N . GLU B 1 114 ? -11.578 16.219 1.683 1 98.12 114 GLU B N 1
ATOM 3163 C CA . GLU B 1 114 ? -10.391 15.836 2.441 1 98.12 114 GLU B CA 1
ATOM 3164 C C . GLU B 1 114 ? -9.758 17.047 3.127 1 98.12 114 GLU B C 1
ATOM 3166 O O . GLU B 1 114 ? -9.398 18.016 2.467 1 98.12 114 GLU B O 1
ATOM 3171 N N . LEU B 1 115 ? -9.672 16.938 4.441 1 97.56 115 LEU B N 1
ATOM 3172 C CA . LEU B 1 115 ? -9.047 17.984 5.246 1 97.56 115 LEU B CA 1
ATOM 3173 C C . LEU B 1 115 ? -7.559 17.719 5.422 1 97.56 115 LEU B C 1
ATOM 3175 O O . LEU B 1 115 ? -7.16 16.594 5.738 1 97.56 115 LEU B O 1
ATOM 3179 N N . CYS B 1 116 ? -6.719 18.75 5.223 1 96.62 116 CYS B N 1
ATOM 3180 C CA . CYS B 1 116 ? -5.277 18.672 5.422 1 96.62 116 CYS B CA 1
ATOM 3181 C C . CYS B 1 116 ? -4.672 17.562 4.559 1 96.62 116 CYS B C 1
ATOM 3183 O O . CYS B 1 116 ? -3.994 16.672 5.07 1 96.62 116 CYS B O 1
ATOM 3185 N N . CYS B 1 117 ? -4.793 17.797 3.271 1 96.69 117 CYS B N 1
ATOM 3186 C CA . CYS B 1 117 ? -4.457 16.719 2.344 1 96.69 117 CYS B CA 1
ATOM 3187 C C . CYS B 1 117 ? -2.947 16.609 2.154 1 96.69 117 CYS B C 1
ATOM 3189 O O . CYS B 1 117 ? -2.455 15.633 1.6 1 96.69 117 CYS B O 1
ATOM 3191 N N . GLY B 1 118 ? -2.172 17.609 2.613 1 94.19 118 GLY B N 1
ATOM 3192 C CA . GLY B 1 118 ? -0.731 17.594 2.414 1 94.19 118 GLY B CA 1
ATOM 3193 C C . GLY B 1 118 ? -0.331 17.562 0.952 1 94.19 118 GLY B C 1
ATOM 3194 O O . GLY B 1 118 ? -0.812 18.375 0.156 1 94.19 118 GLY B O 1
ATOM 3195 N N . ASP B 1 119 ? 0.547 16.641 0.598 1 91.38 119 ASP B N 1
ATOM 3196 C CA . ASP B 1 119 ? 1.092 16.562 -0.754 1 91.38 119 ASP B CA 1
ATOM 3197 C C . ASP B 1 119 ? 0.096 15.914 -1.711 1 91.38 119 ASP B C 1
ATOM 3199 O O . ASP B 1 119 ? 0.383 15.75 -2.898 1 91.38 119 ASP B O 1
ATOM 3203 N N . GLY B 1 120 ? -1.019 15.484 -1.199 1 93.5 120 GLY B N 1
ATOM 3204 C CA . GLY B 1 120 ? -2.061 14.906 -2.033 1 93.5 120 GLY B CA 1
ATOM 3205 C C . GLY B 1 120 ? -1.808 13.445 -2.373 1 93.5 120 GLY B C 1
ATOM 3206 O O . GLY B 1 120 ? -2.523 12.859 -3.189 1 93.5 120 GLY B O 1
ATOM 3207 N N . TYR B 1 121 ? -0.816 12.805 -1.763 1 88.06 121 TYR B N 1
ATOM 3208 C CA . TYR B 1 121 ? -0.467 11.422 -2.076 1 88.06 121 TYR B CA 1
ATOM 3209 C C . TYR B 1 121 ? -1.64 10.484 -1.804 1 88.06 121 TYR B C 1
ATOM 3211 O O . TYR B 1 121 ? -2.016 9.688 -2.662 1 88.06 121 TYR B O 1
ATOM 3219 N N . TYR B 1 122 ? -2.24 10.547 -0.655 1 88.75 122 TYR B N 1
ATOM 3220 C CA . TYR B 1 122 ? -3.352 9.664 -0.299 1 88.75 122 TYR B CA 1
ATOM 3221 C C . TYR B 1 122 ? -4.59 10 -1.119 1 88.75 122 TYR B C 1
ATOM 3223 O O . TYR B 1 122 ? -5.344 9.102 -1.512 1 88.75 122 TYR B O 1
ATOM 3231 N N . THR B 1 123 ? -4.758 11.297 -1.396 1 92.69 123 THR B N 1
ATOM 3232 C CA . THR B 1 123 ? -5.867 11.75 -2.23 1 92.69 123 THR B CA 1
ATOM 3233 C C . THR B 1 123 ? -5.863 11.023 -3.572 1 92.69 123 THR B C 1
ATOM 3235 O O . THR B 1 123 ? -6.855 10.398 -3.949 1 92.69 123 THR B O 1
ATOM 3238 N N . ARG B 1 124 ? -4.754 11.078 -4.184 1 85.88 124 ARG B N 1
ATOM 3239 C CA . ARG B 1 124 ? -4.629 10.57 -5.543 1 85.88 124 ARG B CA 1
ATOM 3240 C C . ARG B 1 124 ? -4.641 9.047 -5.555 1 85.88 124 ARG B C 1
ATOM 3242 O O . ARG B 1 124 ? -5.312 8.43 -6.387 1 85.88 124 ARG B O 1
ATOM 3249 N N . ASN B 1 125 ? -3.896 8.492 -4.633 1 76.19 125 ASN B N 1
ATOM 3250 C CA . ASN B 1 125 ? -3.566 7.082 -4.801 1 76.19 125 ASN B CA 1
ATOM 3251 C C . ASN B 1 125 ? -4.559 6.184 -4.066 1 76.19 125 ASN B C 1
ATOM 3253 O O . ASN B 1 125 ? -4.676 4.996 -4.379 1 76.19 125 ASN B O 1
ATOM 3257 N N . PHE B 1 126 ? -5.207 6.68 -3.111 1 79 126 PHE B N 1
ATOM 3258 C CA . PHE B 1 126 ? -6.113 5.828 -2.352 1 79 126 PHE B CA 1
ATOM 3259 C C . PHE B 1 126 ? -7.555 6.293 -2.514 1 79 126 PHE B C 1
ATOM 3261 O O . PHE B 1 126 ? -8.453 5.488 -2.775 1 79 126 PHE B O 1
ATOM 3268 N N . TYR B 1 127 ? -7.848 7.555 -2.477 1 85.88 127 TYR B N 1
ATOM 3269 C CA . TYR B 1 127 ? -9.227 8.023 -2.396 1 85.88 127 TYR B CA 1
ATOM 3270 C C . TYR B 1 127 ? -9.805 8.258 -3.787 1 85.88 127 TYR B C 1
ATOM 3272 O O . TYR B 1 127 ? -10.945 7.859 -4.066 1 85.88 127 TYR B O 1
ATOM 3280 N N . ALA B 1 128 ? -9.07 8.852 -4.691 1 84.56 128 ALA B N 1
ATOM 3281 C CA . ALA B 1 128 ? -9.547 9.281 -6 1 84.56 128 ALA B CA 1
ATOM 3282 C C . ALA B 1 128 ? -10.133 8.117 -6.789 1 84.56 128 ALA B C 1
ATOM 3284 O O . ALA B 1 128 ? -11.18 8.25 -7.43 1 84.56 128 ALA B O 1
ATOM 3285 N N . PRO B 1 129 ? -9.492 7.004 -6.684 1 70.19 129 PRO B N 1
ATOM 3286 C CA . PRO B 1 129 ? -10.031 5.895 -7.477 1 70.19 129 PRO B CA 1
ATOM 3287 C C . PRO B 1 129 ? -11.422 5.469 -7.031 1 70.19 129 PRO B C 1
ATOM 3289 O O . PRO B 1 129 ? -12.141 4.797 -7.777 1 70.19 129 PRO B O 1
ATOM 3292 N N . PHE B 1 130 ? -11.867 5.855 -5.852 1 72.38 130 PHE B N 1
ATOM 3293 C CA . PHE B 1 130 ? -13.117 5.34 -5.312 1 72.38 130 PHE B CA 1
ATOM 3294 C C . PHE B 1 130 ? -14.141 6.461 -5.152 1 72.38 130 PHE B C 1
ATOM 3296 O O . PHE B 1 130 ? -15.32 6.199 -4.902 1 72.38 130 PHE B O 1
ATOM 3303 N N . ALA B 1 131 ? -13.695 7.633 -5.355 1 83.69 131 ALA B N 1
ATOM 3304 C CA . ALA B 1 131 ? -14.555 8.805 -5.18 1 83.69 131 ALA B CA 1
ATOM 3305 C C . ALA B 1 131 ? -15.086 9.297 -6.523 1 83.69 131 ALA B C 1
ATOM 3307 O O . ALA B 1 131 ? -14.445 9.094 -7.562 1 83.69 131 ALA B O 1
ATOM 3308 N N . GLY B 1 132 ? -16.266 9.852 -6.496 1 86.75 132 GLY B N 1
ATOM 3309 C CA . GLY B 1 132 ? -16.734 10.594 -7.652 1 86.75 132 GLY B CA 1
ATOM 3310 C C . GLY B 1 132 ? -15.992 11.898 -7.867 1 86.75 132 GLY B C 1
ATOM 3311 O O . GLY B 1 132 ? -15.586 12.211 -8.984 1 86.75 132 GLY B O 1
ATOM 3312 N N . SER B 1 133 ? -15.867 12.586 -6.793 1 94.75 133 SER B N 1
ATOM 3313 C CA . SER B 1 133 ? -15.094 13.82 -6.785 1 94.75 133 SER B CA 1
ATOM 3314 C C . SER B 1 133 ? -14.5 14.094 -5.406 1 94.75 133 SER B C 1
ATOM 3316 O O . SER B 1 133 ? -15.039 13.641 -4.395 1 94.75 133 SER B O 1
ATOM 3318 N N . ILE B 1 134 ? -13.383 14.82 -5.457 1 97.19 134 ILE B N 1
ATOM 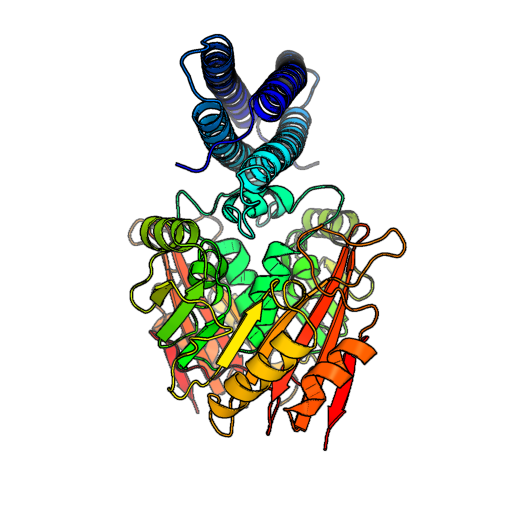3319 C CA . ILE B 1 134 ? -12.711 15.148 -4.203 1 97.19 134 ILE B CA 1
ATOM 3320 C C . ILE B 1 134 ? -12.344 16.625 -4.188 1 97.19 134 ILE B C 1
ATOM 3322 O O . ILE B 1 134 ? -11.805 17.156 -5.168 1 97.19 134 ILE B O 1
ATOM 3326 N N . VAL B 1 135 ? -12.742 17.312 -3.162 1 98.38 135 VAL B N 1
ATOM 3327 C CA . VAL B 1 135 ? -12.141 18.594 -2.789 1 98.38 135 VAL B CA 1
ATOM 3328 C C . VAL B 1 135 ? -11.133 18.375 -1.661 1 98.38 135 VAL B C 1
ATOM 3330 O O . VAL B 1 135 ? -11.508 17.953 -0.563 1 98.38 135 VAL B O 1
ATOM 3333 N N . ALA B 1 136 ? -9.906 18.625 -1.939 1 98.56 136 ALA B N 1
ATOM 3334 C CA . ALA B 1 136 ? -8.836 18.406 -0.968 1 98.56 136 ALA B CA 1
ATOM 3335 C C . ALA B 1 136 ? -8.219 19.734 -0.525 1 98.56 136 ALA B C 1
ATOM 3337 O O . ALA B 1 136 ? -7.77 20.516 -1.358 1 98.56 136 ALA B O 1
ATOM 3338 N N . LEU B 1 137 ? -8.195 19.938 0.798 1 97.69 137 LEU B N 1
ATOM 3339 C CA . LEU B 1 137 ? -7.762 21.219 1.345 1 97.69 137 LEU B CA 1
ATOM 3340 C C . LEU B 1 137 ? -6.445 21.062 2.102 1 97.69 137 LEU B C 1
ATOM 3342 O O . LEU B 1 137 ? -6.23 20.062 2.789 1 97.69 137 LEU B O 1
ATOM 3346 N N . ASP B 1 138 ? -5.625 22.031 1.948 1 96.62 138 ASP B N 1
ATOM 3347 C CA . ASP B 1 138 ? -4.473 22.203 2.832 1 96.62 138 ASP B CA 1
ATOM 3348 C C . ASP B 1 138 ? -4.137 23.672 3.025 1 96.62 138 ASP B C 1
ATOM 3350 O O . ASP B 1 138 ? -4.324 24.484 2.115 1 96.62 138 ASP B O 1
ATOM 3354 N N . PHE B 1 139 ? -3.646 23.984 4.184 1 94.12 139 PHE B N 1
ATOM 3355 C CA . PHE B 1 139 ? -3.387 25.375 4.508 1 94.12 139 PHE B CA 1
ATOM 3356 C C . PHE B 1 139 ? -2.068 25.828 3.898 1 94.12 139 PHE B C 1
ATOM 3358 O O . PHE B 1 139 ? -1.815 27.031 3.787 1 94.12 139 PHE B O 1
ATOM 3365 N N . ASP B 1 140 ? -1.192 24.953 3.582 1 90.88 140 ASP B N 1
ATOM 3366 C CA . ASP B 1 140 ? 0.122 25.281 3.045 1 90.88 140 ASP B CA 1
ATOM 3367 C C . ASP B 1 140 ? 0.083 25.391 1.521 1 90.88 140 ASP B C 1
ATOM 3369 O O . ASP B 1 140 ? -0.13 24.391 0.833 1 90.88 140 ASP B O 1
ATOM 3373 N N . PRO B 1 141 ? 0.369 26.578 0.958 1 91.69 141 PRO B N 1
ATOM 3374 C CA . PRO B 1 141 ? 0.331 26.734 -0.499 1 91.69 141 PRO B CA 1
ATOM 3375 C C . PRO B 1 141 ? 1.373 25.859 -1.208 1 91.69 141 PRO B C 1
ATOM 3377 O O . PRO B 1 141 ? 1.153 25.438 -2.342 1 91.69 141 PRO B O 1
ATOM 3380 N N . ASP B 1 142 ? 2.459 25.547 -0.529 1 87.44 142 ASP B N 1
ATOM 3381 C CA . ASP B 1 142 ? 3.482 24.703 -1.136 1 87.44 142 ASP B CA 1
ATOM 3382 C C . ASP B 1 142 ? 3.008 23.25 -1.243 1 87.44 142 ASP B C 1
ATOM 3384 O O . ASP B 1 142 ? 3.326 22.562 -2.211 1 87.44 142 ASP B O 1
ATOM 3388 N N . ALA B 1 143 ? 2.303 22.859 -0.222 1 90.75 143 ALA B N 1
ATOM 3389 C CA . ALA B 1 143 ? 1.714 21.531 -0.278 1 90.75 143 ALA B CA 1
ATOM 3390 C C . ALA B 1 143 ? 0.747 21.406 -1.451 1 90.75 143 ALA B C 1
ATOM 3392 O O . ALA B 1 143 ? 0.806 20.438 -2.215 1 90.75 143 ALA B O 1
ATOM 3393 N N . ILE B 1 144 ? -0.036 22.406 -1.644 1 95.12 144 ILE B N 1
ATOM 3394 C CA . ILE B 1 144 ? -1.047 22.406 -2.697 1 95.12 144 ILE B CA 1
ATOM 3395 C C . ILE B 1 144 ? -0.368 22.453 -4.062 1 95.12 144 ILE B C 1
ATOM 3397 O O . ILE B 1 144 ? -0.772 21.75 -4.988 1 95.12 144 ILE B O 1
ATOM 3401 N N . ALA B 1 145 ? 0.659 23.234 -4.168 1 92.75 145 ALA B N 1
ATOM 3402 C CA . ALA B 1 145 ? 1.409 23.281 -5.418 1 92.75 145 ALA B CA 1
ATOM 3403 C C . ALA B 1 145 ? 2.012 21.922 -5.754 1 92.75 145 ALA B C 1
ATOM 3405 O O . ALA B 1 145 ? 1.944 21.469 -6.898 1 92.75 145 ALA B O 1
ATOM 3406 N N . HIS B 1 146 ? 2.598 21.359 -4.723 1 89.19 146 HIS B N 1
ATOM 3407 C CA . HIS B 1 146 ? 3.162 20.031 -4.895 1 89.19 146 HIS B CA 1
ATOM 3408 C C . HIS B 1 146 ? 2.088 19.016 -5.301 1 89.19 146 HIS B C 1
ATOM 3410 O O . HIS B 1 146 ? 2.289 18.234 -6.223 1 89.19 146 HIS B O 1
ATOM 3416 N N . ALA B 1 147 ? 0.958 19.031 -4.645 1 93.94 147 ALA B N 1
ATOM 3417 C CA . ALA B 1 147 ? -0.15 18.125 -4.918 1 93.94 147 ALA B CA 1
ATOM 3418 C C . ALA B 1 147 ? -0.635 18.266 -6.355 1 93.94 147 ALA B C 1
ATOM 3420 O O . ALA B 1 147 ? -0.825 17.266 -7.055 1 93.94 147 ALA B O 1
ATOM 3421 N N . ARG B 1 148 ? -0.766 19.453 -6.82 1 94.94 148 ARG B N 1
ATOM 3422 C CA . ARG B 1 148 ? -1.236 19.719 -8.18 1 94.94 148 ARG B CA 1
ATOM 3423 C C . ARG B 1 148 ? -0.238 19.203 -9.211 1 94.94 148 ARG B C 1
ATOM 3425 O O . ARG B 1 148 ? -0.631 18.688 -10.266 1 94.94 148 ARG B O 1
ATOM 3432 N N . ARG B 1 149 ? 0.968 19.297 -8.852 1 88.69 149 ARG B N 1
ATOM 3433 C CA . ARG B 1 149 ? 2.014 18.938 -9.805 1 88.69 149 ARG B CA 1
ATOM 3434 C C . ARG B 1 149 ? 2.201 17.438 -9.859 1 88.69 149 ARG B C 1
ATOM 3436 O O . ARG B 1 149 ? 2.367 16.859 -10.945 1 88.69 149 ARG B O 1
ATOM 3443 N N . TYR B 1 150 ? 2.15 16.828 -8.695 1 81.56 150 TYR B N 1
ATOM 3444 C CA . TYR B 1 150 ? 2.637 15.445 -8.664 1 81.56 150 TYR B CA 1
ATOM 3445 C C . TYR B 1 150 ? 1.504 14.469 -8.359 1 81.56 150 TYR B C 1
ATOM 3447 O O . TYR B 1 150 ? 1.643 13.266 -8.57 1 81.56 150 TYR B O 1
ATOM 3455 N N . ASN B 1 151 ? 0.376 14.992 -7.867 1 88.38 151 ASN B N 1
ATOM 3456 C CA . ASN B 1 151 ? -0.674 14.078 -7.422 1 88.38 151 ASN B CA 1
ATOM 3457 C C . ASN B 1 151 ? -2.041 14.5 -7.953 1 88.38 151 ASN B C 1
ATOM 3459 O O . ASN B 1 151 ? -3.059 14.312 -7.281 1 88.38 151 ASN B O 1
ATOM 3463 N N . ALA B 1 152 ? -2.008 15.047 -9.141 1 89.69 152 ALA B N 1
ATOM 3464 C CA . ALA B 1 152 ? -3.254 15.484 -9.773 1 89.69 152 ALA B CA 1
ATOM 3465 C C . ALA B 1 152 ? -4.078 14.289 -10.234 1 89.69 152 ALA B C 1
ATOM 3467 O O . ALA B 1 152 ? -3.529 13.219 -10.508 1 89.69 152 ALA B O 1
ATOM 3468 N N . ALA B 1 153 ? -5.375 14.477 -10.219 1 84.94 153 ALA B N 1
ATOM 3469 C CA . ALA B 1 153 ? -6.352 13.562 -10.805 1 84.94 153 ALA B CA 1
ATOM 3470 C C . ALA B 1 153 ? -7.566 14.32 -11.336 1 84.94 153 ALA B C 1
ATOM 3472 O O . ALA B 1 153 ? -7.898 15.398 -10.836 1 84.94 153 ALA B O 1
ATOM 3473 N N . PRO B 1 154 ? -8.172 13.758 -12.359 1 86.38 154 PRO B N 1
ATOM 3474 C CA . PRO B 1 154 ? -9.266 14.5 -13.008 1 86.38 154 PRO B CA 1
ATOM 3475 C C . PRO B 1 154 ? -10.406 14.828 -12.047 1 86.38 154 PRO B C 1
ATOM 3477 O O . PRO B 1 154 ? -11.109 15.82 -12.234 1 86.38 154 PRO B O 1
ATOM 3480 N N . ASN B 1 155 ? -10.586 14 -11.078 1 91.31 155 ASN B N 1
ATOM 3481 C CA . ASN B 1 155 ? -11.734 14.18 -10.188 1 91.31 155 ASN B CA 1
ATOM 3482 C C . ASN B 1 155 ? -11.312 14.805 -8.859 1 91.31 155 ASN B C 1
ATOM 3484 O O . ASN B 1 155 ? -12.023 14.688 -7.859 1 91.31 155 ASN B O 1
ATOM 3488 N N . VAL B 1 156 ? -10.117 15.406 -8.844 1 95.88 156 VAL B N 1
ATOM 3489 C CA . VAL B 1 156 ? -9.625 16 -7.609 1 95.88 156 VAL B CA 1
ATOM 3490 C C . VAL B 1 156 ? -9.398 17.5 -7.809 1 95.88 156 VAL B C 1
ATOM 3492 O O . VAL B 1 156 ? -8.781 17.922 -8.797 1 95.88 156 VAL B O 1
ATOM 3495 N N . GLU B 1 157 ? -9.93 18.234 -6.938 1 98.19 157 GLU B N 1
ATOM 3496 C CA . GLU B 1 157 ? -9.617 19.656 -6.836 1 98.19 157 GLU B CA 1
ATOM 3497 C C . GLU B 1 157 ? -8.82 19.969 -5.57 1 98.19 157 GLU B C 1
ATOM 3499 O O . GLU B 1 157 ? -9.328 19.797 -4.461 1 98.19 157 GLU B O 1
ATOM 3504 N N . PHE B 1 158 ? -7.598 20.422 -5.746 1 98.25 158 PHE B N 1
ATOM 3505 C CA . PHE B 1 158 ? -6.781 20.844 -4.617 1 98.25 158 PHE B CA 1
ATOM 3506 C C . PHE B 1 158 ? -6.973 22.328 -4.34 1 98.25 158 PHE B C 1
ATOM 3508 O O . PHE B 1 158 ? -6.824 23.156 -5.238 1 98.25 158 PHE B O 1
ATOM 3515 N N . ARG B 1 159 ? -7.27 22.672 -3.045 1 97.69 159 ARG B N 1
ATOM 3516 C CA . ARG B 1 159 ? -7.52 24.047 -2.66 1 97.69 159 ARG B CA 1
ATOM 3517 C C . ARG B 1 159 ? -6.691 24.438 -1.44 1 97.69 159 ARG B C 1
ATOM 3519 O O . ARG B 1 159 ? -6.578 23.656 -0.488 1 97.69 159 ARG B O 1
ATOM 3526 N N . ASN B 1 160 ? -6.074 25.609 -1.59 1 96.25 160 ASN B N 1
ATOM 3527 C CA . ASN B 1 160 ? -5.434 26.188 -0.416 1 96.25 160 ASN B CA 1
ATOM 3528 C C . ASN B 1 160 ? -6.453 26.797 0.536 1 96.25 160 ASN B C 1
ATOM 3530 O O . ASN B 1 160 ? -7.18 27.719 0.162 1 96.25 160 ASN B O 1
ATOM 3534 N N . ALA B 1 161 ? -6.566 26.25 1.763 1 96.44 161 ALA B N 1
ATOM 3535 C CA . ALA B 1 161 ? -7.559 26.734 2.715 1 96.44 161 ALA B CA 1
ATOM 3536 C C . ALA B 1 161 ? -7.148 26.422 4.148 1 96.44 161 ALA B C 1
ATOM 3538 O O . ALA B 1 161 ? -6.598 25.359 4.422 1 96.44 161 ALA B O 1
ATOM 3539 N N . ASP B 1 162 ? -7.41 27.359 5.012 1 96.25 162 ASP B N 1
ATOM 3540 C CA . ASP B 1 162 ? -7.363 27.125 6.449 1 96.25 162 ASP B CA 1
ATOM 3541 C C . ASP B 1 162 ? -8.711 26.609 6.965 1 96.25 162 ASP B C 1
ATOM 3543 O O . ASP B 1 162 ? -9.672 27.375 7.059 1 96.25 162 ASP B O 1
ATOM 3547 N N . ILE B 1 163 ? -8.727 25.359 7.371 1 96.38 163 ILE B N 1
ATOM 3548 C CA . ILE B 1 163 ? -10 24.703 7.648 1 96.38 163 ILE B CA 1
ATOM 3549 C C . ILE B 1 163 ? -10.586 25.25 8.945 1 96.38 163 ILE B C 1
ATOM 3551 O O . ILE B 1 163 ? -11.75 24.984 9.266 1 96.38 163 ILE B O 1
ATOM 3555 N N . ARG B 1 164 ? -9.852 25.984 9.664 1 94.88 164 ARG B N 1
ATOM 3556 C CA . ARG B 1 164 ? -10.406 26.641 10.836 1 94.88 164 ARG B CA 1
ATOM 3557 C C . ARG B 1 164 ? -11.422 27.703 10.438 1 94.88 164 ARG B C 1
ATOM 3559 O O . ARG B 1 164 ? -12.273 28.094 11.234 1 94.88 164 ARG B O 1
ATOM 3566 N N . LYS B 1 165 ? -11.219 28.094 9.188 1 93 165 LYS B N 1
ATOM 3567 C CA . LYS B 1 165 ? -12.016 29.234 8.75 1 93 165 LYS B CA 1
ATOM 3568 C C . LYS B 1 165 ? -12.766 28.922 7.457 1 93 165 LYS B C 1
ATOM 3570 O O . LYS B 1 165 ? -13.82 29.5 7.188 1 93 165 LYS B O 1
ATOM 3575 N N . ASP B 1 166 ? -12.172 28.047 6.707 1 92.31 166 ASP B N 1
ATOM 3576 C CA . ASP B 1 166 ? -12.602 27.953 5.312 1 92.31 166 ASP B CA 1
ATOM 3577 C C . ASP B 1 166 ? -12.875 26.516 4.906 1 92.31 166 ASP B C 1
ATOM 3579 O O . ASP B 1 166 ? -12.188 25.969 4.047 1 92.31 166 ASP B O 1
ATOM 3583 N N . ILE B 1 167 ? -13.914 25.953 5.387 1 94.88 167 ILE B N 1
ATOM 3584 C CA . ILE B 1 167 ? -14.438 24.688 4.883 1 94.88 167 ILE B CA 1
ATOM 3585 C C . ILE B 1 167 ? -15.609 24.953 3.943 1 94.88 167 ILE B C 1
ATOM 3587 O O . ILE B 1 167 ? -16.516 25.734 4.266 1 94.88 167 ILE B O 1
ATOM 3591 N N . PRO B 1 168 ? -15.586 24.375 2.814 1 92.81 168 PRO B N 1
ATOM 3592 C CA . PRO B 1 168 ? -16.672 24.609 1.856 1 92.81 168 PRO B CA 1
ATOM 3593 C C . PRO B 1 168 ? -18.047 24.312 2.439 1 92.81 168 PRO B C 1
ATOM 3595 O O . PRO B 1 168 ? -18.203 23.359 3.205 1 92.81 168 PRO B O 1
ATOM 3598 N N . LYS B 1 169 ? -18.938 25.203 2.045 1 88.94 169 LYS B N 1
ATOM 3599 C CA . LYS B 1 169 ? -20.328 25.016 2.463 1 88.94 169 LYS B CA 1
ATOM 3600 C C . LYS B 1 169 ? -21.094 24.156 1.464 1 88.94 169 LYS B C 1
ATOM 3602 O O . LYS B 1 169 ? -22.031 24.625 0.823 1 88.94 169 LYS B O 1
ATOM 3607 N N . GLU B 1 170 ? -20.703 23.031 1.255 1 92.06 170 GLU B N 1
ATOM 3608 C CA . GLU B 1 170 ? -21.281 22.016 0.381 1 92.06 170 GLU B CA 1
ATOM 3609 C C . GLU B 1 170 ? -21.562 20.719 1.14 1 92.06 170 GLU B C 1
ATOM 3611 O O . GLU B 1 170 ? -21.266 20.625 2.332 1 92.06 170 GLU B O 1
ATOM 3616 N N . THR B 1 171 ? -22.344 19.922 0.449 1 94.62 171 THR B N 1
ATOM 3617 C CA . THR B 1 171 ? -22.641 18.641 1.062 1 94.62 171 THR B CA 1
ATOM 3618 C C . THR B 1 171 ? -21.719 17.547 0.502 1 94.62 171 THR B C 1
ATOM 3620 O O . THR B 1 171 ? -21.484 17.5 -0.706 1 94.62 171 THR B O 1
ATOM 3623 N N . PHE B 1 172 ? -21.219 16.734 1.41 1 96.12 172 PHE B N 1
ATOM 3624 C CA . PHE B 1 172 ? -20.312 15.656 1.047 1 96.12 172 PHE B CA 1
ATOM 3625 C C . PHE B 1 172 ? -20.812 14.328 1.598 1 96.12 172 PHE B C 1
ATOM 3627 O O . PHE B 1 172 ? -21.5 14.289 2.619 1 96.12 172 PHE B O 1
ATOM 3634 N N . ASP B 1 173 ? -20.453 13.281 0.891 1 92.69 173 ASP B N 1
ATOM 3635 C CA . ASP B 1 173 ? -20.75 11.93 1.361 1 92.69 173 ASP B CA 1
ATOM 3636 C C . ASP B 1 173 ? -19.719 11.469 2.396 1 92.69 173 ASP B C 1
ATOM 3638 O O . ASP B 1 173 ? -20.031 10.672 3.279 1 92.69 173 ASP B O 1
ATOM 3642 N N . ASN B 1 174 ? -18.531 11.977 2.234 1 93.88 174 ASN B N 1
ATOM 3643 C CA . ASN B 1 174 ? -17.438 11.633 3.139 1 93.88 174 ASN B CA 1
ATOM 3644 C C . ASN B 1 174 ? -16.531 12.828 3.42 1 93.88 174 ASN B C 1
ATOM 3646 O O . ASN B 1 174 ? -16.281 13.641 2.529 1 93.88 174 ASN B O 1
ATOM 3650 N N . VAL B 1 175 ? -16.156 12.859 4.637 1 96.75 175 VAL B N 1
ATOM 3651 C CA . VAL B 1 175 ? -15.055 13.75 5.004 1 96.75 175 VAL B CA 1
ATOM 3652 C C . VAL B 1 175 ? -13.891 12.938 5.562 1 96.75 175 VAL B C 1
ATOM 3654 O O . VAL B 1 175 ? -14.094 12.023 6.363 1 96.75 175 VAL B O 1
ATOM 3657 N N . VAL B 1 176 ? -12.711 13.227 5.086 1 97.12 176 VAL B N 1
ATOM 3658 C CA . VAL B 1 176 ? -11.516 12.531 5.543 1 97.12 176 VAL B CA 1
ATOM 3659 C C . VAL B 1 176 ? -10.594 13.508 6.27 1 97.12 176 VAL B C 1
ATOM 3661 O O . VAL B 1 176 ? -10.258 14.57 5.734 1 97.12 176 VAL B O 1
ATOM 3664 N N . TRP B 1 177 ? -10.273 13.242 7.453 1 97.12 177 TRP B N 1
ATOM 3665 C CA . TRP B 1 177 ? -9.328 13.992 8.273 1 97.12 177 TRP B CA 1
ATOM 3666 C C . TRP B 1 177 ? -8.211 13.086 8.781 1 97.12 177 TRP B C 1
ATOM 3668 O O . TRP B 1 177 ? -8.203 12.703 9.953 1 97.12 177 TRP B O 1
ATOM 3678 N N . ASP B 1 178 ? -7.219 12.898 7.879 1 93.75 178 ASP B N 1
ATOM 3679 C CA . ASP B 1 178 ? -6.219 11.844 8.047 1 93.75 178 ASP B CA 1
ATOM 3680 C C . ASP B 1 178 ? -4.879 12.43 8.5 1 93.75 178 ASP B C 1
ATOM 3682 O O . ASP B 1 178 ? -4.262 13.211 7.773 1 93.75 178 ASP B O 1
ATOM 3686 N N . ALA B 1 179 ? -4.434 12.031 9.648 1 91.81 179 ALA B N 1
ATOM 3687 C CA . ALA B 1 179 ? -3.121 12.359 10.203 1 91.81 179 ALA B CA 1
ATOM 3688 C C . ALA B 1 179 ? -2.967 13.867 10.383 1 91.81 179 ALA B C 1
ATOM 3690 O O . ALA B 1 179 ? -1.936 14.438 10.023 1 91.81 179 ALA B O 1
ATOM 3691 N N . ALA B 1 180 ? -3.973 14.516 10.945 1 94.19 180 ALA B N 1
ATOM 3692 C CA . ALA B 1 180 ? -3.885 15.969 11.039 1 94.19 180 ALA B CA 1
ATOM 3693 C C . ALA B 1 180 ? -4.652 16.484 12.258 1 94.19 180 ALA B C 1
ATOM 3695 O O . ALA B 1 180 ? -4.375 17.578 12.758 1 94.19 180 ALA B O 1
ATOM 3696 N N . ILE B 1 181 ? -5.613 15.734 12.727 1 94.75 181 ILE B N 1
ATOM 3697 C CA . ILE B 1 181 ? -6.496 16.203 13.781 1 94.75 181 ILE B CA 1
ATOM 3698 C C . ILE B 1 181 ? -5.672 16.625 15 1 94.75 181 ILE B C 1
ATOM 3700 O O . ILE B 1 181 ? -6.031 17.562 15.711 1 94.75 181 ILE B O 1
ATOM 3704 N N . GLU B 1 182 ? -4.516 16.016 15.195 1 92.56 182 GLU B N 1
ATOM 3705 C CA . GLU B 1 182 ? -3.66 16.281 16.344 1 92.56 182 GLU B CA 1
ATOM 3706 C C . GLU B 1 182 ? -2.969 17.641 16.219 1 92.56 182 GLU B C 1
ATOM 3708 O O . GLU B 1 182 ? -2.383 18.125 17.188 1 92.56 182 GLU B O 1
ATOM 3713 N N . HIS B 1 183 ? -3.074 18.297 15.117 1 91.56 183 HIS B N 1
ATOM 3714 C CA . HIS B 1 183 ? -2.441 19.594 14.898 1 91.56 183 HIS B CA 1
ATOM 3715 C C . HIS B 1 183 ? -3.342 20.719 15.375 1 91.56 183 HIS B C 1
ATOM 3717 O O . HIS B 1 183 ? -2.967 21.891 15.289 1 91.56 183 HIS B O 1
ATOM 3723 N N . PHE B 1 184 ? -4.469 20.453 15.922 1 94.25 184 PHE B N 1
ATOM 3724 C CA . PHE B 1 184 ? -5.441 21.469 16.312 1 94.25 184 PHE B CA 1
ATOM 3725 C C . PHE B 1 184 ? -5.715 21.406 17.812 1 94.25 184 PHE B C 1
ATOM 3727 O O . PHE B 1 184 ? -5.672 20.328 18.406 1 94.25 184 PHE B O 1
ATOM 3734 N N . THR B 1 185 ? -6.031 22.578 18.344 1 94.06 185 THR B N 1
ATOM 3735 C CA . THR B 1 185 ? -6.438 22.625 19.75 1 94.06 185 THR B CA 1
ATOM 3736 C C . THR B 1 185 ? -7.828 22.031 19.938 1 94.06 185 THR B C 1
ATOM 3738 O O . THR B 1 185 ? -8.594 21.922 18.969 1 94.06 185 THR B O 1
ATOM 3741 N N . PRO B 1 186 ? -8.156 21.703 21.141 1 94.38 186 PRO B N 1
ATOM 3742 C CA . PRO B 1 186 ? -9.492 21.172 21.391 1 94.38 186 PRO B CA 1
ATOM 3743 C C . PRO B 1 186 ? -10.602 22.109 20.922 1 94.38 186 PRO B C 1
ATOM 3745 O O . PRO B 1 186 ? -11.594 21.672 20.344 1 94.38 186 PRO B O 1
ATOM 3748 N N . ASP B 1 187 ? -10.398 23.375 21.141 1 95.88 187 ASP B N 1
ATOM 3749 C CA . ASP B 1 187 ? -11.391 24.359 20.703 1 95.88 187 ASP B CA 1
ATOM 3750 C C . ASP B 1 187 ? -11.508 24.406 19.188 1 95.88 187 ASP B C 1
ATOM 3752 O O . ASP B 1 187 ? -12.609 24.453 18.641 1 95.88 187 ASP B O 1
ATOM 3756 N N . GLU B 1 188 ? -10.367 24.406 18.594 1 95.81 188 GLU B N 1
ATOM 3757 C CA . GLU B 1 188 ? -10.359 24.391 17.125 1 95.81 188 GLU B CA 1
ATOM 3758 C C . GLU B 1 188 ? -11.008 23.125 16.578 1 95.81 188 GLU B C 1
ATOM 3760 O O . GLU B 1 188 ? -11.789 23.188 15.625 1 95.81 188 GLU B O 1
ATOM 3765 N N . MET B 1 189 ? -10.703 22.016 17.203 1 96.38 189 MET B N 1
ATOM 3766 C CA . MET B 1 189 ? -11.281 20.734 16.797 1 96.38 189 MET B CA 1
ATOM 3767 C C . MET B 1 189 ? -12.805 20.781 16.906 1 96.38 189 MET B C 1
ATOM 3769 O O . MET B 1 189 ? -13.5 20.328 15.984 1 96.38 189 MET B O 1
ATOM 3773 N N . ASP B 1 190 ? -13.211 21.312 17.953 1 96.69 190 ASP B N 1
ATOM 3774 C CA . ASP B 1 190 ? -14.656 21.406 18.188 1 96.69 190 ASP B CA 1
ATOM 3775 C C . ASP B 1 190 ? -15.344 22.188 17.078 1 96.69 190 ASP B C 1
ATOM 3777 O O . ASP B 1 190 ? -16.344 21.734 16.516 1 96.69 190 ASP B O 1
ATOM 3781 N N . GLY B 1 191 ? -14.758 23.344 16.781 1 96.62 191 GLY B N 1
ATOM 3782 C CA . GLY B 1 191 ? -15.312 24.156 15.719 1 96.62 191 GLY B CA 1
ATOM 3783 C C . GLY B 1 191 ? -15.297 23.469 14.367 1 96.62 191 GLY B C 1
ATOM 3784 O O . GLY B 1 191 ? -16.281 23.531 13.617 1 96.62 191 GLY B O 1
ATOM 3785 N N . ILE B 1 192 ? -14.227 22.797 14.086 1 97.5 192 ILE B N 1
ATOM 3786 C CA . ILE B 1 192 ? -14.07 22.125 12.805 1 97.5 192 ILE B CA 1
ATOM 3787 C C . ILE B 1 192 ? -15.055 20.953 12.719 1 97.5 192 ILE B C 1
ATOM 3789 O O . ILE B 1 192 ? -15.727 20.781 11.695 1 97.5 192 ILE B O 1
ATOM 3793 N N . LEU B 1 193 ? -15.164 20.203 13.789 1 97.19 193 LEU B N 1
ATOM 3794 C CA . LEU B 1 193 ? -16.062 19.047 13.812 1 97.19 193 LEU B CA 1
ATOM 3795 C C . LEU B 1 193 ? -17.516 19.484 13.648 1 97.19 193 LEU B C 1
ATOM 3797 O O . LEU B 1 193 ? -18.312 18.812 12.984 1 97.19 193 LEU B O 1
ATOM 3801 N N . LYS B 1 194 ? -17.844 20.609 14.234 1 95.44 194 LYS B N 1
ATOM 3802 C CA . LYS B 1 194 ? -19.188 21.156 14.062 1 95.44 194 LYS B CA 1
ATOM 3803 C C . LYS B 1 194 ? -19.469 21.453 12.594 1 95.44 194 LYS B C 1
ATOM 3805 O O . LYS B 1 194 ? -20.516 21.078 12.07 1 95.44 194 LYS B O 1
ATOM 3810 N N . THR B 1 195 ? -18.531 22.094 12.031 1 96.25 195 THR B N 1
ATOM 3811 C CA . THR B 1 195 ? -18.688 22.422 10.625 1 96.25 195 THR B CA 1
ATOM 3812 C C . THR B 1 195 ? -18.75 21.156 9.766 1 96.25 195 THR B C 1
ATOM 3814 O O . THR B 1 195 ? -19.594 21.062 8.875 1 96.25 195 THR B O 1
ATOM 3817 N N . VAL B 1 196 ? -17.828 20.188 10.062 1 96.31 196 VAL B N 1
ATOM 3818 C CA . VAL B 1 196 ? -17.781 18.922 9.312 1 96.31 196 VAL B CA 1
ATOM 3819 C C . VAL B 1 196 ? -19.109 18.203 9.422 1 96.31 196 VAL B C 1
ATOM 3821 O O . VAL B 1 196 ? -19.641 17.703 8.422 1 96.31 196 VAL B O 1
ATOM 3824 N N . SER B 1 197 ? -19.656 18.172 10.562 1 93.75 197 SER B N 1
ATOM 3825 C CA . SER B 1 197 ? -20.938 17.5 10.766 1 93.75 197 SER B CA 1
ATOM 3826 C C . SER B 1 197 ? -22.031 18.156 9.93 1 93.75 197 SER B C 1
ATOM 3828 O O . SER B 1 197 ? -22.906 17.453 9.391 1 93.75 197 SER B O 1
ATOM 3830 N N . SER B 1 198 ? -21.938 19.406 9.742 1 92.25 198 SER B N 1
ATOM 3831 C CA . SER B 1 198 ? -22.938 20.156 9 1 92.25 198 SER B CA 1
ATOM 3832 C C . SER B 1 198 ? -22.797 19.938 7.496 1 92.25 198 SER B C 1
ATOM 3834 O O . SER B 1 198 ? -23.75 20.141 6.738 1 92.25 198 SER B O 1
ATOM 3836 N N . CYS B 1 199 ? -21.594 19.531 7.121 1 92.38 199 CYS B N 1
ATOM 3837 C CA . CYS B 1 199 ? -21.312 19.375 5.695 1 92.38 199 CYS B CA 1
ATOM 3838 C C . CYS B 1 199 ? -21.641 17.969 5.23 1 92.38 199 CYS B C 1
ATOM 3840 O O . CYS B 1 199 ? -21.672 17.688 4.027 1 92.38 199 CYS B O 1
ATOM 3842 N N . LEU B 1 200 ? -21.781 17.094 6.086 1 93.31 200 LEU B N 1
ATOM 3843 C CA . LEU B 1 200 ? -22.062 15.703 5.73 1 93.31 200 LEU B CA 1
ATOM 3844 C C . LEU B 1 200 ? -23.547 15.508 5.453 1 93.31 200 LEU B C 1
ATOM 3846 O O . LEU B 1 200 ? -24.391 16.047 6.168 1 93.31 200 LEU B O 1
ATOM 3850 N N . ASP B 1 201 ? -23.719 14.75 4.402 1 82.88 201 ASP B N 1
ATOM 3851 C CA . ASP B 1 201 ? -25.094 14.367 4.137 1 82.88 201 ASP B CA 1
ATOM 3852 C C . ASP B 1 201 ? -25.625 13.445 5.227 1 82.88 201 ASP B C 1
ATOM 3854 O O . ASP B 1 201 ? -24.875 13.008 6.102 1 82.88 201 ASP B O 1
ATOM 3858 N N . GLY B 1 202 ? -26.891 13.297 5.352 1 76 202 GLY B N 1
ATOM 3859 C CA . GLY B 1 202 ? -27.516 12.5 6.395 1 76 202 GLY B CA 1
ATOM 3860 C C . GLY B 1 202 ? -26.922 11.109 6.516 1 76 202 GLY B C 1
ATOM 3861 O O . GLY B 1 202 ? -27 10.484 7.578 1 76 202 GLY B O 1
ATOM 3862 N N . LYS B 1 203 ? -26.234 10.625 5.523 1 79.5 203 LYS B N 1
ATOM 3863 C CA . LYS B 1 203 ? -25.656 9.289 5.559 1 79.5 203 LYS B CA 1
ATOM 3864 C C . LYS B 1 203 ? -24.125 9.352 5.488 1 79.5 203 LYS B C 1
ATOM 3866 O O . LYS B 1 203 ? -23.469 8.328 5.336 1 79.5 203 LYS B O 1
ATOM 3871 N N . GLY B 1 204 ? -23.641 10.57 5.629 1 88.44 204 GLY B N 1
ATOM 3872 C CA . GLY B 1 204 ? -22.219 10.75 5.418 1 88.44 204 GLY B CA 1
ATOM 3873 C C . GLY B 1 204 ? -21.375 10.344 6.613 1 88.44 204 GLY B C 1
ATOM 3874 O O . GLY B 1 204 ? -21.906 10.109 7.699 1 88.44 204 GLY B O 1
ATOM 3875 N N . CYS B 1 205 ? -20.078 10.188 6.387 1 91.56 205 CYS B N 1
ATOM 3876 C CA . CYS B 1 205 ? -19.156 9.688 7.402 1 91.56 205 CYS B CA 1
ATOM 3877 C C . CYS B 1 205 ? -17.859 10.5 7.426 1 91.56 205 CYS B C 1
ATOM 3879 O O . CYS B 1 205 ? -17.344 10.867 6.375 1 91.56 205 CYS B O 1
ATOM 3881 N N . LEU B 1 206 ? -17.5 10.836 8.672 1 95.56 206 LEU B N 1
ATOM 3882 C CA . LEU B 1 206 ? -16.141 11.336 8.898 1 95.56 206 LEU B CA 1
ATOM 3883 C C . LEU B 1 206 ? -15.195 10.18 9.219 1 95.56 206 LEU B C 1
ATOM 3885 O O . LEU B 1 206 ? -15.5 9.336 10.062 1 95.56 206 LEU B O 1
ATOM 3889 N N . SER B 1 207 ? -14.078 10.109 8.484 1 93.94 207 SER B N 1
ATOM 3890 C CA . SER B 1 207 ? -13.055 9.109 8.766 1 93.94 207 SER B CA 1
ATOM 3891 C C . SER B 1 207 ? -11.68 9.758 8.906 1 93.94 207 SER B C 1
ATOM 3893 O O . SER B 1 207 ? -11.453 10.867 8.422 1 93.94 207 SER B O 1
ATOM 3895 N N . GLY B 1 208 ? -10.828 9.039 9.617 1 94.5 208 GLY B N 1
ATOM 3896 C CA . GLY B 1 208 ? -9.477 9.562 9.734 1 94.5 208 GLY B CA 1
ATOM 3897 C C . GLY B 1 208 ? -8.578 8.711 10.609 1 94.5 208 GLY B C 1
ATOM 3898 O O . GLY B 1 208 ? -8.93 7.582 10.961 1 94.5 208 GLY B O 1
ATOM 3899 N N . TYR B 1 209 ? -7.402 9.297 10.75 1 92.94 209 TYR B N 1
ATOM 3900 C CA . TYR B 1 209 ? -6.309 8.672 11.492 1 92.94 209 TYR B CA 1
ATOM 3901 C C . TYR B 1 209 ? -5.586 9.695 12.359 1 92.94 209 TYR B C 1
ATOM 3903 O O . TYR B 1 209 ? -5.465 10.867 11.984 1 92.94 209 TYR B O 1
ATOM 3911 N N . THR B 1 210 ? -5.234 9.266 13.586 1 91.94 210 THR B N 1
ATOM 3912 C CA . THR B 1 210 ? -4.309 10.016 14.422 1 91.94 210 THR B CA 1
ATOM 3913 C C . THR B 1 210 ? -3.436 9.07 15.242 1 91.94 210 THR B C 1
ATOM 3915 O O . THR B 1 210 ? -3.527 7.852 15.102 1 91.94 210 THR B O 1
ATOM 3918 N N . ILE B 1 211 ? -2.48 9.625 15.953 1 86.5 211 ILE B N 1
ATOM 3919 C CA . ILE B 1 211 ? -1.547 8.844 16.75 1 86.5 211 ILE B CA 1
ATOM 3920 C C . ILE B 1 211 ? -1.81 9.086 18.234 1 86.5 211 ILE B C 1
ATOM 3922 O O . ILE B 1 211 ? -2.279 10.164 18.625 1 86.5 211 ILE B O 1
ATOM 3926 N N . VAL B 1 212 ? -1.601 8.047 18.938 1 83.31 212 VAL B N 1
ATOM 3927 C CA . VAL B 1 212 ? -1.697 8.172 20.391 1 83.31 212 VAL B CA 1
ATOM 3928 C C . VAL B 1 212 ? -0.414 8.789 20.953 1 83.31 212 VAL B C 1
ATOM 3930 O O . VAL B 1 212 ? 0.686 8.438 20.516 1 83.31 212 VAL B O 1
ATOM 3933 N N . ALA B 1 213 ? -0.625 9.633 21.875 1 77.56 213 ALA B N 1
ATOM 3934 C CA . ALA B 1 213 ? 0.525 10.234 22.547 1 77.56 213 ALA B CA 1
ATOM 3935 C C . ALA B 1 213 ? 1.363 9.172 23.266 1 77.56 213 ALA B C 1
ATOM 3937 O O . ALA B 1 213 ? 0.827 8.18 23.766 1 77.56 213 ALA B O 1
ATOM 3938 N N . MET B 1 214 ? 2.58 9.383 23.156 1 71.88 214 MET B N 1
ATOM 3939 C CA . MET B 1 214 ? 3.516 8.516 23.859 1 71.88 214 MET B CA 1
ATOM 3940 C C . MET B 1 214 ? 3.828 9.07 25.25 1 71.88 214 MET B C 1
ATOM 3942 O O . MET B 1 214 ? 3.688 10.273 25.484 1 71.88 214 MET B O 1
ATOM 3946 N N . ASP B 1 215 ? 4.07 8.102 26.078 1 66.75 215 ASP B N 1
ATOM 3947 C CA . ASP B 1 215 ? 4.453 8.5 27.438 1 66.75 215 ASP B CA 1
ATOM 3948 C C . ASP B 1 215 ? 5.629 9.477 27.406 1 66.75 215 ASP B C 1
ATOM 3950 O O . ASP B 1 215 ? 5.727 10.359 28.266 1 66.75 215 ASP B O 1
ATOM 3954 N N . SER B 1 216 ? 6.406 9.336 26.5 1 65.62 216 SER B N 1
ATOM 3955 C CA . SER B 1 216 ? 7.648 10.102 26.438 1 65.62 216 SER B CA 1
ATOM 3956 C C . SER B 1 216 ? 7.395 11.531 25.953 1 65.62 216 SER B C 1
ATOM 3958 O O . SER B 1 216 ? 8.305 12.359 25.969 1 65.62 216 SER B O 1
ATOM 3960 N N . GLY B 1 217 ? 6.16 11.797 25.672 1 68.5 217 GLY B N 1
ATOM 3961 C CA . GLY B 1 217 ? 5.875 13.133 25.172 1 68.5 217 GLY B CA 1
ATOM 3962 C C . GLY B 1 217 ? 5.266 13.117 23.781 1 68.5 217 GLY B C 1
ATOM 3963 O O . GLY B 1 217 ? 4.91 12.062 23.25 1 68.5 217 GLY B O 1
ATOM 3964 N N . LYS B 1 218 ? 5.168 14.461 23.312 1 70.5 218 LYS B N 1
ATOM 3965 C CA . LYS B 1 218 ? 4.57 14.633 21.984 1 70.5 218 LYS B CA 1
ATOM 3966 C C . LYS B 1 218 ? 5.461 14.039 20.891 1 70.5 218 LYS B C 1
ATOM 3968 O O . LYS B 1 218 ? 6.688 14.125 20.969 1 70.5 218 LYS B O 1
ATOM 3973 N N . HIS B 1 219 ? 4.859 13.477 19.984 1 70.44 219 HIS B N 1
ATOM 3974 C CA . HIS B 1 219 ? 5.602 12.977 18.828 1 70.44 219 HIS B CA 1
ATOM 3975 C C . HIS B 1 219 ? 6.258 14.125 18.062 1 70.44 219 HIS B C 1
ATOM 3977 O O . HIS B 1 219 ? 7.391 13.992 17.594 1 70.44 219 HIS B O 1
ATOM 3983 N N . LEU B 1 220 ? 5.543 15.156 17.859 1 71.19 220 LEU B N 1
ATOM 3984 C CA . LEU B 1 220 ? 6.016 16.344 17.156 1 71.19 220 LEU B CA 1
ATOM 3985 C C . LEU B 1 220 ? 5.613 17.609 17.891 1 71.19 220 LEU B C 1
ATOM 3987 O O . LEU B 1 220 ? 4.52 17.688 18.453 1 71.19 220 LEU B O 1
ATOM 3991 N N . ASP B 1 221 ? 6.449 18.609 17.781 1 72.38 221 ASP B N 1
ATOM 3992 C CA . ASP B 1 221 ? 6.188 19.891 18.422 1 72.38 221 ASP B CA 1
ATOM 3993 C C . ASP B 1 221 ? 4.945 20.562 17.828 1 72.38 221 ASP B C 1
ATOM 3995 O O . ASP B 1 221 ? 4.242 21.297 18.516 1 72.38 221 ASP B O 1
ATOM 3999 N N . GLN B 1 222 ? 4.641 20.203 16.641 1 75.31 222 GLN B N 1
ATOM 4000 C CA . GLN B 1 222 ? 3.543 20.828 15.914 1 75.31 222 GLN B CA 1
ATOM 4001 C C . GLN B 1 222 ? 2.199 20.25 16.328 1 75.31 222 GLN B C 1
ATOM 4003 O O . GLN B 1 222 ? 1.146 20.781 15.984 1 75.31 222 GLN B O 1
ATOM 4008 N N . HIS B 1 223 ? 2.25 19.141 17.031 1 79.25 223 HIS B N 1
ATOM 4009 C CA . HIS B 1 223 ? 1.002 18.594 17.547 1 79.25 223 HIS B CA 1
ATOM 4010 C C . HIS B 1 223 ? 0.458 19.438 18.688 1 79.25 223 HIS B C 1
ATOM 4012 O O . HIS B 1 223 ? 1.104 19.562 19.734 1 79.25 223 HIS B O 1
ATOM 4018 N N . GLU B 1 224 ? -0.666 20.016 18.453 1 82.31 224 GLU B N 1
ATOM 4019 C CA . GLU B 1 224 ? -1.296 20.812 19.516 1 82.31 224 GLU B CA 1
ATOM 4020 C C . GLU B 1 224 ? -1.974 19.922 20.547 1 82.31 224 GLU B C 1
ATOM 4022 O O . GLU B 1 224 ? -2.086 20.297 21.719 1 82.31 224 GLU B O 1
ATOM 4027 N N . HIS B 1 225 ? -2.502 18.797 20.094 1 86.75 225 HIS B N 1
ATOM 4028 C CA . HIS B 1 225 ? -3.186 17.859 20.984 1 86.75 225 HIS B CA 1
ATOM 4029 C C . HIS B 1 225 ? -3.031 16.422 20.484 1 86.75 225 HIS B C 1
ATOM 4031 O O . HIS B 1 225 ? -3.555 16.062 19.422 1 86.75 225 HIS B O 1
ATOM 4037 N N . GLU B 1 226 ? -2.33 15.648 21.25 1 87.5 226 GLU B N 1
ATOM 4038 C CA . GLU B 1 226 ? -2.293 14.211 21 1 87.5 226 GLU B CA 1
ATOM 4039 C C . GLU B 1 226 ? -3.215 13.453 21.953 1 87.5 226 GLU B C 1
ATOM 4041 O O . GLU B 1 226 ? -3.18 13.672 23.156 1 87.5 226 GLU B O 1
ATOM 4046 N N . PHE B 1 227 ? -3.99 12.664 21.375 1 90.12 227 PHE B N 1
ATOM 4047 C CA . PHE B 1 227 ? -4.918 11.891 22.188 1 90.12 227 PHE B CA 1
ATOM 4048 C C . PHE B 1 227 ? -4.172 10.852 23.031 1 90.12 227 PHE B C 1
ATOM 4050 O O . PHE B 1 227 ? -3.193 10.266 22.562 1 90.12 227 PHE B O 1
ATOM 4057 N N . THR B 1 228 ? -4.68 10.641 24.203 1 86.5 228 THR B N 1
ATOM 4058 C CA . THR B 1 228 ? -3.984 9.734 25.109 1 86.5 228 THR B CA 1
ATOM 4059 C C . THR B 1 228 ? -4.637 8.352 25.094 1 86.5 228 THR B C 1
ATOM 4061 O O . THR B 1 228 ? -4.086 7.395 25.641 1 86.5 228 THR B O 1
ATOM 4064 N N . SER B 1 229 ? -5.84 8.281 24.531 1 86.31 229 SER B N 1
ATOM 4065 C CA . SER B 1 229 ? -6.566 7.016 24.5 1 86.31 229 SER B CA 1
ATOM 4066 C C . SER B 1 229 ? -7.621 7.016 23.391 1 86.31 229 SER B C 1
ATOM 4068 O O . SER B 1 229 ? -7.992 8.07 22.875 1 86.31 229 SER B O 1
ATOM 4070 N N . MET B 1 230 ? -8.023 5.781 23.125 1 88.06 230 MET B N 1
ATOM 4071 C CA . MET B 1 230 ? -9.156 5.652 22.203 1 88.06 230 MET B CA 1
ATOM 4072 C C . MET B 1 230 ? -10.391 6.363 22.766 1 88.06 230 MET B C 1
ATOM 4074 O O . MET B 1 230 ? -11.117 7.023 22.016 1 88.06 230 MET B O 1
ATOM 4078 N N . GLY B 1 231 ? -10.562 6.234 24.031 1 89.31 231 GLY B N 1
ATOM 4079 C CA . GLY B 1 231 ? -11.719 6.832 24.688 1 89.31 231 GLY B CA 1
ATOM 4080 C C . GLY B 1 231 ? -11.773 8.344 24.547 1 89.31 231 GLY B C 1
ATOM 4081 O O . GLY B 1 231 ? -12.844 8.906 24.297 1 89.31 231 GLY B O 1
ATOM 4082 N N . GLU B 1 232 ? -10.664 8.953 24.656 1 92.19 232 GLU B N 1
ATOM 4083 C CA . GLU B 1 232 ? -10.609 10.398 24.516 1 92.19 232 GLU B CA 1
ATOM 4084 C C . GLU B 1 232 ? -11.031 10.836 23.109 1 92.19 232 GLU B C 1
ATOM 4086 O O . GLU B 1 232 ? -11.758 11.82 22.953 1 92.19 232 GLU B O 1
ATOM 4091 N N . LEU B 1 233 ? -10.523 10.102 22.156 1 94.12 233 LEU B N 1
ATOM 4092 C CA . LEU B 1 233 ? -10.875 10.414 20.781 1 94.12 233 LEU B CA 1
ATOM 4093 C C . LEU B 1 233 ? -12.367 10.188 20.531 1 94.12 233 LEU B C 1
ATOM 4095 O O . LEU B 1 233 ? -13.031 11 19.891 1 94.12 233 LEU B O 1
ATOM 4099 N N . VAL B 1 234 ? -12.93 9.141 21.031 1 92.69 234 VAL B N 1
ATOM 4100 C CA . VAL B 1 234 ? -14.352 8.852 20.906 1 92.69 234 VAL B CA 1
ATOM 4101 C C . VAL B 1 234 ? -15.172 9.992 21.5 1 92.69 234 VAL B C 1
ATOM 4103 O O . VAL B 1 234 ? -16.125 10.477 20.875 1 92.69 234 VAL B O 1
ATOM 4106 N N . ASP B 1 235 ? -14.773 10.414 22.656 1 93 235 ASP B N 1
ATOM 4107 C CA . ASP B 1 235 ? -15.5 11.477 23.344 1 93 235 ASP B CA 1
ATOM 4108 C C . ASP B 1 235 ? -15.477 12.766 22.516 1 93 235 ASP B C 1
ATOM 4110 O O . ASP B 1 235 ? -16.484 13.469 22.422 1 93 235 ASP B O 1
ATOM 4114 N N . CYS B 1 236 ? -14.359 13 21.984 1 94.75 236 CYS B N 1
ATOM 4115 C CA . CYS B 1 236 ? -14.195 14.188 21.156 1 94.75 236 CYS B CA 1
ATOM 4116 C C . CYS B 1 236 ? -15.133 14.148 19.969 1 94.75 236 CYS B C 1
ATOM 4118 O O . CYS B 1 236 ? -15.867 15.109 19.719 1 94.75 236 CYS B O 1
ATOM 4120 N N . LEU B 1 237 ? -15.195 13.055 19.266 1 95.75 237 LEU B N 1
ATOM 4121 C CA . LEU B 1 237 ? -16 12.914 18.047 1 95.75 237 LEU B CA 1
ATOM 4122 C C . LEU B 1 237 ? -17.484 12.828 18.391 1 95.75 237 LEU B C 1
ATOM 4124 O O . LEU B 1 237 ? -18.312 13.352 17.641 1 95.75 237 LEU B O 1
ATOM 4128 N N . PHE B 1 238 ? -17.766 12.273 19.484 1 94.06 238 PHE B N 1
ATOM 4129 C CA . PHE B 1 238 ? -19.141 12.008 19.891 1 94.06 238 PHE B CA 1
ATOM 4130 C C . PHE B 1 238 ? -19.875 13.305 20.219 1 94.06 238 PHE B C 1
ATOM 4132 O O . PHE B 1 238 ? -21.094 13.336 20.312 1 94.06 238 PHE B O 1
ATOM 4139 N N . THR B 1 239 ? -19.188 14.32 20.438 1 94.75 239 THR B N 1
ATOM 4140 C CA . THR B 1 239 ? -19.781 15.633 20.688 1 94.75 239 THR B CA 1
ATOM 4141 C C . THR B 1 239 ? -20.625 16.078 19.5 1 94.75 239 THR B C 1
ATOM 4143 O O . THR B 1 239 ? -21.641 16.75 19.656 1 94.75 239 THR B O 1
ATOM 4146 N N . HIS B 1 240 ? -20.25 15.602 18.297 1 95.19 240 HIS B N 1
ATOM 4147 C CA . HIS B 1 240 ? -20.906 16.141 17.125 1 95.19 240 HIS B CA 1
ATOM 4148 C C . HIS B 1 240 ? -21.484 15.031 16.25 1 95.19 240 HIS B C 1
ATOM 4150 O O . HIS B 1 240 ? -22.141 15.305 15.242 1 95.19 240 HIS B O 1
ATOM 4156 N N . PHE B 1 241 ? -21.219 13.82 16.641 1 94 241 PHE B N 1
ATOM 4157 C CA . PHE B 1 241 ? -21.703 12.688 15.867 1 94 241 PHE B CA 1
ATOM 4158 C C . PHE B 1 241 ? -22.438 11.703 16.766 1 94 241 PHE B C 1
ATOM 4160 O O . PHE B 1 241 ? -22.078 11.523 17.922 1 94 241 PHE B O 1
ATOM 4167 N N . ARG B 1 242 ? -23.328 10.969 16.219 1 91.44 242 ARG B N 1
ATOM 4168 C CA . ARG B 1 242 ? -24.141 10.047 17 1 91.44 242 ARG B CA 1
ATOM 4169 C C . ARG B 1 242 ? -23.5 8.672 17.078 1 91.44 242 ARG B C 1
ATOM 4171 O O . ARG B 1 242 ? -23.734 7.922 18.031 1 91.44 242 ARG B O 1
ATOM 4178 N N . ASN B 1 243 ? -22.828 8.336 16.078 1 88.38 243 ASN B N 1
ATOM 4179 C CA . ASN B 1 243 ? -22.141 7.051 16 1 88.38 243 ASN B CA 1
ATOM 4180 C C . ASN B 1 243 ? -20.641 7.234 15.758 1 88.38 243 ASN B C 1
ATOM 4182 O O . ASN B 1 243 ? -20.25 7.875 14.781 1 88.38 243 ASN B O 1
ATOM 4186 N N . VAL B 1 244 ? -19.875 6.691 16.703 1 90.62 244 VAL B N 1
ATOM 4187 C CA . VAL B 1 244 ? -18.438 6.836 16.609 1 90.62 244 VAL B CA 1
ATOM 4188 C C . VAL B 1 244 ? -17.766 5.48 16.828 1 90.62 244 VAL B C 1
ATOM 4190 O O . VAL B 1 244 ? -18.141 4.73 17.734 1 90.62 244 VAL B O 1
ATOM 4193 N N . LYS B 1 245 ? -16.875 5.172 15.977 1 86.31 245 LYS B N 1
ATOM 4194 C CA . LYS B 1 245 ? -16.031 3.992 16.109 1 86.31 245 LYS B CA 1
ATOM 4195 C C . LYS B 1 245 ? -14.547 4.367 16.031 1 86.31 245 LYS B C 1
ATOM 4197 O O . LYS B 1 245 ? -14.141 5.082 15.117 1 86.31 245 LYS B O 1
ATOM 4202 N N . VAL B 1 246 ? -13.828 3.924 17.047 1 87.5 246 VAL B N 1
ATOM 4203 C CA . VAL B 1 246 ? -12.383 4.102 17.047 1 87.5 246 VAL B CA 1
ATOM 4204 C C . VAL B 1 246 ? -11.695 2.75 17.219 1 87.5 246 VAL B C 1
ATOM 4206 O O . VAL B 1 246 ? -12.117 1.925 18.031 1 87.5 246 VAL B O 1
ATOM 4209 N N . PHE B 1 247 ? -10.703 2.492 16.359 1 78.44 247 PHE B N 1
ATOM 4210 C CA . PHE B 1 247 ? -9.922 1.268 16.5 1 78.44 247 PHE B CA 1
ATOM 4211 C C . PHE B 1 247 ? -8.43 1.559 16.375 1 78.44 247 PHE B C 1
ATOM 4213 O O . PHE B 1 247 ? -8.039 2.633 15.922 1 78.44 247 PHE B O 1
ATOM 4220 N N . GLU B 1 248 ? -7.652 0.606 16.953 1 74.88 248 GLU B N 1
ATOM 4221 C CA . GLU B 1 248 ? -6.227 0.897 17.078 1 74.88 248 GLU B CA 1
ATOM 4222 C C . GLU B 1 248 ? -5.383 -0.167 16.391 1 74.88 248 GLU B C 1
ATOM 4224 O O . GLU B 1 248 ? -5.836 -1.298 16.188 1 74.88 248 GLU B O 1
ATOM 4229 N N . THR B 1 249 ? -4.32 0.197 15.836 1 71.12 249 THR B N 1
ATOM 4230 C CA . THR B 1 249 ? -3.223 -0.687 15.453 1 71.12 249 THR B CA 1
ATOM 4231 C C . THR B 1 249 ? -1.943 -0.307 16.203 1 71.12 249 THR B C 1
ATOM 4233 O O . THR B 1 249 ? -1.604 0.874 16.297 1 71.12 249 THR B O 1
ATOM 4236 N N . VAL B 1 250 ? -1.322 -1.281 16.766 1 69.44 250 VAL B N 1
ATOM 4237 C CA . VAL B 1 250 ? -0.133 -1.031 17.578 1 69.44 250 VAL B CA 1
ATOM 4238 C C . VAL B 1 250 ? 1.094 -1.629 16.891 1 69.44 250 VAL B C 1
ATOM 4240 O O . VAL B 1 250 ? 1.124 -2.826 16.594 1 69.44 250 VAL B O 1
ATOM 4243 N N . HIS B 1 251 ? 1.99 -0.799 16.578 1 65.44 251 HIS B N 1
ATOM 4244 C CA . HIS B 1 251 ? 3.303 -1.168 16.062 1 65.44 251 HIS B CA 1
ATOM 4245 C C . HIS B 1 251 ? 4.406 -0.815 17.047 1 65.44 251 HIS B C 1
ATOM 4247 O O . HIS B 1 251 ? 4.195 -0.003 17.953 1 65.44 251 HIS B O 1
ATOM 4253 N N . PRO B 1 252 ? 5.535 -1.444 16.938 1 62.69 252 PRO B N 1
ATOM 4254 C CA . PRO B 1 252 ? 6.594 -1.189 17.922 1 62.69 252 PRO B CA 1
ATOM 4255 C C . PRO B 1 252 ? 6.91 0.296 18.078 1 62.69 252 PRO B C 1
ATOM 4257 O O . PRO B 1 252 ? 7.172 0.763 19.188 1 62.69 252 PRO B O 1
ATOM 4260 N N . ALA B 1 253 ? 6.785 1.047 17.047 1 65.06 253 ALA B N 1
ATOM 4261 C CA . ALA B 1 253 ? 7.215 2.441 17.109 1 65.06 253 ALA B CA 1
ATOM 4262 C C . ALA B 1 253 ? 6.02 3.387 17.031 1 65.06 253 ALA B C 1
ATOM 4264 O O . ALA B 1 253 ? 6.184 4.609 17.062 1 65.06 253 ALA B O 1
ATOM 4265 N N . ARG B 1 254 ? 4.82 2.816 17 1 73.75 254 ARG B N 1
ATOM 4266 C CA . ARG B 1 254 ? 3.689 3.705 16.766 1 73.75 254 ARG B CA 1
ATOM 4267 C C . ARG B 1 254 ? 2.383 3.062 17.219 1 73.75 254 ARG B C 1
ATOM 4269 O O . ARG B 1 254 ? 2.178 1.86 17.031 1 73.75 254 ARG B O 1
ATOM 4276 N N . HIS B 1 255 ? 1.655 3.836 17.844 1 79.44 255 HIS B N 1
ATOM 4277 C CA . HIS B 1 255 ? 0.293 3.49 18.234 1 79.44 255 HIS B CA 1
ATOM 4278 C C . HIS B 1 255 ? -0.729 4.332 17.469 1 79.44 255 HIS B C 1
ATOM 4280 O O . HIS B 1 255 ? -0.855 5.535 17.719 1 79.44 255 HIS B O 1
ATOM 4286 N N . ASN B 1 256 ? -1.41 3.639 16.547 1 81.69 256 ASN B N 1
ATOM 4287 C CA . ASN B 1 256 ? -2.32 4.332 15.641 1 81.69 256 ASN B CA 1
ATOM 4288 C C . ASN B 1 256 ? -3.766 4.246 16.125 1 81.69 256 ASN B C 1
ATOM 4290 O O . ASN B 1 256 ? -4.18 3.223 16.672 1 81.69 256 ASN B O 1
ATOM 4294 N N . LEU B 1 257 ? -4.48 5.328 15.914 1 87.19 257 LEU B N 1
ATOM 4295 C CA . LEU B 1 257 ? -5.93 5.34 16.078 1 87.19 257 LEU B CA 1
ATOM 4296 C C . LEU B 1 257 ? -6.629 5.691 14.773 1 87.19 257 LEU B C 1
ATOM 4298 O O . LEU B 1 257 ? -6.297 6.699 14.141 1 87.19 257 LEU B O 1
ATOM 4302 N N . TYR B 1 258 ? -7.461 4.816 14.375 1 87.06 258 TYR B N 1
ATOM 4303 C CA . TYR B 1 258 ? -8.352 5.09 13.25 1 87.06 258 TYR B CA 1
ATOM 4304 C C . TYR B 1 258 ? -9.773 5.34 13.727 1 87.06 258 TYR B C 1
ATOM 4306 O O . TYR B 1 258 ? -10.195 4.805 14.758 1 87.06 258 TYR B O 1
ATOM 4314 N N . PHE B 1 259 ? -10.547 6.246 12.953 1 90.69 259 PHE B N 1
ATOM 4315 C CA . PHE B 1 259 ? -11.891 6.547 13.453 1 90.69 259 PHE B CA 1
ATOM 4316 C C . PHE B 1 259 ? -12.859 6.738 12.289 1 90.69 259 PHE B C 1
ATOM 4318 O O . PHE B 1 259 ? -12.469 7.188 11.211 1 90.69 259 PHE B O 1
ATOM 4325 N N . TYR B 1 260 ? -14.086 6.348 12.57 1 89.44 260 TYR B N 1
ATOM 4326 C CA . TYR B 1 260 ? -15.273 6.617 11.766 1 89.44 260 TYR B CA 1
ATOM 4327 C C . TYR B 1 260 ? -16.375 7.262 12.602 1 89.44 260 TYR B C 1
ATOM 4329 O O . TYR B 1 260 ? -16.641 6.828 13.727 1 89.44 260 TYR B O 1
ATOM 4337 N N . ALA B 1 261 ? -16.953 8.336 12.125 1 92.5 261 ALA B N 1
ATOM 4338 C CA . ALA B 1 261 ? -18.031 9.031 12.828 1 92.5 261 ALA B CA 1
ATOM 4339 C C . ALA B 1 261 ? -19.156 9.422 11.875 1 92.5 261 ALA B C 1
ATOM 4341 O O . ALA B 1 261 ? -18.891 9.93 10.781 1 92.5 261 ALA B O 1
ATOM 4342 N N . SER B 1 262 ? -20.328 9.141 12.281 1 91.31 262 SER B N 1
ATOM 4343 C CA . SER B 1 262 ? -21.5 9.414 11.461 1 91.31 262 SER B CA 1
ATOM 4344 C C . SER B 1 262 ? -22.75 9.602 12.312 1 91.31 262 SER B C 1
ATOM 4346 O O . SER B 1 262 ? -22.797 9.148 13.461 1 91.31 262 SER B O 1
ATOM 4348 N N . ASP B 1 263 ? -23.672 10.359 11.758 1 88.88 263 ASP B N 1
ATOM 4349 C CA . ASP B 1 263 ? -24.953 10.5 12.453 1 88.88 263 ASP B CA 1
ATOM 4350 C C . ASP B 1 263 ? -25.875 9.32 12.148 1 88.88 263 ASP B C 1
ATOM 4352 O O . ASP B 1 263 ? -26.906 9.148 12.797 1 88.88 263 ASP B O 1
ATOM 4356 N N . THR B 1 264 ? -25.5 8.516 11.25 1 81.5 264 THR B N 1
ATOM 4357 C CA . THR B 1 264 ? -26.328 7.367 10.891 1 81.5 264 THR B CA 1
ATOM 4358 C C . THR B 1 264 ? -25.516 6.07 10.992 1 81.5 264 THR B C 1
ATOM 4360 O O . THR B 1 264 ? -24.984 5.746 12.055 1 81.5 264 THR B O 1
ATOM 4363 N N . VAL B 1 265 ? -25.359 5.336 9.805 1 72.19 265 VAL B N 1
ATOM 4364 C CA . VAL B 1 265 ? -24.703 4.035 9.82 1 72.19 265 VAL B CA 1
ATOM 4365 C C . VAL B 1 265 ? -23.234 4.195 9.438 1 72.19 265 VAL B C 1
ATOM 4367 O O . VAL B 1 265 ? -22.891 5.008 8.57 1 72.19 265 VAL B O 1
ATOM 4370 N N . LEU B 1 266 ? -22.469 3.543 10.289 1 72.19 266 LEU B N 1
ATOM 4371 C CA . LEU B 1 266 ? -21.047 3.5 9.922 1 72.19 266 LEU B CA 1
ATOM 4372 C C . LEU B 1 266 ? -20.812 2.484 8.812 1 72.19 266 LEU B C 1
ATOM 4374 O O . LEU B 1 266 ? -21.422 1.42 8.789 1 72.19 266 LEU B O 1
ATOM 4378 N N . PRO B 1 267 ? -20.062 2.965 7.852 1 60.88 267 PRO B N 1
ATOM 4379 C CA . PRO B 1 267 ? -19.875 2.119 6.668 1 60.88 267 PRO B CA 1
ATOM 4380 C C . PRO B 1 267 ? -19.266 0.764 7 1 60.88 267 PRO B C 1
ATOM 4382 O O . PRO B 1 267 ? -19.453 -0.205 6.262 1 60.88 267 PRO B O 1
ATOM 4385 N N . PHE B 1 268 ? -18.359 0.799 7.922 1 54.28 268 PHE B N 1
ATOM 4386 C CA . PHE B 1 268 ? -17.734 -0.479 8.219 1 54.28 268 PHE B CA 1
ATOM 4387 C C . PHE B 1 268 ? -17.984 -0.886 9.664 1 54.28 268 PHE B C 1
ATOM 4389 O O . PHE B 1 268 ? -17.812 -0.077 10.578 1 54.28 268 PHE B O 1
ATOM 4396 N N . ASP B 1 269 ? -18.828 -1.777 9.844 1 49.78 269 ASP B N 1
ATOM 4397 C CA . ASP B 1 269 ? -19.156 -2.311 11.164 1 49.78 269 ASP B CA 1
ATOM 4398 C C . ASP B 1 269 ? -18.391 -3.605 11.43 1 49.78 269 ASP B C 1
ATOM 4400 O O . ASP B 1 269 ? -19 -4.652 11.664 1 49.78 269 ASP B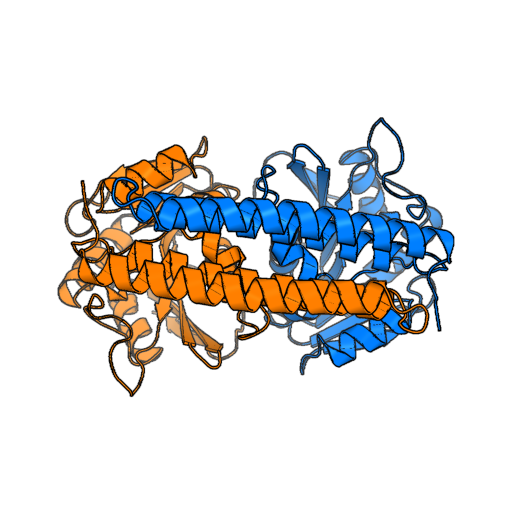 O 1
ATOM 4404 N N . GLY B 1 270 ? -17.188 -3.623 11.086 1 45.78 270 GLY B N 1
ATOM 4405 C CA . GLY B 1 270 ? -16.5 -4.883 11.328 1 45.78 270 GLY B CA 1
ATOM 4406 C C . GLY B 1 270 ? -16.172 -5.109 12.789 1 45.78 270 GLY B C 1
ATOM 4407 O O . GLY B 1 270 ? -16.047 -4.156 13.555 1 45.78 270 GLY B O 1
ATOM 4408 N N . HIS B 1 271 ? -16.578 -6.129 13.367 1 42.72 271 HIS B N 1
ATOM 4409 C CA . HIS B 1 271 ? -16.109 -6.531 14.688 1 42.72 271 HIS B CA 1
ATOM 4410 C C . HIS B 1 271 ? -14.586 -6.488 14.766 1 42.72 271 HIS B C 1
ATOM 4412 O O . HIS B 1 271 ? -13.914 -7.457 14.398 1 42.72 271 HIS B O 1
ATOM 4418 N N . TRP B 1 272 ? -14.039 -5.293 14.695 1 46.97 272 TRP B N 1
ATOM 4419 C CA . TRP B 1 272 ? -12.594 -5.168 14.859 1 46.97 272 TRP B CA 1
ATOM 4420 C C . TRP B 1 272 ? -12.195 -5.285 16.328 1 46.97 272 TRP B C 1
ATOM 4422 O O . TRP B 1 272 ? -12.953 -4.883 17.219 1 46.97 272 TRP B O 1
ATOM 4432 N N . PRO B 1 273 ? -11.188 -6.121 16.516 1 46.31 273 PRO B N 1
ATOM 4433 C CA . PRO B 1 273 ? -10.703 -6.039 17.891 1 46.31 273 PRO B CA 1
ATOM 4434 C C . PRO B 1 273 ? -10.273 -4.629 18.281 1 46.31 273 PRO B C 1
ATOM 4436 O O . PRO B 1 273 ? -9.875 -3.84 17.422 1 46.31 273 PRO B O 1
ATOM 4439 N N . HIS B 1 274 ? -10.531 -4.223 19.438 1 50.62 274 HIS B N 1
ATOM 4440 C CA . HIS B 1 274 ? -10.086 -2.977 20.062 1 50.62 274 HIS B CA 1
ATOM 4441 C C . HIS B 1 274 ? -10.844 -1.782 19.484 1 50.62 274 HIS B C 1
ATOM 4443 O O . HIS B 1 274 ? -10.227 -0.786 19.094 1 50.62 274 HIS B O 1
ATOM 4449 N N . VAL B 1 275 ? -12.055 -2.088 19.188 1 57.88 275 VAL B N 1
ATOM 4450 C CA . VAL B 1 275 ? -12.945 -1.023 18.734 1 57.88 275 VAL B CA 1
ATOM 4451 C C . VAL B 1 275 ? -13.719 -0.455 19.922 1 57.88 275 VAL B C 1
ATOM 4453 O O . VAL B 1 275 ? -14.234 -1.206 20.75 1 57.88 275 VAL B O 1
ATOM 4456 N N . VAL B 1 276 ? -13.523 0.827 20.141 1 60.16 276 VAL B N 1
ATOM 4457 C CA . VAL B 1 276 ? -14.422 1.56 21.016 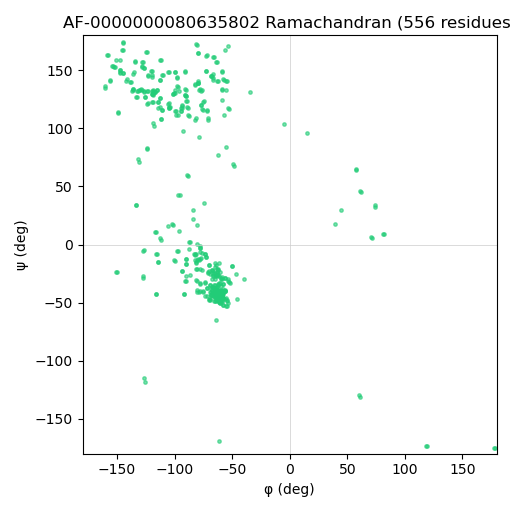1 60.16 276 VAL B CA 1
ATOM 4458 C C . VAL B 1 276 ? -15.516 2.236 20.203 1 60.16 276 VAL B C 1
ATOM 4460 O O . VAL B 1 276 ? -15.234 2.887 19.188 1 60.16 276 VAL B O 1
ATOM 4463 N N . GLU B 1 277 ? -16.688 1.744 20.547 1 67.5 277 GLU B N 1
ATOM 4464 C CA . GLU B 1 277 ? -17.812 2.303 19.812 1 67.5 277 GLU B CA 1
ATOM 4465 C C . GLU B 1 277 ? -18.766 3.035 20.75 1 67.5 277 GLU B C 1
ATOM 4467 O O . GLU B 1 277 ? -18.969 2.615 21.891 1 67.5 277 GLU B O 1
ATOM 4472 N N . LYS B 1 278 ? -19.156 4.191 20.469 1 69.19 278 LYS B N 1
ATOM 4473 C CA . LYS B 1 278 ? -20.219 4.93 21.141 1 69.19 278 LYS B CA 1
ATOM 4474 C C . LYS B 1 278 ? -21.344 5.266 20.156 1 69.19 278 LYS B C 1
ATOM 4476 O O . LYS B 1 278 ? -21.094 5.605 19 1 69.19 278 LYS B O 1
ATOM 4481 N N . ARG B 1 279 ? -22.641 4.895 20.625 1 66.19 279 ARG B N 1
ATOM 4482 C CA . ARG B 1 279 ? -23.812 5.156 19.812 1 66.19 279 ARG B CA 1
ATOM 4483 C C . ARG B 1 279 ? -24.891 5.875 20.609 1 66.19 279 ARG B C 1
ATOM 4485 O O . ARG B 1 279 ? -25.047 5.629 21.812 1 66.19 279 ARG B O 1
ATOM 4492 N N . ARG B 1 280 ? -25.516 6.926 20.078 1 64.25 280 ARG B N 1
ATOM 4493 C CA . ARG B 1 280 ? -26.703 7.531 20.641 1 64.25 280 ARG B CA 1
ATOM 4494 C C . ARG B 1 280 ? -27.766 7.75 19.562 1 64.25 280 ARG B C 1
ATOM 4496 O O . ARG B 1 280 ? -27.438 7.961 18.406 1 64.25 280 ARG B O 1
#

Solvent-accessible surface area (backbone atoms only — not comparable to full-atom values): 29200 Å² total; per-residue (Å²): 127,76,57,60,50,70,67,60,44,52,51,50,50,52,50,51,52,50,51,52,51,56,50,49,52,54,52,49,52,43,52,52,41,70,72,34,85,86,46,56,62,67,56,40,47,52,48,49,50,52,47,41,48,53,50,23,35,52,45,29,52,52,48,48,52,55,40,47,48,22,49,82,55,45,95,45,52,73,60,73,43,50,52,39,45,32,75,44,94,67,67,42,53,54,74,56,47,54,37,50,60,48,43,59,51,49,46,56,47,24,38,33,37,30,45,54,41,35,35,19,52,56,48,42,73,40,41,47,83,42,34,50,30,34,44,31,24,19,66,47,62,66,30,38,51,45,10,59,71,74,27,61,46,95,47,49,46,78,38,72,29,49,60,89,77,50,62,77,96,50,77,21,39,21,36,36,41,48,69,46,64,33,54,34,43,72,67,54,43,52,55,38,44,50,51,51,51,69,21,36,41,79,70,11,33,39,30,32,32,42,54,47,45,46,94,91,38,74,89,46,90,68,46,59,37,61,40,79,43,66,65,56,49,44,56,61,52,43,75,65,26,31,25,30,40,28,34,58,50,80,49,98,88,42,44,38,36,37,39,41,33,11,70,47,64,64,76,66,78,53,77,52,77,67,54,52,70,50,78,109,128,76,58,58,51,70,68,59,45,52,50,50,51,53,50,50,51,51,50,52,51,57,51,50,52,54,51,50,52,42,52,52,39,69,71,34,85,86,45,57,61,67,55,40,47,52,50,48,48,51,46,42,46,52,51,25,35,52,42,29,51,52,47,48,52,55,42,45,49,22,50,78,63,42,94,44,52,74,58,70,42,53,53,34,45,47,42,68,86,59,65,43,55,54,75,54,47,55,35,48,62,46,42,58,50,50,48,54,48,23,38,34,37,31,45,55,42,34,34,18,52,56,49,41,76,40,41,46,83,43,34,50,32,34,45,32,26,19,66,46,62,66,30,38,53,46,12,58,70,75,28,61,45,96,48,50,46,78,40,72,31,50,60,90,77,50,62,78,95,51,76,21,38,22,35,36,41,48,70,46,64,31,53,34,42,71,67,54,44,50,55,39,46,47,52,51,50,70,21,34,40,80,70,11,32,41,30,30,32,43,55,48,44,46,94,91,38,73,89,46,90,70,48,59,38,60,40,79,43,67,65,56,49,43,55,61,51,43,75,62,25,31,24,30,39,28,34,59,50,79,43,96,90,44,43,39,35,36,39,41,33,11,71,47,65,62,77,64,78,54,75,52,77,67,54,51,71,50,79,108

Foldseek 3Di:
DQDFDPVLVVVLVVLVVVLVVVLVVLVVVLVVLVVDPVRDVVVSVVSVVVSQLVSLLSVLVSQVSRQQRGPPRDPAGDCVSVVSNCPPPQVCCPVVVFLVLQLLQDDFQWEEEEEQCFLCQSVQPRHVVRYVAYEYEHQDPVRQVNNCVPRDDPRYDYDHDDLLPDDDQAATQEYEYEACLQLDDLVSLLSSLQSVLNRYDQNHKYKYKYFAADPVGHPDPSGPHHHNDQVVVQVSNVVRFAKKKWAWDDTPVTIMIIMMGHNDDGSDPDPDPRIDMGHD/DQAFDPVLVVVLVVLVVVLVVVLVVLVVVLVVLVVDPVRDVVVSVVSVVVSQLVSLLSVLVSQVSRQQRGPVRDPAGDCVSVVSNDCPPFVCPPVVVFLVLQLLQDDFQWEEEEEQCFLCPSVQPRHVVRYVAYEYEHQDVVRLVNNCVPRDDPRYDYDHDDLLPDDDQAATQEYEYEACLQLDDLVSLLSSLQSVLNRYDQNHKYKYKYFAADPVGHPDPSGPHHHNDQVVVQVSNVVRFFKKKWAWDDIPVTIMIIMMGHNDDGSDPDPDPRIDMGHD

Organism: NCBI:txid1064539

Radius of gyration: 24.36 Å; Cα contacts (8 Å, |Δi|>4): 1073; chains: 2; bounding box: 63×62×55 Å

pLDDT: mean 84.12, std 13.37, range [42.72, 98.56]

Sequence (560 aa):
MKRISEDKAADLARDIRTLLKVHAEAMGRIEEMLDKPSVPIAEAVAELAAMSRGFAANCHDVKFRYDWSIPPAPEWFDHFIDSYLLLRRDRNTFWMERGVYGVLALSRGGRVLELCCGDGYYTRNFYAPFAGSIVALDFDPDAIAHARRYNAAPNVEFRNADIRKDIPKETFDNVVWDAAIEHFTPDEMDGILKTVSSCLDGKGCLSGYTIVAMDSGKHLDQHEHEFTSMGELVDCLFTHFRNVKVFETVHPARHNLYFYASDTVLPFDGHWPHVVEKRRMKRISEDKAADLARDIRTLLKVHAEAMGRIEEMLDKPSVPIAEAVAELAAMSRGFAANCHDVKFRYDWSIPPAPEWFDHFIDSYLLLRRDRNTFWMERGVYGVLALSRGGRVLELCCGDGYYTRNFYAPFAGSIVALDFDPDAIAHARRYNAAPNVEFRNADIRKDIPKETFDNVVWDAAIEHFTPDEMDGILKTVSSCLDGKGCLSGYTIVAMDSGKHLDQHEHEFTSMGELVDCLFTHFRNVKVFETVHPARHNLYFYASDTVLPFDGHWPHVVEKRR

Nearest PDB structures (foldseek):
  9fcu-assembly4_D  TM=7.994E-01  e=4.174E-12  Kitasatospora cystarginea
  9fd3-assembly1_A  TM=7.989E-01  e=1.048E-11  Kitasatospora cystarginea
  4a6d-assembly1_A  TM=5.659E-01  e=2.189E-11  Homo sapiens
  6ix7-assembly1_A  TM=6.601E-01  e=1.046E-09  Aspergillus flavus NRRL3357
  7phd-assembly1_B  TM=5.293E-01  e=1.337E-09  Streptomyces peucetius